Protein AF-M5RJB4-F1 (afdb_monomer_lite)

pLDDT: mean 77.94, std 20.81, range [22.41, 98.19]

Sequence (575 aa):
MQPQAETWTDSTGKFSIDAKFIGVEGQSIVLLKDNGTKISVPIARLSLDSRNQARKAYGQMTNQLKQPVTPTAASASAVAPTVNRTLDFEPPTPLPVDPMPAFPDNLSVRETIDFAKQQILAGHPEVLWYALPAEMRATFDDDRFRSEVSPFIDQSTALQSQVEPVVFKAIEVLVTKKPFVLGSPLLEQVPAEAMPQIENAYDPAVGVLYELVDFAFSMELTGDRTLTQAINYHGPRIGGHLKPLFQLVPPGIIDQFLDSLTIEQIDDDHAIVRVPQAEDAGPQNDFSFEFTSRETKLVRVSQRWVTEEQFEQWNELKTKLESGDLKQSMEQATQENAENMQGAAMMVGMFTGMANTVLDSLLAAESQEEFNQAIAQASAMANFGAGSDTDSSGPEMKLEFSGNDNIQFEISESMESSAGDSDSASVPSGPAPEGWTLDLTEVEIPSRPASGVAAGSPTTINKATIRDGILHLAHREGNDDLHEWIIFTFLDEGEKPDGKTFDINPNSGFSSPHVHFRNATAEGGLDSDVFMSEYAMKLEFGQATGGKLPGKIYLCLPDAKKSLLRGTFTATIEN

Organism: NCBI:txid1265738

Secondary structure (DSSP, 8-state):
-PPPPEEEEBTTSS-EEEEEEEEEETTEEEEEETTS-EEEEEGGGB-HHHHHHHHHHHHHHHHHHSS--------TT----SS----SS-PPPPPP-PPPPPPPSS--HHHHHHHHHHHHHHT-TTHHHHHS-HHHHHHHT-HHHHHHHHHHHHHHHHHHHHHHHHHHHHHHHHHHTHHHHHTSGGGTTS-TTTHHHHHHHHHHHHHHHHHHHHHHHH--TTSS--HHHHHHHHHHHHHHHHHHHHTTSPTTHHHHHHHH-EEEE-SSSEEEEEPPP-SS--S--S-------SSEEEEEETTEEEEHHHHHHHHHHHHHHHHSHHHHHHHHHHHHHHHHHHHHHHHHHHHHHHHHHHHHHHHH--SHHHHHHHHHHHHHHHHHHT-SSSSS-S--------SSS------------------------PPPPTT--S--TT-PPPSSBSEEEETTEEEE--EEEEETTEEEEEEEETTEEEEEEEEE--PPTT---TT-EEEE-TT--TTS-EEEEEEE-TTSSEEEEEESSS-EEEEEE---BTTEEEEEEEEE--STT--EEEEEEEEEEP-

InterPro domains:
  IPR007131 SLA1 homology domain 1, SHD1 [PF03983] (6-53)

Foldseek 3Di:
DDFAFDWWAWQVRPDIATFGFDADDDQWTWTAHPVRDIDTGGLNGTHPVNNVVRVVVHVVVVVVVVDPPPPPQLQLPDQPALDDDDAPDDAQFFAFAGGDDQDDFQDDPLVLVVSCVVCLLSLFPCVVVSLDDPVLLVLQQDLLLLVLCLVVVVLCVLLLVLVLVLLSLVLVLLRVVVVLVLVAPVCVPPPPVCSVVCVQLRSLVSQLSVLVSSLVSSPNSVDPDGPSSSCSNSRSSNSSSVNSVVVSPPPCPVVVQSVQWDWADPDSFKIKIAGDDPPPDPDDPVPDPCPVDRIFIWGQDPRHTDTPVSVVVSVVSVVCSVVVVSNVVSVVVSVVCVVVVVVVSVVSNVVSVVSVVLSVQSVPDPDSVSNNVSVVVVVVVVVVQCDPDPDRFRFDQDCDPDVDPDPDRDRDRRPDDDDDDDDDPPQPDDPAWPQQDLDCPPDDFDADFKWFADPRHTAGWPAWADEQQWIKTFGDDDHDTAKIKTKRAQDDVPDDLAFDKAWAGQPDDDNGIKIWMWGADPVGDIDIDIDRGHKTKIKGWHGDDPQKIKIWMWIWDPPSRGTTIGHIDIHGYDD

Structure (mmCIF, N/CA/C/O backbone):
data_AF-M5RJB4-F1
#
_entry.id   AF-M5RJB4-F1
#
loop_
_atom_site.group_PDB
_atom_site.id
_atom_site.type_symbol
_atom_site.label_atom_id
_atom_site.label_alt_id
_atom_site.label_comp_id
_atom_site.label_asym_id
_atom_site.label_entity_id
_atom_site.label_seq_id
_atom_site.pdbx_PDB_ins_code
_atom_site.Cartn_x
_atom_site.Cartn_y
_atom_site.Cartn_z
_atom_site.occupancy
_atom_site.B_iso_or_equiv
_atom_site.auth_seq_id
_atom_site.auth_comp_id
_atom_site.auth_asym_id
_atom_site.auth_atom_id
_atom_site.pdbx_PDB_model_num
ATOM 1 N N . MET A 1 1 ? 32.868 -13.564 4.107 1.00 33.12 1 MET A N 1
ATOM 2 C CA . MET A 1 1 ? 34.312 -13.292 3.902 1.00 33.12 1 MET A CA 1
ATOM 3 C C . MET A 1 1 ? 34.431 -11.976 3.154 1.00 33.12 1 MET A C 1
ATOM 5 O O . MET A 1 1 ? 33.802 -11.855 2.113 1.00 33.12 1 MET A O 1
ATOM 9 N N . GLN A 1 2 ? 35.163 -10.989 3.675 1.00 33.25 2 GLN A N 1
ATOM 10 C CA . GLN A 1 2 ? 35.422 -9.755 2.925 1.00 33.25 2 GLN A CA 1
ATOM 11 C C . GLN A 1 2 ? 36.366 -10.071 1.750 1.00 33.25 2 GLN A C 1
ATOM 13 O O . GLN A 1 2 ? 37.368 -10.754 1.970 1.00 33.25 2 GLN A O 1
ATOM 18 N N . PRO A 1 3 ? 36.074 -9.632 0.515 1.00 49.88 3 PRO A N 1
ATOM 19 C CA . PRO A 1 3 ? 36.997 -9.821 -0.602 1.00 49.88 3 PRO A CA 1
ATOM 20 C C . PRO A 1 3 ? 38.229 -8.925 -0.406 1.00 49.88 3 PRO A C 1
ATOM 22 O O . PRO A 1 3 ? 38.099 -7.727 -0.147 1.00 49.88 3 PRO A O 1
ATOM 25 N N . GLN A 1 4 ? 39.413 -9.534 -0.477 1.00 63.59 4 GLN A N 1
ATOM 26 C CA . GLN A 1 4 ? 40.703 -8.852 -0.365 1.00 63.59 4 GLN A CA 1
ATOM 27 C C . GLN A 1 4 ? 40.998 -8.027 -1.626 1.00 63.59 4 GLN A C 1
ATOM 29 O O . GLN A 1 4 ? 40.549 -8.374 -2.718 1.00 63.59 4 GLN A O 1
ATOM 34 N N . ALA A 1 5 ? 41.745 -6.932 -1.467 1.00 76.44 5 ALA A N 1
ATOM 35 C CA . ALA A 1 5 ? 42.295 -6.184 -2.591 1.00 76.44 5 ALA A CA 1
ATOM 36 C C . ALA A 1 5 ? 43.327 -7.051 -3.330 1.00 76.44 5 ALA A C 1
ATOM 38 O O . ALA A 1 5 ? 44.177 -7.685 -2.704 1.00 76.44 5 ALA A O 1
ATOM 39 N N . GLU A 1 6 ? 43.238 -7.083 -4.657 1.00 85.62 6 GLU A N 1
ATOM 40 C CA . GLU A 1 6 ? 44.141 -7.839 -5.523 1.00 85.62 6 GLU A CA 1
ATOM 41 C C . GLU A 1 6 ? 44.752 -6.898 -6.572 1.00 85.62 6 GLU A C 1
ATOM 43 O O . GLU A 1 6 ? 44.161 -5.873 -6.920 1.00 85.62 6 GLU A O 1
ATOM 48 N N . THR A 1 7 ? 45.932 -7.235 -7.094 1.00 91.31 7 THR A N 1
ATOM 49 C CA . THR A 1 7 ? 46.596 -6.428 -8.126 1.00 91.31 7 THR A CA 1
ATOM 50 C C . THR A 1 7 ? 46.022 -6.736 -9.511 1.00 91.31 7 THR A C 1
ATOM 52 O O . THR A 1 7 ? 46.015 -7.886 -9.950 1.00 91.31 7 THR A O 1
ATOM 55 N N . TRP A 1 8 ? 45.584 -5.704 -10.233 1.00 87.69 8 TRP A N 1
ATOM 56 C CA . TRP A 1 8 ? 45.090 -5.778 -11.609 1.00 87.69 8 TRP A CA 1
ATOM 57 C C . TRP A 1 8 ? 46.056 -5.082 -12.546 1.00 87.69 8 TRP A C 1
ATOM 59 O O . TRP A 1 8 ? 46.400 -3.920 -12.340 1.00 87.69 8 TRP A O 1
ATOM 69 N N . THR A 1 9 ? 46.452 -5.778 -13.603 1.00 89.12 9 THR A N 1
ATOM 70 C CA . THR A 1 9 ? 47.465 -5.322 -14.549 1.00 89.12 9 THR A CA 1
ATOM 71 C C . THR A 1 9 ? 46.880 -5.232 -15.950 1.00 89.12 9 THR A C 1
ATOM 73 O O . THR A 1 9 ? 46.123 -6.103 -16.394 1.00 89.12 9 THR A O 1
ATOM 76 N N . ASP A 1 10 ? 47.247 -4.176 -16.664 1.00 85.25 10 ASP A N 1
ATOM 77 C CA . ASP A 1 10 ? 46.835 -3.953 -18.042 1.00 85.25 10 ASP A CA 1
ATOM 78 C C . ASP A 1 10 ? 47.547 -4.896 -19.033 1.00 85.25 10 ASP A C 1
ATOM 80 O O . ASP A 1 10 ? 48.540 -5.554 -18.723 1.00 85.25 10 ASP A O 1
ATOM 84 N N . SER A 1 11 ? 47.058 -4.958 -20.270 1.00 80.19 11 SER A N 1
ATOM 85 C CA . SER A 1 11 ? 47.594 -5.838 -21.314 1.00 80.19 11 SER A CA 1
ATOM 86 C C . SER A 1 11 ? 49.028 -5.497 -21.725 1.00 80.19 11 SER A C 1
ATOM 88 O O . SER A 1 11 ? 49.690 -6.329 -22.341 1.00 80.19 11 SER A O 1
ATOM 90 N N . THR A 1 12 ? 49.508 -4.285 -21.418 1.00 77.12 12 THR A N 1
ATOM 91 C CA . THR A 1 12 ? 50.886 -3.864 -21.705 1.00 77.12 12 THR A CA 1
ATOM 92 C C . THR A 1 12 ? 51.858 -4.134 -20.554 1.00 77.12 12 THR A C 1
ATOM 94 O O . THR A 1 12 ? 53.067 -4.022 -20.756 1.00 77.12 12 THR A O 1
ATOM 97 N N . GLY A 1 13 ? 51.355 -4.489 -19.365 1.00 77.81 13 GLY A N 1
ATOM 98 C CA . GLY A 1 13 ? 52.153 -4.690 -18.153 1.00 77.81 13 GLY A CA 1
ATOM 99 C C . GLY A 1 13 ? 52.722 -3.403 -17.548 1.00 77.81 13 GLY A C 1
ATOM 100 O O . GLY A 1 13 ? 53.520 -3.471 -16.616 1.00 77.81 13 GLY A O 1
ATOM 101 N N . LYS A 1 14 ? 52.358 -2.229 -18.081 1.00 75.81 14 LYS A N 1
ATOM 102 C CA . LYS A 1 14 ? 52.882 -0.926 -17.641 1.00 75.81 14 LYS A CA 1
ATOM 103 C C . LYS A 1 14 ? 52.064 -0.309 -16.518 1.00 75.81 14 LYS A C 1
ATOM 105 O O . LYS A 1 14 ? 52.583 0.535 -15.793 1.00 75.81 14 LYS A O 1
ATOM 110 N N . PHE A 1 15 ? 50.806 -0.711 -16.383 1.00 78.31 15 PHE A N 1
ATOM 111 C CA . PHE A 1 15 ? 49.887 -0.168 -15.398 1.00 78.31 15 PHE A CA 1
ATOM 112 C C . PHE A 1 15 ? 49.377 -1.299 -14.519 1.00 78.31 15 PHE A C 1
ATOM 114 O O . PHE A 1 15 ? 48.828 -2.283 -15.011 1.00 78.31 15 PHE A O 1
ATOM 121 N N . SER A 1 16 ? 49.583 -1.154 -13.213 1.00 87.44 16 SER A N 1
ATOM 122 C CA . SER A 1 16 ? 49.040 -2.051 -12.199 1.00 87.44 16 SER A CA 1
ATOM 123 C C . SER A 1 16 ? 48.371 -1.240 -11.103 1.00 87.44 16 SER A C 1
ATOM 125 O O . SER A 1 16 ? 48.827 -0.147 -10.765 1.00 87.44 16 SER A O 1
ATOM 127 N N . ILE A 1 17 ? 47.271 -1.766 -10.587 1.00 87.44 17 ILE A N 1
ATOM 128 C CA . ILE A 1 17 ? 46.458 -1.135 -9.553 1.00 87.44 17 ILE A CA 1
ATOM 129 C C . ILE A 1 17 ? 46.056 -2.190 -8.530 1.00 87.44 17 ILE A C 1
ATOM 131 O O . ILE A 1 17 ? 45.646 -3.281 -8.908 1.00 87.44 17 ILE A O 1
ATOM 135 N N . ASP A 1 18 ? 46.126 -1.857 -7.248 1.00 88.94 18 ASP A N 1
ATOM 136 C CA . ASP A 1 18 ? 45.545 -2.694 -6.204 1.00 88.94 18 ASP A CA 1
ATOM 137 C C . ASP A 1 18 ? 44.104 -2.251 -5.987 1.00 88.94 18 ASP A C 1
ATOM 139 O O . ASP A 1 18 ? 43.820 -1.075 -5.730 1.00 88.94 18 ASP A O 1
ATOM 143 N N . ALA A 1 19 ? 43.178 -3.177 -6.208 1.00 85.69 19 ALA A N 1
ATOM 144 C CA . ALA A 1 19 ? 41.761 -2.902 -6.098 1.00 85.69 19 ALA A CA 1
ATOM 145 C C . ALA A 1 19 ? 40.967 -4.188 -5.863 1.00 85.69 19 ALA A C 1
ATOM 147 O O . ALA A 1 19 ? 41.350 -5.294 -6.242 1.00 85.69 19 ALA A O 1
ATOM 148 N N . LYS A 1 20 ? 39.810 -4.036 -5.240 1.00 87.81 20 LYS A N 1
ATOM 149 C CA . LYS A 1 20 ? 38.846 -5.101 -5.007 1.00 87.81 20 LYS A CA 1
ATOM 150 C C . LYS A 1 20 ? 37.927 -5.238 -6.217 1.00 87.81 20 LYS A C 1
ATOM 152 O O . LYS A 1 20 ? 37.326 -4.259 -6.649 1.00 87.81 20 LYS A O 1
ATOM 157 N N . PHE A 1 21 ? 37.774 -6.450 -6.737 1.00 83.81 21 PHE A N 1
ATOM 158 C CA . PHE A 1 21 ? 36.757 -6.733 -7.749 1.00 83.81 21 PHE A CA 1
ATOM 159 C C . PHE A 1 21 ? 35.360 -6.622 -7.143 1.00 83.81 21 PHE A C 1
ATOM 161 O O . PHE A 1 21 ? 35.094 -7.224 -6.101 1.00 83.81 21 PHE A O 1
ATOM 168 N N . ILE A 1 22 ? 34.481 -5.856 -7.791 1.00 78.94 22 ILE A N 1
ATOM 169 C CA . ILE A 1 22 ? 33.099 -5.671 -7.330 1.00 78.94 22 ILE A CA 1
ATOM 170 C C . ILE A 1 22 ? 32.046 -6.042 -8.379 1.00 78.94 22 ILE A C 1
ATOM 172 O O . ILE A 1 22 ? 30.884 -6.182 -8.017 1.00 78.94 22 ILE A O 1
ATOM 176 N N . GLY A 1 23 ? 32.426 -6.253 -9.643 1.00 72.62 23 GLY A N 1
ATOM 177 C CA . GLY A 1 23 ? 31.488 -6.720 -10.663 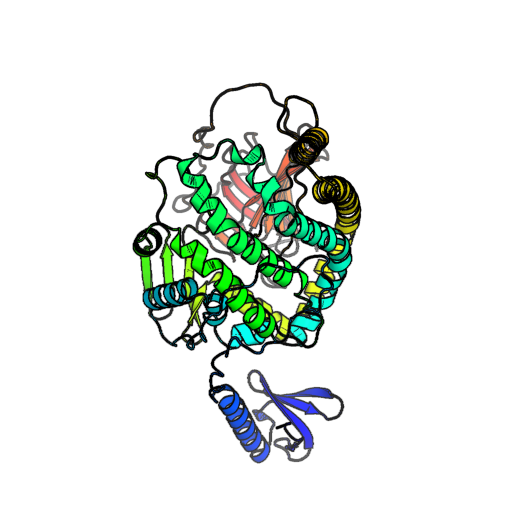1.00 72.62 23 GLY A CA 1
ATOM 178 C C . GLY A 1 23 ? 32.015 -6.642 -12.094 1.00 72.62 23 GLY A C 1
ATOM 179 O O . GLY A 1 23 ? 33.168 -6.283 -12.344 1.00 72.62 23 GLY A O 1
ATOM 180 N N . VAL A 1 24 ? 31.141 -6.984 -13.039 1.00 70.25 24 VAL A N 1
ATOM 181 C CA . VAL A 1 24 ? 31.332 -6.794 -14.483 1.00 70.25 24 VAL A CA 1
ATOM 182 C C . VAL A 1 24 ? 30.171 -5.954 -14.988 1.00 70.25 24 VAL A C 1
ATOM 184 O O . VAL A 1 24 ? 29.025 -6.269 -14.688 1.00 70.25 24 VAL A O 1
ATOM 187 N N . GLU A 1 25 ? 30.475 -4.926 -15.767 1.00 60.66 25 GLU A N 1
ATOM 188 C CA . GLU A 1 25 ? 29.498 -4.043 -16.397 1.00 60.66 25 GLU A CA 1
ATOM 189 C C . GLU A 1 25 ? 29.802 -4.002 -17.899 1.00 60.66 25 GLU A C 1
ATOM 191 O O . GLU A 1 25 ? 30.883 -3.580 -18.329 1.00 60.66 25 GLU A O 1
ATOM 196 N N . GLY A 1 26 ? 28.891 -4.542 -18.711 1.00 70.81 26 GLY A N 1
ATOM 197 C CA . GLY A 1 26 ? 29.105 -4.720 -20.147 1.00 70.81 26 GLY A CA 1
ATOM 198 C C . GLY A 1 26 ? 30.392 -5.498 -20.469 1.00 70.81 26 GLY A C 1
ATOM 199 O O . GLY A 1 26 ? 30.520 -6.683 -20.163 1.00 70.81 26 GLY A O 1
ATOM 200 N N . GLN A 1 27 ? 31.358 -4.830 -21.111 1.00 73.19 27 GLN A N 1
ATOM 201 C CA . GLN A 1 27 ? 32.667 -5.398 -21.482 1.00 73.19 27 GLN A CA 1
ATOM 202 C C . GLN A 1 27 ? 33.817 -4.975 -20.549 1.00 73.19 27 GLN A C 1
ATOM 204 O O . GLN A 1 27 ? 34.993 -5.148 -20.893 1.00 73.19 27 GLN A O 1
ATOM 209 N N . SER A 1 28 ? 33.504 -4.430 -19.375 1.00 73.69 28 SER A N 1
ATOM 210 C CA . SER A 1 28 ? 34.474 -3.920 -18.405 1.00 73.69 28 SER A CA 1
ATOM 211 C C . SER A 1 28 ? 34.326 -4.606 -17.050 1.00 73.69 28 SER A C 1
ATOM 213 O O . SER A 1 28 ? 33.236 -5.011 -16.659 1.00 73.69 28 SER A O 1
ATOM 215 N N . ILE A 1 29 ? 35.429 -4.732 -16.312 1.00 76.88 29 ILE A N 1
ATOM 216 C CA . ILE A 1 29 ? 35.377 -5.069 -14.887 1.00 76.88 29 ILE A CA 1
ATOM 217 C C . ILE A 1 29 ? 35.287 -3.794 -14.064 1.00 76.88 29 ILE A C 1
ATOM 219 O O . ILE A 1 29 ? 35.925 -2.793 -14.397 1.00 76.88 29 ILE A O 1
ATOM 223 N N . VAL A 1 30 ? 34.549 -3.853 -12.964 1.00 83.81 30 VAL A N 1
ATOM 224 C CA . VAL A 1 30 ? 34.453 -2.758 -12.005 1.00 83.81 30 VAL A CA 1
ATOM 225 C C . VAL A 1 30 ? 35.300 -3.105 -10.788 1.00 83.81 30 VAL A C 1
ATOM 227 O O . VAL A 1 30 ? 35.139 -4.160 -10.166 1.00 83.81 30 VAL A O 1
ATOM 230 N N . LEU A 1 31 ? 36.228 -2.209 -10.465 1.00 87.06 31 LEU A N 1
ATOM 231 C CA . LEU A 1 31 ? 37.179 -2.359 -9.374 1.00 87.06 31 LEU A CA 1
ATOM 232 C C . LEU A 1 31 ? 37.026 -1.214 -8.373 1.00 87.06 31 LEU A C 1
ATOM 234 O O . LEU A 1 31 ? 36.856 -0.062 -8.762 1.00 87.06 31 LEU A O 1
ATOM 238 N N . LEU A 1 32 ? 37.136 -1.523 -7.088 1.00 80.81 32 LEU A N 1
ATOM 239 C CA . LEU A 1 32 ? 37.105 -0.574 -5.982 1.00 80.81 32 LEU A CA 1
ATOM 240 C C . LEU A 1 32 ? 38.504 -0.449 -5.381 1.00 80.81 32 LEU A C 1
ATOM 242 O O . LEU A 1 32 ? 39.030 -1.416 -4.834 1.00 80.81 32 LEU A O 1
ATOM 246 N N . LYS A 1 33 ? 39.115 0.728 -5.478 1.00 84.94 33 LYS A N 1
ATOM 247 C CA . LYS A 1 33 ? 40.401 1.012 -4.827 1.00 84.94 33 LYS A CA 1
ATOM 248 C C . LYS A 1 33 ? 40.224 1.191 -3.316 1.00 84.94 33 LYS A C 1
ATOM 250 O O . LYS A 1 33 ? 39.133 1.513 -2.852 1.00 84.94 33 LYS A O 1
ATOM 255 N N . ASP A 1 34 ? 41.318 1.095 -2.564 1.00 80.56 34 ASP A N 1
ATOM 256 C CA . ASP A 1 34 ? 41.315 1.249 -1.097 1.00 80.56 34 ASP A CA 1
ATOM 257 C C . ASP A 1 34 ? 40.812 2.620 -0.613 1.00 80.56 34 ASP A C 1
ATOM 259 O O . ASP A 1 34 ? 40.308 2.749 0.497 1.00 80.56 34 ASP A O 1
ATOM 263 N N . ASN A 1 35 ? 40.899 3.651 -1.456 1.00 72.69 35 ASN A N 1
ATOM 264 C CA . ASN A 1 35 ? 40.368 4.988 -1.177 1.00 72.69 35 ASN A CA 1
ATOM 265 C C . ASN A 1 35 ? 38.859 5.130 -1.479 1.00 72.69 35 ASN A C 1
ATOM 267 O O . ASN A 1 35 ? 38.359 6.250 -1.552 1.00 72.69 35 ASN A O 1
ATOM 271 N N . GLY A 1 36 ? 38.154 4.025 -1.744 1.00 66.88 36 GLY A N 1
ATOM 272 C CA . GLY A 1 36 ? 36.726 4.005 -2.073 1.00 66.88 36 GLY A CA 1
ATOM 273 C C . GLY A 1 36 ? 36.390 4.401 -3.516 1.00 66.88 36 GLY A C 1
ATOM 274 O O . GLY A 1 36 ? 35.224 4.382 -3.901 1.00 66.88 36 GLY A O 1
ATOM 275 N N . THR A 1 37 ? 37.382 4.738 -4.348 1.00 75.94 37 THR A N 1
ATOM 276 C CA . THR A 1 37 ? 37.140 5.120 -5.747 1.00 75.94 37 THR A CA 1
ATOM 277 C C . THR A 1 37 ? 36.852 3.889 -6.605 1.00 75.94 37 THR A C 1
ATOM 279 O O . THR A 1 37 ? 37.694 2.990 -6.712 1.00 75.94 37 THR A O 1
ATOM 282 N N . LYS A 1 38 ? 35.687 3.874 -7.264 1.00 83.38 38 LYS A N 1
ATOM 283 C CA . LYS A 1 38 ? 35.349 2.880 -8.288 1.00 83.38 38 LYS A CA 1
ATOM 284 C C . LYS A 1 38 ? 35.987 3.254 -9.621 1.00 83.38 38 LYS A C 1
ATOM 286 O O . LYS A 1 38 ? 35.979 4.414 -10.022 1.00 83.38 38 LYS A O 1
ATOM 291 N N . ILE A 1 39 ? 36.533 2.265 -10.312 1.00 82.75 39 ILE A N 1
ATOM 292 C CA . ILE A 1 39 ? 37.074 2.419 -11.659 1.00 82.75 39 ILE A CA 1
ATOM 293 C C . ILE A 1 39 ? 36.598 1.271 -12.546 1.00 82.75 39 ILE A C 1
ATOM 295 O O . ILE A 1 39 ? 36.598 0.110 -12.138 1.00 82.75 39 ILE A O 1
ATOM 299 N N . SER A 1 40 ? 36.204 1.613 -13.770 1.00 84.81 40 SER A N 1
ATOM 300 C CA . SER A 1 40 ? 35.810 0.650 -14.796 1.00 84.81 40 SER A CA 1
ATOM 301 C C . SER A 1 40 ? 36.989 0.404 -15.734 1.00 84.81 40 SER A C 1
ATOM 303 O O . SER A 1 40 ? 37.566 1.343 -16.290 1.00 84.81 40 SER A O 1
ATOM 305 N N . VAL A 1 41 ? 37.396 -0.857 -15.871 1.00 82.56 41 VAL A N 1
ATOM 306 C CA . VAL A 1 41 ? 38.536 -1.262 -16.699 1.00 82.56 41 VAL A CA 1
ATOM 307 C C . VAL A 1 41 ? 38.050 -2.223 -17.783 1.00 82.56 41 VAL A C 1
ATOM 309 O O . VAL A 1 41 ? 37.619 -3.330 -17.457 1.00 82.56 41 VAL A O 1
ATOM 312 N N . PRO A 1 42 ? 38.148 -1.861 -19.076 1.00 83.25 42 PRO A N 1
ATOM 313 C CA . PRO A 1 42 ? 37.750 -2.749 -20.163 1.00 83.25 42 PRO A CA 1
ATOM 314 C C . PRO A 1 42 ? 38.479 -4.090 -20.098 1.00 83.25 42 PRO A C 1
ATOM 316 O O . PRO A 1 42 ? 39.711 -4.127 -20.056 1.00 83.25 42 PRO A O 1
ATOM 319 N N . ILE A 1 43 ? 37.738 -5.200 -20.169 1.00 76.25 43 ILE A N 1
ATOM 320 C CA . ILE A 1 43 ? 38.287 -6.564 -20.100 1.00 76.25 43 ILE A CA 1
ATOM 321 C C . ILE A 1 43 ? 39.331 -6.776 -21.202 1.00 76.25 43 ILE A C 1
ATOM 323 O O . ILE A 1 43 ? 40.359 -7.413 -20.979 1.00 76.25 43 ILE A O 1
ATOM 327 N N . ALA A 1 44 ? 39.113 -6.187 -22.381 1.00 73.94 44 ALA A N 1
ATOM 328 C CA . ALA A 1 44 ? 40.043 -6.240 -23.507 1.00 73.94 44 ALA A CA 1
ATOM 329 C C . ALA A 1 44 ? 41.407 -5.577 -23.224 1.00 73.94 44 ALA A C 1
ATOM 331 O O . ALA A 1 44 ? 42.389 -5.909 -23.884 1.00 73.94 44 ALA A O 1
ATOM 332 N N . ARG A 1 45 ? 41.475 -4.659 -22.249 1.00 78.62 45 ARG A N 1
ATOM 333 C CA . ARG A 1 45 ? 42.694 -3.939 -21.847 1.00 78.62 45 ARG A CA 1
ATOM 334 C C . ARG A 1 45 ? 43.419 -4.584 -20.668 1.00 78.62 45 ARG A C 1
ATOM 336 O O . ARG A 1 45 ? 44.446 -4.063 -20.250 1.00 78.62 45 ARG A O 1
ATOM 343 N N . LEU A 1 46 ? 42.917 -5.692 -20.129 1.00 81.88 46 LEU A N 1
ATOM 344 C CA . LEU A 1 46 ? 43.551 -6.421 -19.033 1.00 81.88 46 LEU A CA 1
ATOM 345 C C . LEU A 1 46 ? 44.581 -7.433 -19.544 1.00 81.88 46 LEU A C 1
ATOM 347 O O . LEU A 1 46 ? 44.444 -8.017 -20.625 1.00 81.88 46 LEU A O 1
ATOM 351 N N . SER A 1 47 ? 45.591 -7.698 -18.718 1.00 86.38 47 SER A N 1
ATOM 352 C CA . SER A 1 47 ? 46.520 -8.809 -18.915 1.00 86.38 47 SER A CA 1
ATOM 353 C C . SER A 1 47 ? 45.783 -10.158 -18.952 1.00 86.38 47 SER A C 1
ATOM 355 O O . SER A 1 47 ? 44.616 -10.280 -18.568 1.00 86.38 47 SER A O 1
ATOM 357 N N . LEU A 1 48 ? 46.440 -11.208 -19.452 1.00 71.56 48 LEU A N 1
ATOM 358 C CA . LEU A 1 48 ? 45.851 -12.552 -19.438 1.00 71.56 48 LEU A CA 1
ATOM 359 C C . LEU A 1 48 ? 45.562 -13.030 -18.004 1.00 71.56 48 LEU A C 1
ATOM 361 O O . LEU A 1 48 ? 44.499 -13.598 -17.758 1.00 71.56 48 LEU A O 1
ATOM 365 N N . ASP A 1 49 ? 46.459 -12.729 -17.067 1.00 78.06 49 ASP A N 1
ATOM 366 C CA . ASP A 1 49 ? 46.328 -13.124 -15.665 1.00 78.06 49 ASP A CA 1
ATOM 367 C C . ASP A 1 49 ? 45.181 -12.380 -14.980 1.00 78.06 49 ASP A C 1
ATOM 369 O O . ASP A 1 49 ? 44.304 -13.018 -14.401 1.00 78.06 49 ASP A O 1
ATOM 373 N N . SER A 1 50 ? 45.083 -11.060 -15.163 1.00 82.19 50 SER A N 1
ATOM 374 C CA . SER A 1 50 ? 43.970 -10.270 -14.622 1.00 82.19 50 SER A CA 1
ATOM 375 C C . SER A 1 50 ? 42.622 -10.628 -15.258 1.00 82.19 50 SER A C 1
ATOM 377 O O . SER A 1 50 ? 41.596 -10.571 -14.589 1.00 82.19 50 SER A O 1
ATOM 379 N N . ARG A 1 51 ? 42.583 -11.082 -16.520 1.00 77.62 51 ARG A N 1
ATOM 380 C CA . ARG A 1 51 ? 41.351 -11.637 -17.121 1.00 77.62 51 ARG A CA 1
ATOM 381 C C . ARG A 1 51 ? 40.956 -12.980 -16.514 1.00 77.62 51 ARG A C 1
ATOM 383 O O . ARG A 1 51 ? 39.771 -13.229 -16.299 1.00 77.62 51 ARG A O 1
ATOM 390 N N . ASN A 1 52 ? 41.923 -13.852 -16.240 1.00 71.75 52 ASN A N 1
ATOM 391 C CA . ASN A 1 52 ? 41.660 -15.127 -15.573 1.00 71.75 52 ASN A CA 1
ATOM 392 C C . ASN A 1 52 ? 41.199 -14.911 -14.124 1.00 71.75 52 ASN A C 1
ATOM 394 O O . ASN A 1 52 ? 40.274 -15.582 -13.667 1.00 71.75 52 ASN A O 1
ATOM 398 N N . GLN A 1 53 ? 41.786 -13.932 -13.441 1.00 79.88 53 GLN A N 1
ATOM 399 C CA . GLN A 1 53 ? 41.389 -13.480 -12.113 1.00 79.88 53 GLN A CA 1
ATOM 400 C C . GLN A 1 53 ? 39.978 -12.883 -12.118 1.00 79.88 53 GLN A C 1
ATOM 402 O O . GLN A 1 53 ? 39.150 -13.329 -11.333 1.00 79.88 53 GLN A O 1
ATOM 407 N N . ALA A 1 54 ? 39.647 -12.001 -13.071 1.00 76.25 54 ALA A N 1
ATOM 408 C CA . ALA A 1 54 ? 38.286 -11.491 -13.271 1.00 76.25 54 ALA A CA 1
ATOM 409 C C . ALA A 1 54 ? 37.279 -12.626 -13.484 1.00 76.25 54 ALA A C 1
ATOM 411 O O . ALA A 1 54 ? 36.227 -12.646 -12.855 1.00 76.25 54 ALA A O 1
ATOM 412 N N . ARG A 1 55 ? 37.610 -13.616 -14.326 1.00 68.38 55 ARG A N 1
ATOM 413 C CA . ARG A 1 55 ? 36.747 -14.783 -14.564 1.00 68.38 55 ARG A CA 1
ATOM 414 C C . ARG A 1 55 ? 36.544 -15.608 -13.293 1.00 68.38 55 ARG A C 1
ATOM 416 O O . ARG A 1 55 ? 35.438 -16.081 -13.051 1.00 68.38 55 ARG A O 1
ATOM 423 N N . LYS A 1 56 ? 37.589 -15.790 -12.484 1.00 77.69 56 LYS A N 1
ATOM 424 C CA . LYS A 1 56 ? 37.509 -16.516 -11.212 1.00 77.69 56 LYS A CA 1
ATOM 425 C C . LYS A 1 56 ? 36.702 -15.739 -10.170 1.00 77.69 56 LYS A C 1
ATOM 427 O O . LYS A 1 56 ? 35.842 -16.339 -9.539 1.00 77.69 56 LYS A O 1
ATOM 432 N N . ALA A 1 57 ? 36.934 -14.436 -10.032 1.00 77.94 57 ALA A N 1
ATOM 433 C CA . ALA A 1 57 ? 36.210 -13.558 -9.116 1.00 77.94 57 ALA A CA 1
ATOM 434 C C . ALA A 1 57 ? 34.728 -13.457 -9.501 1.00 77.94 57 ALA A C 1
ATOM 436 O O . ALA A 1 57 ? 33.860 -13.636 -8.654 1.00 77.94 57 ALA A O 1
ATOM 437 N N . TYR A 1 58 ? 34.429 -13.309 -10.793 1.00 73.19 58 TYR A N 1
ATOM 438 C CA . TYR A 1 58 ? 33.068 -13.368 -11.321 1.00 73.19 58 TYR A CA 1
ATOM 439 C C . TYR A 1 58 ? 32.433 -14.747 -11.114 1.00 73.19 58 TYR A C 1
ATOM 441 O O . TYR A 1 58 ? 31.286 -14.838 -10.695 1.00 73.19 58 TYR A O 1
ATOM 449 N N . GLY A 1 59 ? 33.177 -15.835 -11.329 1.00 67.06 59 GLY A N 1
ATOM 450 C CA . GLY A 1 59 ? 32.734 -17.201 -11.039 1.00 67.06 59 GLY A CA 1
ATOM 451 C C . GLY A 1 59 ? 32.446 -17.441 -9.553 1.00 67.06 59 GLY A C 1
ATOM 452 O O . GLY A 1 59 ? 31.506 -18.144 -9.212 1.00 67.06 59 GLY A O 1
ATOM 453 N N . GLN A 1 60 ? 33.224 -16.844 -8.651 1.00 72.38 60 GLN A N 1
ATOM 454 C CA . GLN A 1 60 ? 33.006 -16.916 -7.204 1.00 72.38 60 GLN A CA 1
ATOM 455 C C . GLN A 1 60 ? 31.833 -16.043 -6.756 1.00 72.38 60 GLN A C 1
ATOM 457 O O . GLN A 1 60 ? 31.047 -16.497 -5.935 1.00 72.38 60 GLN A O 1
ATOM 462 N N . MET A 1 61 ? 31.683 -14.844 -7.320 1.00 66.62 61 MET A N 1
ATOM 463 C CA . MET A 1 61 ? 30.540 -13.955 -7.097 1.00 66.62 61 MET A CA 1
ATOM 464 C C . MET A 1 61 ? 29.244 -14.601 -7.597 1.00 66.62 61 MET A C 1
ATOM 466 O O . MET A 1 61 ? 28.282 -14.707 -6.851 1.00 66.62 61 MET A O 1
ATOM 470 N N . THR A 1 62 ? 29.238 -15.138 -8.817 1.00 53.34 62 THR A N 1
ATOM 471 C CA . THR A 1 62 ? 28.094 -15.888 -9.360 1.00 53.34 62 THR A CA 1
ATOM 472 C C . THR A 1 62 ? 27.849 -17.191 -8.615 1.00 53.34 62 THR A C 1
ATOM 474 O O . THR A 1 62 ? 26.699 -17.554 -8.429 1.00 53.34 62 THR A O 1
ATOM 477 N N . ASN A 1 63 ? 28.883 -17.879 -8.123 1.00 48.44 63 ASN A N 1
ATOM 478 C CA . ASN A 1 63 ? 28.690 -19.036 -7.254 1.00 48.44 63 ASN A CA 1
ATOM 479 C C . ASN A 1 63 ? 28.195 -18.653 -5.861 1.00 48.44 63 ASN A C 1
ATOM 481 O O . ASN A 1 63 ? 27.501 -19.469 -5.290 1.00 48.44 63 ASN A O 1
ATOM 485 N N . GLN A 1 64 ? 28.501 -17.466 -5.323 1.00 50.19 64 GLN A N 1
ATOM 486 C CA . GLN A 1 64 ? 27.897 -16.934 -4.090 1.00 50.19 64 GLN A CA 1
ATOM 487 C C . GLN A 1 64 ? 26.436 -16.521 -4.308 1.00 50.19 64 GLN A C 1
ATOM 489 O O . GLN A 1 64 ? 25.612 -16.797 -3.449 1.00 50.19 64 GLN A O 1
ATOM 494 N N . LEU A 1 65 ? 26.106 -15.967 -5.479 1.00 42.00 65 LEU A N 1
ATOM 495 C CA . LEU A 1 65 ? 24.729 -15.707 -5.923 1.00 42.00 65 LEU A CA 1
ATOM 496 C C . LEU A 1 65 ? 23.953 -17.003 -6.247 1.00 42.00 65 LEU A C 1
ATOM 498 O O . LEU A 1 65 ? 22.730 -17.010 -6.218 1.00 42.00 65 LEU A O 1
ATOM 502 N N . LYS A 1 66 ? 24.661 -18.102 -6.549 1.00 37.69 66 LYS A N 1
ATOM 503 C CA . LYS A 1 66 ? 24.116 -19.454 -6.780 1.00 37.69 66 LYS A CA 1
ATOM 504 C C . LYS A 1 66 ? 24.273 -20.392 -5.586 1.00 37.69 66 LYS A C 1
ATOM 506 O O . LYS A 1 66 ? 23.837 -21.541 -5.673 1.00 37.69 66 LYS A O 1
ATOM 511 N N . GLN A 1 67 ? 24.918 -19.969 -4.497 1.00 29.42 67 GLN A N 1
ATOM 512 C CA . GLN A 1 67 ? 24.850 -20.753 -3.276 1.00 29.42 67 GLN A CA 1
ATOM 513 C C . GLN A 1 67 ? 23.410 -20.608 -2.812 1.00 29.42 67 GLN A C 1
ATOM 515 O O . GLN A 1 67 ? 22.955 -19.473 -2.659 1.00 29.42 67 GLN A O 1
ATOM 520 N N . PRO A 1 68 ? 22.684 -21.717 -2.597 1.00 31.31 68 PRO A N 1
ATOM 521 C CA . PRO A 1 68 ? 21.456 -21.623 -1.850 1.00 31.31 68 PRO A CA 1
ATOM 522 C C . PRO A 1 68 ? 21.866 -20.981 -0.531 1.00 31.31 68 PRO A C 1
ATOM 524 O O . PRO A 1 68 ? 22.641 -21.555 0.239 1.00 31.31 68 PRO A O 1
ATOM 527 N N . VAL A 1 69 ? 21.380 -19.767 -0.279 1.00 31.05 69 VAL A N 1
ATOM 528 C CA . VAL A 1 69 ? 21.060 -19.403 1.090 1.00 31.05 69 VAL A CA 1
ATOM 529 C C . VAL A 1 69 ? 20.218 -20.568 1.561 1.00 31.05 69 VAL A C 1
ATOM 531 O O . VAL A 1 69 ? 19.094 -20.753 1.100 1.00 31.05 69 VAL A O 1
ATOM 534 N N . THR A 1 70 ? 20.845 -21.452 2.341 1.00 24.14 70 THR A N 1
ATOM 535 C CA . THR A 1 70 ? 20.147 -22.493 3.081 1.00 24.14 70 THR A CA 1
ATOM 536 C C . THR A 1 70 ? 18.910 -21.792 3.607 1.00 24.14 70 THR A C 1
ATOM 538 O O . THR A 1 70 ? 19.090 -20.770 4.278 1.00 24.14 70 THR A O 1
ATOM 541 N N . PRO A 1 71 ? 17.696 -22.209 3.214 1.00 32.19 71 PRO A N 1
ATOM 542 C CA . PRO A 1 71 ? 16.510 -21.564 3.714 1.00 32.19 71 PRO A CA 1
ATOM 543 C C . PRO A 1 71 ? 16.575 -21.821 5.207 1.00 32.19 71 PRO A C 1
ATOM 545 O O . PRO A 1 71 ? 16.352 -22.938 5.676 1.00 32.19 71 PRO A O 1
ATOM 548 N N . THR A 1 72 ? 16.989 -20.809 5.961 1.00 32.22 72 THR A N 1
ATOM 549 C CA . THR A 1 72 ? 16.634 -20.737 7.357 1.00 32.22 72 THR A CA 1
ATOM 550 C C . THR A 1 72 ? 15.128 -20.674 7.272 1.00 32.22 72 THR A C 1
ATOM 552 O O . THR A 1 72 ? 14.574 -19.624 6.959 1.00 32.22 72 THR A O 1
ATOM 555 N N . ALA A 1 73 ? 14.485 -21.838 7.413 1.00 36.25 73 ALA A N 1
ATOM 556 C CA . ALA A 1 73 ? 13.090 -21.917 7.775 1.00 36.25 73 ALA A CA 1
ATOM 557 C C . ALA A 1 73 ? 12.918 -20.833 8.831 1.00 36.25 73 ALA A C 1
ATOM 559 O O . ALA A 1 73 ? 13.644 -20.845 9.834 1.00 36.25 73 ALA A O 1
ATOM 560 N N . ALA A 1 74 ? 12.108 -19.825 8.518 1.00 37.59 74 ALA A N 1
ATOM 561 C CA . ALA A 1 74 ? 11.843 -18.738 9.430 1.00 37.59 74 ALA A CA 1
ATOM 562 C C . ALA A 1 74 ? 11.154 -19.379 10.635 1.00 37.59 74 ALA A C 1
ATOM 564 O O . ALA A 1 74 ? 9.951 -19.617 10.644 1.00 37.59 74 ALA A O 1
ATOM 565 N N . SER A 1 75 ? 11.955 -19.783 11.619 1.00 33.94 75 SER A N 1
ATOM 566 C CA . SER A 1 75 ? 11.470 -20.227 12.909 1.00 33.94 75 SER A CA 1
ATOM 567 C C . SER A 1 75 ? 10.823 -19.003 13.535 1.00 33.94 75 SER A C 1
ATOM 569 O O . SER A 1 75 ? 11.516 -18.122 14.046 1.00 33.94 75 SER A O 1
ATOM 571 N N . ALA A 1 76 ? 9.497 -18.947 13.451 1.00 36.81 76 ALA A N 1
ATOM 572 C CA . ALA A 1 76 ? 8.619 -17.892 13.944 1.00 36.81 76 ALA A CA 1
ATOM 573 C C . ALA A 1 76 ? 8.588 -17.799 15.487 1.00 36.81 76 ALA A C 1
ATOM 575 O O . ALA A 1 76 ? 7.537 -17.681 16.104 1.00 36.81 76 ALA A O 1
ATOM 576 N N . SER A 1 77 ? 9.732 -17.892 16.169 1.00 34.09 77 SER A N 1
ATOM 577 C CA . SER A 1 77 ? 9.772 -17.835 17.639 1.00 34.09 77 SER A CA 1
ATOM 578 C C . SER A 1 77 ? 10.940 -17.059 18.242 1.00 34.09 77 SER A C 1
ATOM 580 O O . SER A 1 77 ? 11.150 -17.146 19.448 1.00 34.09 77 SER A O 1
ATOM 582 N N . ALA A 1 78 ? 11.696 -16.271 17.470 1.00 38.69 78 ALA A N 1
ATOM 583 C CA . ALA A 1 78 ? 12.770 -15.463 18.064 1.00 38.69 78 ALA A CA 1
ATOM 584 C C . ALA A 1 78 ? 13.189 -14.214 17.269 1.00 38.69 78 ALA A C 1
ATOM 586 O O . ALA A 1 78 ? 14.334 -13.780 17.392 1.00 38.69 78 ALA A O 1
ATOM 587 N N . VAL A 1 79 ? 12.318 -13.624 16.446 1.00 53.66 79 VAL A N 1
ATOM 588 C CA . VAL A 1 79 ? 12.629 -12.303 15.876 1.00 53.66 79 VAL A CA 1
ATOM 589 C C . VAL A 1 79 ? 12.251 -11.253 16.923 1.00 53.66 79 VAL A C 1
ATOM 591 O O . VAL A 1 79 ? 11.108 -11.203 17.370 1.00 53.66 79 VAL A O 1
ATOM 594 N N . ALA A 1 80 ? 13.233 -10.479 17.390 1.00 56.62 80 ALA A N 1
ATOM 595 C CA . ALA A 1 80 ? 13.011 -9.411 18.363 1.00 56.62 80 ALA A CA 1
ATOM 596 C C . ALA A 1 80 ? 12.106 -8.315 17.765 1.00 56.62 80 ALA A C 1
ATOM 598 O O . ALA A 1 80 ? 12.236 -8.053 16.563 1.00 56.62 80 ALA A O 1
ATOM 599 N N . PRO A 1 81 ? 11.258 -7.650 18.580 1.00 59.75 81 PRO A N 1
ATOM 600 C CA . PRO A 1 81 ? 10.375 -6.576 18.122 1.00 59.75 81 PRO A CA 1
ATOM 601 C C . PRO A 1 81 ? 11.085 -5.570 17.223 1.00 59.75 81 PRO A C 1
ATOM 603 O O . PRO A 1 81 ? 12.257 -5.247 17.459 1.00 59.75 81 PRO A O 1
ATOM 606 N N . THR A 1 82 ? 10.392 -5.136 16.165 1.00 57.47 82 THR A N 1
ATOM 607 C CA . THR A 1 82 ? 10.901 -4.162 15.185 1.00 57.47 82 THR A CA 1
ATOM 608 C C . THR A 1 82 ? 11.206 -2.834 15.873 1.00 57.47 82 THR A C 1
ATOM 610 O O . THR A 1 82 ? 12.290 -2.291 15.680 1.00 57.47 82 THR A O 1
ATOM 613 N N . VAL A 1 83 ? 10.328 -2.409 16.788 1.00 64.88 83 VAL A N 1
ATOM 614 C CA . VAL A 1 83 ? 10.487 -1.236 17.657 1.00 64.88 83 VAL A CA 1
ATOM 615 C C . VAL A 1 83 ? 10.062 -1.602 19.083 1.00 64.88 83 VAL A C 1
ATOM 617 O O . VAL A 1 83 ? 9.039 -2.250 19.291 1.00 64.88 83 VAL A O 1
ATOM 620 N N . ASN A 1 84 ? 10.836 -1.187 20.093 1.00 65.88 84 ASN A N 1
ATOM 621 C CA . ASN A 1 84 ? 10.410 -1.297 21.493 1.00 65.88 84 ASN A CA 1
ATOM 622 C C . ASN A 1 84 ? 9.460 -0.141 21.821 1.00 65.88 84 ASN A C 1
ATOM 624 O O . ASN A 1 84 ? 9.896 0.920 22.273 1.00 65.88 84 ASN A O 1
ATOM 628 N N . ARG A 1 85 ? 8.165 -0.343 21.575 1.00 73.44 85 ARG A N 1
ATOM 629 C CA . ARG A 1 85 ? 7.131 0.637 21.916 1.00 73.44 85 ARG A CA 1
ATOM 630 C C . ARG A 1 85 ? 6.800 0.577 23.400 1.00 73.44 85 ARG A C 1
ATOM 632 O O . ARG A 1 85 ? 6.676 -0.501 23.976 1.00 73.44 85 ARG A O 1
ATOM 639 N N . THR A 1 86 ? 6.632 1.748 24.006 1.00 80.06 86 THR A N 1
ATOM 640 C CA . THR A 1 86 ? 5.995 1.853 25.322 1.00 80.06 86 THR A CA 1
ATOM 641 C C . THR A 1 86 ? 4.508 2.049 25.072 1.00 80.06 86 THR A C 1
ATOM 643 O O . THR A 1 86 ? 4.127 3.072 24.512 1.00 80.06 86 THR A O 1
ATOM 646 N N . LEU A 1 87 ? 3.697 1.052 25.420 1.00 87.25 87 LEU A N 1
ATOM 647 C CA . LEU A 1 87 ? 2.244 1.090 25.274 1.00 87.25 87 LEU A CA 1
ATOM 648 C C . LEU A 1 87 ? 1.599 1.142 26.658 1.00 87.25 87 LEU A C 1
ATOM 650 O O . LEU A 1 87 ? 2.074 0.481 27.584 1.00 87.25 87 LEU A O 1
ATOM 654 N N . ASP A 1 88 ? 0.497 1.878 26.771 1.00 89.00 88 ASP A N 1
ATOM 655 C CA . ASP A 1 88 ? -0.316 1.945 27.992 1.00 89.00 88 ASP A CA 1
ATOM 656 C C . ASP A 1 88 ? -1.303 0.763 28.114 1.00 89.00 88 ASP A C 1
ATOM 658 O O . ASP A 1 88 ? -1.991 0.606 29.122 1.00 89.00 88 ASP A O 1
ATOM 662 N N . PHE A 1 89 ? -1.324 -0.124 27.114 1.00 92.56 89 PHE A N 1
ATOM 663 C CA . PHE A 1 89 ? -2.128 -1.342 27.076 1.00 92.56 89 PHE A CA 1
ATOM 664 C C . PHE A 1 89 ? -1.312 -2.554 26.624 1.00 92.56 89 PHE A C 1
ATOM 666 O O . PHE A 1 89 ? -0.251 -2.433 26.009 1.00 92.56 89 PHE A O 1
ATOM 673 N N . GLU A 1 90 ? -1.842 -3.743 26.905 1.00 92.50 90 GLU A N 1
ATOM 674 C CA . GLU A 1 90 ? -1.309 -5.003 26.394 1.00 92.50 90 GLU A CA 1
ATOM 675 C C . GLU A 1 90 ? -2.038 -5.372 25.089 1.00 92.50 90 GLU A C 1
ATOM 677 O O . GLU A 1 90 ? -3.254 -5.584 25.123 1.00 92.50 90 GLU A O 1
ATOM 682 N N . PRO A 1 91 ? -1.351 -5.416 23.932 1.00 91.00 91 PRO A N 1
ATOM 683 C CA . PRO A 1 91 ? -1.993 -5.752 22.666 1.00 91.00 91 PRO A CA 1
ATOM 684 C C . PRO A 1 91 ? -2.480 -7.211 22.655 1.00 91.00 91 PRO A C 1
ATOM 686 O O . PRO A 1 91 ? -1.907 -8.061 23.350 1.00 91.00 91 PRO A O 1
ATOM 689 N N . PRO A 1 92 ? -3.506 -7.545 21.846 1.00 91.94 92 PRO A N 1
ATOM 690 C CA . PRO A 1 92 ? -3.952 -8.923 21.686 1.00 91.94 92 PRO A CA 1
ATOM 691 C C . PRO A 1 92 ? -2.787 -9.848 21.321 1.00 91.94 92 PRO A C 1
ATOM 693 O O . PRO A 1 92 ? -1.954 -9.529 20.477 1.00 91.94 92 PRO A O 1
ATOM 696 N N . THR A 1 93 ? -2.718 -11.018 21.955 1.00 90.81 93 THR A N 1
ATOM 697 C CA . THR A 1 93 ? -1.627 -11.968 21.703 1.00 90.81 93 THR A CA 1
ATOM 698 C C . THR A 1 93 ? -1.902 -12.775 20.428 1.00 90.81 93 THR A C 1
ATOM 700 O O . THR A 1 93 ? -2.956 -13.415 20.349 1.00 90.81 93 THR A O 1
ATOM 703 N N . PRO A 1 94 ? -0.984 -12.805 19.443 1.00 92.12 94 PRO A N 1
ATOM 704 C CA . PRO A 1 94 ? -1.157 -13.621 18.246 1.00 92.12 94 PRO A CA 1
ATOM 705 C C . PRO A 1 94 ? -1.073 -15.109 18.585 1.00 92.12 94 PRO A C 1
ATOM 707 O O . PRO A 1 94 ? -0.273 -15.529 19.428 1.00 92.12 94 PRO A O 1
ATOM 710 N N . LEU A 1 95 ? -1.874 -15.933 17.902 1.00 90.00 95 LEU A N 1
ATOM 711 C CA . LEU A 1 95 ? -1.722 -17.381 18.013 1.00 90.00 95 LEU A CA 1
ATOM 712 C C . LEU A 1 95 ? -0.370 -17.817 17.430 1.00 90.00 95 LEU A C 1
ATOM 714 O O . LEU A 1 95 ? 0.053 -17.275 16.408 1.00 90.00 95 LEU A O 1
ATOM 718 N N . PRO A 1 96 ? 0.294 -18.827 18.021 1.00 89.62 96 PRO A N 1
ATOM 719 C CA . PRO A 1 96 ? 1.495 -19.397 17.433 1.00 89.62 96 PRO A CA 1
ATOM 720 C C . PRO A 1 96 ? 1.228 -19.929 16.022 1.00 89.62 96 PRO A C 1
ATOM 722 O O . PRO A 1 96 ? 0.251 -20.649 15.790 1.00 89.62 96 PRO A O 1
ATOM 725 N N . VAL A 1 97 ? 2.132 -19.606 15.102 1.00 87.69 97 VAL A N 1
ATOM 726 C CA . VAL A 1 97 ? 2.137 -20.122 13.733 1.00 87.69 97 VAL A CA 1
ATOM 727 C C . VAL A 1 97 ? 3.385 -20.981 13.551 1.00 87.69 97 VAL A C 1
ATOM 729 O O . VAL A 1 97 ? 4.479 -20.604 13.979 1.00 87.69 97 VAL A O 1
ATOM 732 N N . ASP A 1 98 ? 3.212 -22.163 12.961 1.00 86.69 98 ASP A N 1
ATOM 733 C CA . ASP A 1 98 ? 4.327 -23.051 12.630 1.00 86.69 98 ASP A CA 1
ATOM 734 C C . ASP A 1 98 ? 5.258 -22.389 11.601 1.00 86.69 98 ASP A C 1
ATOM 736 O O . ASP A 1 98 ? 4.839 -21.473 10.913 1.00 86.69 98 ASP A O 1
ATOM 740 N N . PRO A 1 99 ? 6.525 -22.803 11.453 1.00 86.25 99 PRO A N 1
ATOM 741 C CA . PRO A 1 99 ? 7.406 -22.217 10.443 1.00 86.25 99 PRO A CA 1
ATOM 742 C C . PRO A 1 99 ? 6.877 -22.397 9.009 1.00 86.25 99 PRO A C 1
ATOM 744 O O . PRO A 1 99 ? 6.552 -23.518 8.607 1.00 86.25 99 PRO A O 1
ATOM 747 N N . MET A 1 100 ? 6.886 -21.320 8.214 1.00 89.50 100 MET A N 1
ATOM 748 C CA . MET A 1 100 ? 6.475 -21.374 6.808 1.00 89.50 100 MET A CA 1
ATOM 749 C C . MET A 1 100 ? 7.468 -22.219 5.983 1.00 89.50 100 MET A C 1
ATOM 751 O O . MET A 1 100 ? 8.686 -22.015 6.091 1.00 89.50 100 MET A O 1
ATOM 755 N N . PRO A 1 101 ? 7.004 -23.147 5.126 1.00 87.12 101 PRO A N 1
ATOM 756 C CA . PRO A 1 101 ? 7.860 -23.784 4.133 1.00 87.12 101 PRO A CA 1
ATOM 757 C C . PRO A 1 101 ? 8.421 -22.756 3.139 1.00 87.12 101 PRO A C 1
ATOM 759 O O . PRO A 1 101 ? 7.814 -21.724 2.863 1.00 87.12 101 PRO A O 1
ATOM 762 N N . ALA A 1 102 ? 9.580 -23.059 2.550 1.00 89.25 102 ALA A N 1
ATOM 763 C CA . ALA A 1 102 ? 10.134 -22.228 1.485 1.00 89.25 102 ALA A CA 1
ATOM 764 C C . ALA A 1 102 ? 9.194 -22.208 0.268 1.00 89.25 102 ALA A C 1
ATOM 766 O O . ALA A 1 102 ? 8.646 -23.247 -0.107 1.00 89.25 102 ALA A O 1
ATOM 767 N N . PHE A 1 103 ? 9.049 -21.045 -0.372 1.00 91.69 103 PHE A N 1
ATOM 768 C CA . PHE A 1 103 ? 8.242 -20.933 -1.584 1.00 91.69 103 PHE A CA 1
ATOM 769 C C . PHE A 1 103 ? 8.893 -21.770 -2.707 1.00 91.69 103 PHE A C 1
ATOM 771 O O . PHE A 1 103 ? 10.078 -21.570 -2.986 1.00 91.69 103 PHE A O 1
ATOM 778 N N . PRO A 1 104 ? 8.182 -22.703 -3.367 1.00 88.81 104 PRO A N 1
ATOM 779 C CA . PRO A 1 104 ? 8.754 -23.536 -4.429 1.00 88.81 104 PRO A CA 1
ATOM 780 C C . PRO A 1 104 ? 9.066 -22.746 -5.707 1.00 88.81 104 PRO A C 1
ATOM 782 O O . PRO A 1 104 ? 8.292 -21.873 -6.085 1.00 88.81 104 PRO A O 1
ATOM 785 N N . ASP A 1 105 ? 10.174 -23.042 -6.384 1.00 91.19 105 ASP A N 1
ATOM 786 C CA . ASP A 1 105 ? 10.485 -22.456 -7.697 1.00 91.19 105 ASP A CA 1
ATOM 787 C C . ASP A 1 105 ? 9.698 -23.144 -8.823 1.00 91.19 105 ASP A C 1
ATOM 789 O O . ASP A 1 105 ? 9.333 -24.316 -8.714 1.00 91.19 105 ASP A O 1
ATOM 793 N N . ASN A 1 106 ? 9.526 -22.435 -9.942 1.00 90.75 106 ASN A N 1
ATOM 794 C CA . ASN A 1 106 ? 9.004 -22.969 -11.203 1.00 90.75 106 ASN A CA 1
ATOM 795 C C . ASN A 1 106 ? 7.574 -23.534 -11.119 1.00 90.75 106 ASN A C 1
ATOM 797 O O . ASN A 1 106 ? 7.212 -24.449 -11.859 1.00 90.75 106 ASN A O 1
ATOM 801 N N . LEU A 1 107 ? 6.754 -22.976 -10.233 1.00 91.56 107 LEU A N 1
ATOM 802 C CA . LEU A 1 107 ? 5.325 -23.263 -10.204 1.00 91.56 107 LEU A CA 1
ATOM 803 C C . LEU A 1 107 ? 4.630 -22.672 -11.440 1.00 91.56 107 LEU A C 1
ATOM 805 O O . LEU A 1 107 ? 5.043 -21.642 -11.982 1.00 91.56 107 LEU A O 1
ATOM 809 N N . SER A 1 108 ? 3.551 -23.307 -11.890 1.00 93.62 108 SER A N 1
ATOM 810 C CA . SER A 1 108 ? 2.565 -22.645 -12.752 1.00 93.62 108 SER A CA 1
ATOM 811 C C . SER A 1 108 ? 1.867 -21.505 -12.000 1.00 93.62 108 SER A C 1
ATOM 813 O O . SER A 1 108 ? 1.925 -21.423 -10.768 1.00 93.62 108 SER A O 1
ATOM 815 N N . VAL A 1 109 ? 1.167 -20.626 -12.723 1.00 93.19 109 VAL A N 1
ATOM 816 C CA . VAL A 1 109 ? 0.378 -19.545 -12.102 1.00 93.19 109 VAL A CA 1
ATOM 817 C C . VAL A 1 109 ? -0.640 -20.118 -11.116 1.00 93.19 109 VAL A C 1
ATOM 819 O O . VAL A 1 109 ? -0.758 -19.634 -9.992 1.00 93.19 109 VAL A O 1
ATOM 822 N N . ARG A 1 110 ? -1.327 -21.205 -11.494 1.00 92.25 110 ARG A N 1
ATOM 823 C CA . ARG A 1 110 ? -2.316 -21.837 -10.617 1.00 92.25 110 ARG A CA 1
ATOM 824 C C . ARG A 1 110 ? -1.681 -22.416 -9.356 1.00 92.25 110 ARG A C 1
ATOM 826 O O . ARG A 1 110 ? -2.160 -22.138 -8.265 1.00 92.25 110 ARG A O 1
ATOM 833 N N . GLU A 1 111 ? -0.580 -23.152 -9.489 1.00 93.94 111 GLU A N 1
ATOM 834 C CA . GLU A 1 111 ? 0.138 -23.702 -8.331 1.00 93.94 111 GLU A CA 1
ATOM 835 C C . GLU A 1 111 ? 0.700 -22.600 -7.420 1.00 93.94 111 GLU A C 1
ATOM 837 O O . GLU A 1 111 ? 0.756 -22.779 -6.206 1.00 93.94 111 GLU A O 1
ATOM 842 N N . THR A 1 112 ? 1.080 -21.450 -7.985 1.00 94.12 112 THR A N 1
ATOM 843 C CA . THR A 1 112 ? 1.530 -20.267 -7.231 1.00 94.12 112 THR A CA 1
ATOM 844 C C . THR A 1 112 ? 0.397 -19.710 -6.370 1.00 94.12 112 THR A C 1
ATOM 846 O O . THR A 1 112 ? 0.583 -19.507 -5.170 1.00 94.12 112 THR A O 1
ATOM 849 N N . ILE A 1 113 ? -0.789 -19.521 -6.960 1.00 92.75 113 ILE A N 1
ATOM 850 C CA . ILE A 1 113 ? -1.996 -19.060 -6.256 1.00 92.75 113 ILE A CA 1
ATOM 851 C C . ILE A 1 113 ? -2.403 -20.063 -5.170 1.00 92.75 113 ILE A C 1
ATOM 853 O O . ILE A 1 113 ? -2.653 -19.671 -4.029 1.00 92.75 113 ILE A O 1
ATOM 857 N N . ASP A 1 114 ? -2.424 -21.357 -5.496 1.00 92.62 114 ASP A N 1
ATOM 858 C CA . ASP A 1 114 ? -2.804 -22.415 -4.557 1.00 92.62 114 ASP A CA 1
ATOM 859 C C . ASP A 1 114 ? -1.820 -22.506 -3.378 1.00 92.62 114 ASP A C 1
ATOM 861 O O . ASP A 1 114 ? -2.246 -22.641 -2.226 1.00 92.62 114 ASP A O 1
ATOM 865 N N . PHE A 1 115 ? -0.513 -22.366 -3.633 1.00 93.50 115 PHE A N 1
ATOM 866 C CA . PHE A 1 115 ? 0.501 -22.318 -2.580 1.00 93.50 115 PHE A CA 1
ATOM 867 C C . PHE A 1 115 ? 0.327 -21.086 -1.685 1.00 93.50 115 PHE A C 1
ATOM 869 O O . PHE A 1 115 ? 0.282 -21.227 -0.462 1.00 93.50 115 PHE A O 1
ATOM 876 N N . ALA A 1 116 ? 0.177 -19.892 -2.270 1.00 94.25 116 ALA A N 1
ATOM 877 C CA . ALA A 1 116 ? -0.023 -18.656 -1.515 1.00 94.25 116 ALA A CA 1
ATOM 878 C C . ALA A 1 116 ? -1.276 -18.735 -0.631 1.00 94.25 116 ALA A C 1
ATOM 880 O O . ALA A 1 116 ? -1.206 -18.473 0.568 1.00 94.25 116 ALA A O 1
ATOM 881 N N . LYS A 1 117 ? -2.401 -19.203 -1.181 1.00 93.38 117 LYS A N 1
ATOM 882 C CA . LYS A 1 117 ? -3.636 -19.460 -0.429 1.00 93.38 117 LYS A CA 1
ATOM 883 C C . LYS A 1 117 ? -3.401 -20.413 0.742 1.00 93.38 117 LYS A C 1
ATOM 885 O O . LYS A 1 117 ? -3.826 -20.120 1.858 1.00 93.38 117 LYS A O 1
ATOM 890 N N . GLN A 1 118 ? -2.745 -21.551 0.502 1.00 93.81 118 GLN A N 1
ATOM 891 C CA . GLN A 1 118 ? -2.476 -22.535 1.551 1.00 93.81 118 GLN A CA 1
ATOM 892 C C . GLN A 1 118 ? -1.686 -21.913 2.707 1.00 93.81 118 GLN A C 1
ATOM 894 O O . GLN A 1 118 ? -2.012 -22.156 3.868 1.00 93.81 118 GLN A O 1
ATOM 899 N N . GLN A 1 119 ? -0.669 -21.108 2.395 1.00 94.50 119 GLN A N 1
ATOM 900 C CA . GLN A 1 119 ? 0.156 -20.451 3.404 1.00 94.50 119 GLN A CA 1
ATOM 901 C C . GLN A 1 119 ? -0.607 -19.336 4.133 1.00 94.50 119 GLN A C 1
ATOM 903 O O . GLN A 1 119 ? -0.601 -19.315 5.362 1.00 94.50 119 GLN A O 1
ATOM 908 N N . ILE A 1 120 ? -1.362 -18.488 3.427 1.00 93.56 120 ILE A N 1
ATOM 909 C CA . ILE A 1 120 ? -2.213 -17.456 4.049 1.00 93.56 120 ILE A CA 1
ATOM 910 C C . ILE A 1 120 ? -3.184 -18.092 5.054 1.00 93.56 120 ILE A C 1
ATOM 912 O O . ILE A 1 120 ? -3.224 -17.678 6.212 1.00 93.56 120 ILE A O 1
ATOM 916 N N . LEU A 1 121 ? -3.894 -19.157 4.661 1.00 90.94 121 LEU A N 1
ATOM 917 C CA . LEU A 1 121 ? -4.813 -19.884 5.549 1.00 90.94 121 LEU A CA 1
ATOM 918 C C . LEU A 1 121 ? -4.103 -20.581 6.721 1.00 90.94 121 LEU A C 1
ATOM 920 O O . LEU A 1 121 ? -4.706 -20.801 7.774 1.00 90.94 121 LEU A O 1
ATOM 924 N N . ALA A 1 122 ? -2.825 -20.931 6.564 1.00 90.12 122 ALA A N 1
ATOM 925 C CA . ALA A 1 122 ? -2.015 -21.494 7.640 1.00 90.12 122 ALA A CA 1
ATOM 926 C C . ALA A 1 122 ? -1.557 -20.440 8.668 1.00 90.12 122 ALA A C 1
ATOM 928 O O . ALA A 1 122 ? -1.210 -20.830 9.790 1.00 90.12 122 ALA A O 1
ATOM 929 N N . GLY A 1 123 ? -1.645 -19.148 8.326 1.00 92.38 123 GLY A N 1
ATOM 930 C CA . GLY A 1 123 ? -1.183 -18.018 9.135 1.00 92.38 123 GLY A CA 1
ATOM 931 C C . GLY A 1 123 ? 0.078 -17.343 8.587 1.00 92.38 123 GLY A C 1
ATOM 932 O O . GLY A 1 123 ? 0.838 -16.790 9.372 1.00 92.38 123 GLY A O 1
ATOM 933 N N . HIS A 1 124 ? 0.318 -17.400 7.275 1.00 94.94 124 HIS A N 1
ATOM 934 C CA . HIS A 1 124 ? 1.527 -16.866 6.641 1.00 94.94 124 HIS A CA 1
ATOM 935 C C . HIS A 1 124 ? 1.227 -15.846 5.533 1.00 94.94 124 HIS A C 1
ATOM 937 O O . HIS A 1 124 ? 1.426 -16.144 4.351 1.00 94.94 124 HIS A O 1
ATOM 943 N N . PRO A 1 125 ? 0.736 -14.639 5.859 1.00 94.31 125 PRO A N 1
ATOM 944 C CA . PRO A 1 125 ? 0.570 -13.574 4.868 1.00 94.31 125 PRO A CA 1
ATOM 945 C C . PRO A 1 125 ? 1.904 -13.130 4.238 1.00 94.31 125 PRO A C 1
ATOM 947 O O . PRO A 1 125 ? 1.925 -12.696 3.087 1.00 94.31 125 PRO A O 1
ATOM 950 N N . GLU A 1 126 ? 3.036 -13.321 4.925 1.00 93.56 126 GLU A N 1
ATOM 951 C CA . GLU A 1 126 ? 4.376 -13.066 4.386 1.00 93.56 126 GLU A CA 1
ATOM 952 C C . GLU A 1 126 ? 4.717 -13.918 3.157 1.00 93.56 126 GLU A C 1
ATOM 954 O O . GLU A 1 126 ? 5.667 -13.603 2.442 1.00 93.56 126 GLU A O 1
ATOM 959 N N . VAL A 1 127 ? 3.948 -14.972 2.858 1.00 95.38 127 VAL A N 1
ATOM 960 C CA . VAL A 1 127 ? 4.127 -15.761 1.633 1.00 95.38 127 VAL A CA 1
ATOM 961 C C . VAL A 1 127 ? 4.095 -14.891 0.374 1.00 95.38 127 VAL A C 1
ATOM 963 O O . VAL A 1 127 ? 4.802 -15.202 -0.581 1.00 95.38 127 VAL A O 1
ATOM 966 N N . LEU A 1 128 ? 3.337 -13.787 0.378 1.00 94.19 128 LEU A N 1
ATOM 967 C CA . LEU A 1 128 ? 3.259 -12.851 -0.747 1.00 94.19 128 LEU A CA 1
ATOM 968 C C . LEU A 1 128 ? 4.596 -12.143 -0.988 1.00 94.19 128 LEU A C 1
ATOM 970 O O . LEU A 1 128 ? 5.015 -11.994 -2.131 1.00 94.19 128 LEU A O 1
ATOM 974 N N . TRP A 1 129 ? 5.323 -11.804 0.080 1.00 94.00 129 TRP A N 1
ATOM 975 C CA . TRP A 1 129 ? 6.692 -11.301 -0.030 1.00 94.00 129 TRP A CA 1
ATOM 976 C C . TRP A 1 129 ? 7.607 -12.357 -0.649 1.00 94.00 129 TRP A C 1
ATOM 978 O O . TRP A 1 129 ? 8.351 -12.079 -1.584 1.00 94.00 129 TRP A O 1
ATOM 988 N N . TYR A 1 130 ? 7.519 -13.602 -0.177 1.00 94.50 130 TYR A N 1
ATOM 989 C CA . TYR A 1 130 ? 8.347 -14.704 -0.674 1.00 94.50 130 TYR A CA 1
ATOM 990 C C . TYR A 1 130 ? 7.932 -15.251 -2.046 1.00 94.50 130 TYR A C 1
ATOM 992 O O . TYR A 1 130 ? 8.698 -16.019 -2.633 1.00 94.50 130 TYR A O 1
ATOM 1000 N N . ALA A 1 131 ? 6.774 -14.839 -2.568 1.00 93.94 131 ALA A N 1
ATOM 1001 C CA . ALA A 1 131 ? 6.395 -15.055 -3.959 1.00 93.94 131 ALA A CA 1
ATOM 1002 C C . ALA A 1 131 ? 7.317 -14.274 -4.903 1.00 93.94 131 ALA A C 1
ATOM 1004 O O . ALA A 1 131 ? 7.606 -14.748 -6.002 1.00 93.94 131 ALA A O 1
ATOM 1005 N N . LEU A 1 132 ? 7.834 -13.122 -4.455 1.00 94.50 132 LEU A N 1
ATOM 1006 C CA . LEU A 1 132 ? 8.766 -12.316 -5.230 1.00 94.50 132 LEU A CA 1
ATOM 1007 C C . LEU A 1 132 ? 10.135 -13.011 -5.376 1.00 94.50 132 LEU A C 1
ATOM 1009 O O . LEU A 1 132 ? 10.658 -13.602 -4.412 1.00 94.50 132 LEU A O 1
ATOM 1013 N N . PRO A 1 133 ? 10.780 -12.877 -6.552 1.00 93.88 133 PRO A N 1
ATOM 1014 C CA . PRO A 1 133 ? 12.173 -13.246 -6.761 1.00 93.88 133 PRO A CA 1
ATOM 1015 C C . PRO A 1 133 ? 13.095 -12.750 -5.648 1.00 93.88 133 PRO A C 1
ATOM 1017 O O . PRO A 1 133 ? 12.979 -11.626 -5.158 1.00 93.88 133 PRO A O 1
ATOM 1020 N N . ALA A 1 134 ? 14.082 -13.572 -5.283 1.00 91.12 134 ALA A N 1
ATOM 1021 C CA . ALA A 1 134 ? 15.060 -13.201 -4.261 1.00 91.12 134 ALA A CA 1
ATOM 1022 C C . ALA A 1 134 ? 15.833 -11.918 -4.617 1.00 91.12 134 ALA A C 1
ATOM 1024 O O . ALA A 1 134 ? 16.154 -11.135 -3.732 1.00 91.12 134 ALA A O 1
ATOM 1025 N N . GLU A 1 135 ? 16.096 -11.689 -5.905 1.00 90.19 135 GLU A N 1
ATOM 1026 C CA . GLU A 1 135 ? 16.756 -10.479 -6.406 1.00 90.19 135 GLU A CA 1
ATOM 1027 C C . GLU A 1 135 ? 15.895 -9.214 -6.281 1.00 90.19 135 GLU A C 1
ATOM 1029 O O . GLU A 1 135 ? 16.427 -8.141 -5.999 1.00 90.19 135 GLU A O 1
ATOM 1034 N N . MET A 1 136 ? 14.571 -9.339 -6.415 1.00 92.75 136 MET A N 1
ATOM 1035 C CA . MET A 1 136 ? 13.646 -8.230 -6.179 1.00 92.75 136 MET A CA 1
ATOM 1036 C C . MET A 1 136 ? 13.652 -7.848 -4.707 1.00 92.75 136 MET A C 1
ATOM 1038 O O . MET A 1 136 ? 13.954 -6.708 -4.367 1.00 92.75 136 MET A O 1
ATOM 1042 N N . ARG A 1 137 ? 13.461 -8.828 -3.818 1.00 92.06 137 ARG A N 1
ATOM 1043 C CA . ARG A 1 137 ? 13.536 -8.607 -2.365 1.00 92.06 137 ARG A CA 1
ATOM 1044 C C . ARG A 1 137 ? 14.877 -8.016 -1.929 1.00 92.06 137 ARG A C 1
ATOM 1046 O O . ARG A 1 137 ? 14.908 -7.106 -1.111 1.00 92.06 137 ARG A O 1
ATOM 1053 N N . ALA A 1 138 ? 15.979 -8.485 -2.515 1.00 90.56 138 ALA A N 1
ATOM 1054 C CA . ALA A 1 138 ? 17.311 -7.955 -2.237 1.00 90.56 138 ALA A CA 1
ATOM 1055 C C . ALA A 1 138 ? 17.488 -6.492 -2.675 1.00 90.56 138 ALA A C 1
ATOM 1057 O O . ALA A 1 138 ? 18.320 -5.800 -2.102 1.00 90.56 138 ALA A O 1
ATOM 1058 N N . THR A 1 139 ? 16.724 -6.028 -3.669 1.00 88.56 139 THR A N 1
ATOM 1059 C CA . THR A 1 139 ? 16.744 -4.627 -4.115 1.00 88.56 139 THR A CA 1
ATOM 1060 C C . THR A 1 139 ? 16.096 -3.723 -3.066 1.00 88.56 139 THR A C 1
ATOM 1062 O O . THR A 1 139 ? 16.675 -2.706 -2.703 1.00 88.56 139 THR A O 1
ATOM 1065 N N . PHE A 1 140 ? 14.949 -4.129 -2.514 1.00 86.00 140 PHE A N 1
ATOM 1066 C CA . PHE A 1 140 ? 14.280 -3.410 -1.420 1.00 86.00 140 PHE A CA 1
ATOM 1067 C C . PHE A 1 140 ? 15.064 -3.457 -0.101 1.00 86.00 140 PHE A C 1
ATOM 1069 O O . PHE A 1 140 ? 15.014 -2.523 0.696 1.00 86.00 140 PHE A O 1
ATOM 1076 N N . ASP A 1 141 ? 15.815 -4.534 0.128 1.00 87.00 141 ASP A N 1
ATOM 1077 C CA . ASP A 1 141 ? 16.695 -4.663 1.288 1.00 87.00 141 ASP A CA 1
ATOM 1078 C C . ASP A 1 141 ? 18.056 -3.945 1.102 1.00 87.00 141 ASP A C 1
ATOM 1080 O O . ASP A 1 141 ? 18.836 -3.888 2.055 1.00 87.00 141 ASP A O 1
ATOM 1084 N N . ASP A 1 142 ? 18.362 -3.393 -0.084 1.00 87.31 142 ASP A N 1
ATOM 1085 C CA . ASP A 1 142 ? 19.645 -2.736 -0.382 1.00 87.31 142 ASP A CA 1
ATOM 1086 C C . ASP A 1 142 ? 19.823 -1.456 0.452 1.00 87.31 142 ASP A C 1
ATOM 1088 O O . ASP A 1 142 ? 18.997 -0.543 0.422 1.00 87.31 142 ASP A O 1
ATOM 1092 N N . ASP A 1 143 ? 20.943 -1.359 1.171 1.00 85.75 143 ASP A N 1
ATOM 1093 C CA . ASP A 1 143 ? 21.276 -0.208 2.020 1.00 85.75 143 ASP A CA 1
ATOM 1094 C C . ASP A 1 143 ? 21.259 1.124 1.257 1.00 85.75 143 ASP A C 1
ATOM 1096 O O . ASP A 1 143 ? 20.907 2.156 1.825 1.00 85.75 143 ASP A O 1
ATOM 1100 N N . ARG A 1 144 ? 21.634 1.123 -0.030 1.00 85.19 144 ARG A N 1
ATOM 1101 C CA . ARG A 1 144 ? 21.616 2.329 -0.867 1.00 85.19 144 ARG A CA 1
ATOM 1102 C C . ARG A 1 144 ? 20.188 2.772 -1.126 1.00 85.19 144 ARG A C 1
ATOM 1104 O O . ARG A 1 144 ? 19.895 3.942 -0.943 1.00 85.19 144 ARG A O 1
ATOM 1111 N N . PHE A 1 145 ? 19.306 1.846 -1.505 1.00 85.69 145 PHE A N 1
ATOM 1112 C CA . PHE A 1 145 ? 17.894 2.160 -1.719 1.00 85.69 145 PHE A CA 1
ATOM 1113 C C . PHE A 1 145 ? 17.300 2.782 -0.453 1.00 85.69 145 PHE A C 1
ATOM 1115 O O . PHE A 1 145 ? 16.772 3.891 -0.485 1.00 85.69 145 PHE A O 1
ATOM 1122 N N . ARG A 1 146 ? 17.506 2.118 0.686 1.00 81.19 146 ARG A N 1
ATOM 1123 C CA . ARG A 1 146 ? 17.018 2.574 1.989 1.00 81.19 146 ARG A CA 1
ATOM 1124 C C . ARG A 1 146 ? 17.575 3.946 2.380 1.00 81.19 146 ARG A C 1
ATOM 1126 O O . ARG A 1 146 ? 16.820 4.810 2.815 1.00 81.19 146 ARG A O 1
ATOM 1133 N N . SER A 1 147 ? 18.869 4.180 2.162 1.00 81.75 147 SER A N 1
ATOM 1134 C CA . SER A 1 147 ? 19.508 5.470 2.447 1.00 81.75 147 SER A CA 1
ATOM 1135 C C . SER A 1 147 ? 18.995 6.613 1.568 1.00 81.75 147 SER A C 1
ATOM 1137 O O . SER A 1 147 ? 18.962 7.742 2.048 1.00 81.75 147 SER A O 1
ATOM 1139 N N . GLU A 1 148 ? 18.647 6.358 0.305 1.00 81.75 148 GLU A N 1
ATOM 1140 C CA . GLU A 1 148 ? 18.151 7.404 -0.602 1.00 81.75 148 GLU A CA 1
ATOM 1141 C C . GLU A 1 148 ? 16.658 7.697 -0.392 1.00 81.75 148 GLU A C 1
ATOM 1143 O O . GLU A 1 148 ? 16.221 8.824 -0.610 1.00 81.75 148 GLU A O 1
ATOM 1148 N N . VAL A 1 149 ? 15.876 6.718 0.076 1.00 77.88 149 VAL A N 1
ATOM 1149 C CA . VAL A 1 149 ? 14.453 6.907 0.415 1.00 77.88 149 VAL A CA 1
ATOM 1150 C C . VAL A 1 149 ? 14.265 7.487 1.825 1.00 77.88 149 VAL A C 1
ATOM 1152 O O . VAL A 1 149 ? 13.281 8.182 2.077 1.00 77.88 149 VAL A O 1
ATOM 1155 N N . SER A 1 150 ? 15.227 7.279 2.734 1.00 75.94 150 SER A N 1
ATOM 1156 C CA . SER A 1 150 ? 15.200 7.783 4.119 1.00 75.94 150 SER A CA 1
ATOM 1157 C C . SER A 1 150 ? 14.767 9.250 4.243 1.00 75.94 150 SER A C 1
ATOM 1159 O O . SER A 1 150 ? 13.851 9.495 5.017 1.00 75.94 150 SER A O 1
ATOM 1161 N N . PRO A 1 151 ? 15.307 10.226 3.481 1.00 72.75 151 PRO A N 1
ATOM 1162 C CA . PRO A 1 151 ? 14.933 11.632 3.645 1.00 72.75 151 PRO A CA 1
ATOM 1163 C C . PRO A 1 151 ? 13.461 11.926 3.332 1.00 72.75 151 PRO A C 1
ATOM 1165 O O . PRO A 1 151 ? 12.873 12.811 3.948 1.00 72.75 151 PRO A O 1
ATOM 1168 N N . PHE A 1 152 ? 12.861 11.189 2.395 1.00 70.81 152 PHE A N 1
ATOM 1169 C CA . PHE A 1 152 ? 11.441 11.316 2.058 1.00 70.81 152 PHE A CA 1
ATOM 1170 C C . PHE A 1 152 ? 10.551 10.799 3.197 1.00 70.81 152 PHE A C 1
ATOM 1172 O O . PHE A 1 152 ? 9.552 11.419 3.572 1.00 70.81 152 PHE A O 1
ATOM 1179 N N . ILE A 1 153 ? 10.962 9.689 3.812 1.00 71.81 153 ILE A N 1
ATOM 1180 C CA . ILE A 1 153 ? 10.305 9.139 5.001 1.00 71.81 153 ILE A CA 1
ATOM 1181 C C . ILE A 1 153 ? 10.488 10.091 6.185 1.00 71.81 153 ILE A C 1
ATOM 1183 O O . ILE A 1 153 ? 9.510 10.434 6.839 1.00 71.81 153 ILE A O 1
ATOM 1187 N N . ASP A 1 154 ? 11.703 10.608 6.389 1.00 69.50 154 ASP A N 1
ATOM 1188 C CA . ASP A 1 154 ? 12.035 11.573 7.440 1.00 69.50 154 ASP A CA 1
ATOM 1189 C C . ASP A 1 154 ? 11.223 12.870 7.314 1.00 69.50 154 ASP A C 1
ATOM 1191 O O . ASP A 1 154 ? 10.797 13.447 8.317 1.00 69.50 154 ASP A O 1
ATOM 1195 N N . GLN A 1 155 ? 10.972 13.333 6.087 1.00 67.56 155 GLN A N 1
ATOM 1196 C CA . GLN A 1 155 ? 10.102 14.480 5.834 1.00 67.56 155 GLN A CA 1
ATOM 1197 C C . GLN A 1 155 ? 8.659 14.183 6.278 1.00 67.56 155 GLN A C 1
ATOM 1199 O O . GLN A 1 155 ? 8.004 15.033 6.889 1.00 67.56 155 GLN A O 1
ATOM 1204 N N . SER A 1 156 ? 8.185 12.960 6.035 1.00 67.00 156 SER A N 1
ATOM 1205 C CA . SER A 1 156 ? 6.863 12.475 6.449 1.00 67.00 156 SER A CA 1
ATOM 1206 C C . SER A 1 156 ? 6.758 12.212 7.959 1.00 67.00 156 SER A C 1
ATOM 1208 O O . SER A 1 156 ? 5.655 12.255 8.513 1.00 67.00 156 SER A O 1
ATOM 1210 N N . THR A 1 157 ? 7.882 12.053 8.667 1.00 68.25 157 THR A N 1
ATOM 1211 C CA . THR A 1 157 ? 7.939 11.820 10.123 1.00 68.25 157 THR A CA 1
ATOM 1212 C C . THR A 1 157 ? 7.225 12.906 10.936 1.00 68.25 157 THR A C 1
ATOM 1214 O O . THR A 1 157 ? 6.666 12.627 11.998 1.00 68.25 157 THR A O 1
ATOM 1217 N N . ALA A 1 158 ? 7.170 14.154 10.456 1.00 67.31 158 ALA A N 1
ATOM 1218 C CA . ALA A 1 158 ? 6.443 15.228 11.143 1.00 67.31 158 ALA A CA 1
ATOM 1219 C C . ALA A 1 158 ? 4.915 15.015 11.153 1.00 67.31 158 ALA A C 1
ATOM 1221 O O . ALA A 1 158 ? 4.252 15.354 12.133 1.00 67.31 158 ALA A O 1
ATOM 1222 N N . LEU A 1 159 ? 4.350 14.448 10.083 1.00 72.12 159 LEU A N 1
ATOM 1223 C CA . LEU A 1 159 ? 2.942 14.036 10.040 1.00 72.12 159 LEU A CA 1
ATOM 1224 C C . LEU A 1 159 ? 2.751 12.745 10.835 1.00 72.12 159 LEU A C 1
ATOM 1226 O O . LEU A 1 159 ? 1.857 12.649 11.675 1.00 72.12 159 LEU A O 1
ATOM 1230 N N . GLN A 1 160 ? 3.648 11.784 10.624 1.00 76.00 160 GLN A N 1
ATOM 1231 C CA . GLN A 1 160 ? 3.600 10.476 11.261 1.00 76.00 160 GLN A CA 1
ATOM 1232 C C . GLN A 1 160 ? 3.613 10.579 12.793 1.00 76.00 160 GLN A C 1
ATOM 1234 O O . GLN A 1 160 ? 2.750 10.003 13.445 1.00 76.00 160 GLN A O 1
ATOM 1239 N N . SER A 1 161 ? 4.507 11.392 13.363 1.00 80.31 161 SER A N 1
ATOM 1240 C CA . SER A 1 161 ? 4.624 11.603 14.816 1.00 80.31 161 SER A CA 1
ATOM 1241 C C . SER A 1 161 ? 3.400 12.269 15.458 1.00 80.31 161 SER A C 1
ATOM 1243 O O . SER A 1 161 ? 3.198 12.131 16.665 1.00 80.31 161 SER A O 1
ATOM 1245 N N . GLN A 1 162 ? 2.568 12.972 14.681 1.00 80.69 162 GLN A N 1
ATOM 1246 C CA . GLN A 1 162 ? 1.295 13.523 15.160 1.00 80.69 162 GLN A CA 1
ATOM 1247 C C . GLN A 1 162 ? 0.172 12.482 15.124 1.00 80.69 162 GLN A C 1
ATOM 1249 O O . GLN A 1 162 ? -0.674 12.456 16.017 1.00 80.69 162 GLN A O 1
ATOM 1254 N N . VAL A 1 163 ? 0.158 11.627 14.100 1.00 85.50 163 VAL A N 1
ATOM 1255 C CA . VAL A 1 163 ? -0.899 10.630 13.874 1.00 85.50 163 VAL A CA 1
ATOM 1256 C C . VAL A 1 163 ? -0.693 9.382 14.731 1.00 85.50 163 VAL A C 1
ATOM 1258 O O . VAL A 1 163 ? -1.649 8.864 15.304 1.00 85.50 163 VAL A O 1
ATOM 1261 N N . GLU A 1 164 ? 0.547 8.918 14.857 1.00 87.62 164 GLU A N 1
ATOM 1262 C CA . GLU A 1 164 ? 0.899 7.661 15.518 1.00 87.62 164 GLU A CA 1
ATOM 1263 C C . GLU A 1 164 ? 0.322 7.533 16.943 1.00 87.62 164 GLU A C 1
ATOM 1265 O O . GLU A 1 164 ? -0.361 6.537 17.204 1.00 87.62 164 GLU A O 1
ATOM 1270 N N . PRO A 1 165 ? 0.476 8.516 17.860 1.00 89.88 165 PRO A N 1
ATOM 1271 C CA . PRO A 1 165 ? -0.075 8.391 19.209 1.00 89.88 165 PRO A CA 1
ATOM 1272 C C . PRO A 1 165 ? -1.604 8.294 19.213 1.00 89.88 165 PRO A C 1
ATOM 1274 O O . PRO A 1 165 ? -2.173 7.572 20.028 1.00 89.88 165 PRO A O 1
ATOM 1277 N N . VAL A 1 166 ? -2.277 8.991 18.290 1.00 91.69 166 VAL A N 1
ATOM 1278 C CA . VAL A 1 166 ? -3.743 8.976 18.168 1.00 91.69 166 VAL A CA 1
ATOM 1279 C C . VAL A 1 166 ? -4.230 7.602 17.719 1.00 91.69 166 VAL A C 1
ATOM 1281 O O . VAL A 1 166 ? -5.183 7.076 18.290 1.00 91.69 166 VAL A O 1
ATOM 1284 N N . VAL A 1 167 ? -3.556 6.992 16.741 1.00 92.00 167 VAL A N 1
ATOM 1285 C CA . VAL A 1 167 ? -3.907 5.653 16.247 1.00 92.00 167 VAL A CA 1
ATOM 1286 C C . VAL A 1 167 ? -3.695 4.598 17.335 1.00 92.00 167 VAL A C 1
ATOM 1288 O O . VAL A 1 167 ? -4.591 3.791 17.582 1.00 92.00 167 VAL A O 1
ATOM 1291 N N . PHE A 1 168 ? -2.564 4.626 18.049 1.00 92.81 168 PHE A N 1
ATOM 1292 C CA . PHE A 1 168 ? -2.335 3.689 19.157 1.00 92.81 168 PHE A CA 1
ATOM 1293 C C . PHE A 1 168 ? -3.319 3.887 20.311 1.00 92.81 168 PHE A C 1
ATOM 1295 O O . PHE A 1 168 ? -3.760 2.904 20.901 1.00 92.81 168 PHE A O 1
ATOM 1302 N N . LYS A 1 169 ? -3.738 5.124 20.589 1.00 94.75 169 LYS A N 1
ATOM 1303 C CA . LYS A 1 169 ? -4.785 5.419 21.574 1.00 94.75 169 LYS A CA 1
ATOM 1304 C C . LYS A 1 169 ? -6.169 4.933 21.129 1.00 94.75 169 LYS A C 1
ATOM 1306 O O . LYS A 1 169 ? -6.962 4.477 21.948 1.00 94.75 169 LYS A O 1
ATOM 1311 N N . ALA A 1 170 ? -6.472 4.968 19.832 1.00 94.94 170 ALA A N 1
ATOM 1312 C CA . ALA A 1 170 ? -7.682 4.344 19.299 1.00 94.94 170 ALA A CA 1
ATOM 1313 C C . ALA A 1 170 ? -7.654 2.817 19.487 1.00 94.94 170 ALA A C 1
ATOM 1315 O O . ALA A 1 170 ? -8.644 2.235 19.929 1.00 94.94 170 ALA A O 1
ATOM 1316 N N . ILE A 1 171 ? -6.507 2.173 19.241 1.00 95.38 171 ILE A N 1
ATOM 1317 C CA . ILE A 1 171 ? -6.321 0.745 19.538 1.00 95.38 171 ILE A CA 1
ATOM 1318 C C . ILE A 1 171 ? -6.456 0.481 21.045 1.00 95.38 171 ILE A C 1
ATOM 1320 O O . ILE A 1 171 ? -7.113 -0.483 21.430 1.00 95.38 171 ILE A O 1
ATOM 1324 N N . GLU A 1 172 ? -5.916 1.348 21.906 1.00 96.69 172 GLU A N 1
ATOM 1325 C CA . GLU A 1 172 ? -6.086 1.255 23.361 1.00 96.69 172 GLU A CA 1
ATOM 1326 C C . GLU A 1 172 ? -7.566 1.242 23.757 1.00 96.69 172 GLU A C 1
ATOM 1328 O O . GLU A 1 172 ? -7.970 0.402 24.563 1.00 96.69 172 GLU A O 1
ATOM 1333 N N . VAL A 1 173 ? -8.397 2.116 23.174 1.00 96.75 173 VAL A N 1
ATOM 1334 C CA . VAL A 1 173 ? -9.854 2.095 23.389 1.00 96.75 173 VAL A CA 1
ATOM 1335 C C . VAL A 1 173 ? -10.429 0.740 22.979 1.00 96.75 173 VAL A C 1
ATOM 1337 O O . VAL A 1 173 ? -11.157 0.127 23.760 1.00 96.75 173 VAL A O 1
ATOM 1340 N N . LEU A 1 174 ? -10.083 0.238 21.790 1.00 96.81 174 LEU A N 1
ATOM 1341 C CA . LEU A 1 174 ? -10.588 -1.049 21.305 1.00 96.81 174 LEU A CA 1
ATOM 1342 C C . LEU A 1 174 ? -10.200 -2.208 22.233 1.00 96.81 174 LEU A C 1
ATOM 1344 O O . LEU A 1 174 ? -11.023 -3.088 22.483 1.00 96.81 174 LEU A O 1
ATOM 1348 N N . VAL A 1 175 ? -8.988 -2.196 22.784 1.00 96.31 175 VAL A N 1
ATOM 1349 C CA . VAL A 1 175 ? -8.499 -3.237 23.696 1.00 96.31 175 VAL A CA 1
ATOM 1350 C C . VAL A 1 175 ? -9.123 -3.105 25.088 1.00 96.31 175 VAL A C 1
ATOM 1352 O O . VAL A 1 175 ? -9.690 -4.059 25.620 1.00 96.31 175 VAL A O 1
ATOM 1355 N N . THR A 1 176 ? -9.034 -1.925 25.699 1.00 96.50 176 THR A N 1
ATOM 1356 C CA . THR A 1 176 ? -9.354 -1.717 27.121 1.00 96.50 176 THR A CA 1
ATOM 1357 C C . THR A 1 176 ? -10.839 -1.467 27.376 1.00 96.50 176 THR A C 1
ATOM 1359 O O . THR A 1 176 ? -11.336 -1.759 28.466 1.00 96.50 176 THR A O 1
ATOM 1362 N N . LYS A 1 177 ? -11.577 -0.972 26.373 1.00 96.94 177 LYS A N 1
ATOM 1363 C CA . LYS A 1 177 ? -13.017 -0.673 26.451 1.00 96.94 177 LYS A CA 1
ATOM 1364 C C . LYS A 1 177 ? -13.875 -1.645 25.647 1.00 96.94 177 LYS A C 1
ATOM 1366 O O . LYS A 1 177 ? -15.033 -1.338 25.370 1.00 96.94 177 LYS A O 1
ATOM 1371 N N . LYS A 1 178 ? -13.366 -2.845 25.338 1.00 95.69 178 LYS A N 1
ATOM 1372 C CA . LYS A 1 178 ? -14.097 -3.901 24.612 1.00 95.69 178 LYS A CA 1
ATOM 1373 C C . LYS A 1 178 ? -15.563 -4.078 25.055 1.00 95.69 178 LYS A C 1
ATOM 1375 O O . LYS A 1 178 ? -16.420 -4.087 24.174 1.00 95.69 178 LYS A O 1
ATOM 1380 N N . PRO A 1 179 ? -15.910 -4.172 26.360 1.00 95.50 179 PRO A N 1
ATOM 1381 C CA . PRO A 1 179 ? -17.311 -4.314 26.768 1.00 95.50 179 PRO A CA 1
ATOM 1382 C C . PRO A 1 179 ? -18.197 -3.148 26.318 1.00 95.50 179 PRO A C 1
ATOM 1384 O O . PRO A 1 179 ? -19.341 -3.371 25.936 1.00 95.50 179 PRO A O 1
ATOM 1387 N N . PHE A 1 180 ? -17.671 -1.920 26.327 1.00 96.88 180 PHE A N 1
ATOM 1388 C CA . PHE A 1 180 ? -18.418 -0.740 25.899 1.00 96.88 180 PHE A CA 1
ATOM 1389 C C . PHE A 1 180 ? -18.510 -0.624 24.382 1.00 96.88 180 PHE A C 1
ATOM 1391 O O . PHE A 1 180 ? -19.557 -0.234 23.872 1.00 96.88 180 PHE A O 1
ATOM 1398 N N . VAL A 1 181 ? -17.456 -1.012 23.659 1.00 94.69 181 VAL A N 1
ATOM 1399 C CA . VAL A 1 181 ? -17.475 -1.085 22.191 1.00 94.69 181 VAL A CA 1
ATOM 1400 C C . VAL A 1 181 ? -18.526 -2.095 21.724 1.00 94.69 181 VAL A C 1
ATOM 1402 O O . VAL A 1 181 ? -19.365 -1.765 20.887 1.00 94.69 181 VAL A O 1
ATOM 1405 N N . LEU A 1 182 ? -18.542 -3.293 22.318 1.00 94.12 182 LEU A N 1
ATOM 1406 C CA . LEU A 1 182 ? -19.517 -4.343 22.003 1.00 94.12 182 LEU A CA 1
ATOM 1407 C C . LEU A 1 182 ? -20.951 -3.989 22.429 1.00 94.12 182 LEU A C 1
ATOM 1409 O O . LEU A 1 182 ? -21.904 -4.483 21.834 1.00 94.12 182 LEU A O 1
ATOM 1413 N N . GLY A 1 183 ? -21.110 -3.131 23.440 1.00 91.69 183 GLY A N 1
ATOM 1414 C CA . GLY A 1 183 ? -22.401 -2.593 23.878 1.00 91.69 183 GLY A CA 1
ATOM 1415 C C . GLY A 1 183 ? -22.806 -1.280 23.201 1.00 91.69 183 GLY A C 1
ATOM 1416 O O . GLY A 1 183 ? -23.786 -0.661 23.622 1.00 91.69 183 GLY A O 1
ATOM 1417 N N . SER A 1 184 ? -22.042 -0.809 22.211 1.00 91.06 184 SER A N 1
ATOM 1418 C CA . SER A 1 184 ? -22.274 0.495 21.593 1.00 91.06 184 SER A CA 1
ATOM 1419 C C . SER A 1 184 ? -23.464 0.482 20.617 1.00 91.06 184 SER A C 1
ATOM 1421 O O . SER A 1 184 ? -23.729 -0.539 19.976 1.00 91.06 184 SER A O 1
ATOM 1423 N N . PRO A 1 185 ? -24.135 1.635 20.413 1.00 86.19 185 PRO A N 1
ATOM 1424 C CA . PRO A 1 185 ? -25.217 1.782 19.441 1.00 86.19 185 PRO A CA 1
ATOM 1425 C C . PRO A 1 185 ? -24.811 1.452 18.001 1.00 86.19 185 PRO A C 1
ATOM 1427 O O . PRO A 1 185 ? -25.664 1.154 17.170 1.00 86.19 185 PRO A O 1
ATOM 1430 N N . LEU A 1 186 ? -23.507 1.470 17.696 1.00 84.25 186 LEU A N 1
ATOM 1431 C CA . LEU A 1 186 ? -22.975 1.115 16.379 1.00 84.25 186 LEU A CA 1
ATOM 1432 C C . LEU A 1 186 ? -23.300 -0.337 15.996 1.00 84.25 186 LEU A C 1
ATOM 1434 O O . LEU A 1 186 ? -23.420 -0.642 14.814 1.00 84.25 186 LEU A O 1
ATOM 1438 N N . LEU A 1 187 ? -23.480 -1.219 16.983 1.00 86.88 187 LEU A N 1
ATOM 1439 C CA . LEU A 1 187 ? -23.809 -2.627 16.765 1.00 86.88 187 LEU A CA 1
ATOM 1440 C C . LEU A 1 187 ? -25.306 -2.934 16.918 1.00 86.88 187 LEU A C 1
ATOM 1442 O O . LEU A 1 187 ? -25.699 -4.085 16.757 1.00 86.88 187 LEU A O 1
ATOM 1446 N N . GLU A 1 188 ? -26.173 -1.942 17.165 1.00 85.12 188 GLU A N 1
ATOM 1447 C CA . GLU A 1 188 ? -27.626 -2.172 17.301 1.00 85.12 188 GLU A CA 1
ATOM 1448 C C . GLU A 1 188 ? -28.270 -2.728 16.023 1.00 85.12 188 GLU A C 1
ATOM 1450 O O . GLU A 1 188 ? -29.288 -3.417 16.086 1.00 85.12 188 GLU A O 1
ATOM 1455 N N . GLN A 1 189 ? -27.677 -2.441 14.861 1.00 82.12 189 GLN A N 1
ATOM 1456 C CA . GLN A 1 189 ? -28.151 -2.930 13.563 1.00 82.12 189 GLN A CA 1
ATOM 1457 C C . GLN A 1 189 ? -27.680 -4.359 13.257 1.00 82.12 189 GLN A C 1
ATOM 1459 O O . GLN A 1 189 ? -28.167 -4.978 12.310 1.00 82.12 189 GLN A O 1
ATOM 1464 N N . VAL A 1 190 ? -26.749 -4.899 14.048 1.00 85.94 190 VAL A N 1
ATOM 1465 C CA . VAL A 1 190 ? -26.255 -6.262 13.873 1.00 85.94 190 VAL A CA 1
ATOM 1466 C C . VAL A 1 190 ? -27.311 -7.253 14.382 1.00 85.94 190 VAL A C 1
ATOM 1468 O O . VAL A 1 190 ? -27.766 -7.138 15.523 1.00 85.94 190 VAL A O 1
ATOM 1471 N N . PRO A 1 191 ? -27.683 -8.276 13.588 1.00 87.62 191 PRO A N 1
ATOM 1472 C CA . PRO A 1 191 ? -28.569 -9.339 14.050 1.00 87.62 191 PRO A CA 1
ATOM 1473 C C . PRO A 1 191 ? -28.041 -10.015 15.322 1.00 87.62 191 PRO A C 1
ATOM 1475 O O . PRO A 1 191 ? -26.858 -10.350 15.417 1.00 87.62 191 PRO A O 1
ATOM 1478 N N . ALA A 1 192 ? -28.923 -10.286 16.289 1.00 87.19 192 ALA A N 1
ATOM 1479 C CA . ALA A 1 192 ? -28.538 -10.891 17.568 1.00 87.19 192 ALA A CA 1
ATOM 1480 C C . ALA A 1 192 ? -27.833 -12.251 17.394 1.00 87.19 192 ALA A C 1
ATOM 1482 O O . ALA A 1 192 ? -26.986 -12.627 18.203 1.00 87.19 192 ALA A O 1
ATOM 1483 N N . GLU A 1 193 ? -28.144 -12.978 16.318 1.00 88.06 193 GLU A N 1
ATOM 1484 C CA . GLU A 1 193 ? -27.519 -14.253 15.970 1.00 88.06 193 GLU A CA 1
ATOM 1485 C C . GLU A 1 193 ? -26.045 -14.114 15.545 1.00 88.06 193 GLU A C 1
ATOM 1487 O O . GLU A 1 193 ? -25.289 -15.082 15.655 1.00 88.06 193 GLU A O 1
ATOM 1492 N N . ALA A 1 194 ? -25.623 -12.931 15.082 1.00 87.62 194 ALA A N 1
ATOM 1493 C CA . ALA A 1 194 ? -24.252 -12.648 14.653 1.00 87.62 194 ALA A CA 1
ATOM 1494 C C . ALA A 1 194 ? -23.348 -12.159 15.801 1.00 87.62 194 ALA A C 1
ATOM 1496 O O . ALA A 1 194 ? -22.127 -12.286 15.709 1.00 87.62 194 ALA A O 1
ATOM 1497 N N . MET A 1 195 ? -23.916 -11.675 16.913 1.00 89.56 195 MET A N 1
ATOM 1498 C CA . MET A 1 195 ? -23.148 -11.150 18.053 1.00 89.56 195 MET A CA 1
ATOM 1499 C C . MET A 1 195 ? -22.101 -12.129 18.613 1.00 89.56 195 MET A C 1
ATOM 1501 O O . MET A 1 195 ? -20.958 -11.711 18.788 1.00 89.56 195 MET A O 1
ATOM 1505 N N . PRO A 1 196 ? -22.387 -13.435 18.808 1.00 90.88 196 PRO A N 1
ATOM 1506 C CA . PRO A 1 196 ? -21.360 -14.377 19.256 1.00 90.88 196 PRO A CA 1
ATOM 1507 C C . PRO A 1 196 ? -20.180 -14.502 18.282 1.00 90.88 196 PRO A C 1
ATOM 1509 O O . PRO A 1 196 ? -19.054 -14.754 18.701 1.00 90.88 196 PRO A O 1
ATOM 1512 N N . GLN A 1 197 ? -20.417 -14.345 16.975 1.00 88.44 197 GLN A N 1
ATOM 1513 C CA . GLN A 1 197 ? -19.344 -14.375 15.977 1.00 88.44 197 GLN A CA 1
ATOM 1514 C C . GLN A 1 197 ? -18.492 -13.110 16.067 1.00 88.44 197 GLN A C 1
ATOM 1516 O O . GLN A 1 197 ? -17.271 -13.220 16.050 1.00 88.44 197 GLN A O 1
ATOM 1521 N N . ILE A 1 198 ? -19.115 -11.941 16.246 1.00 89.94 198 ILE A N 1
ATOM 1522 C CA . ILE A 1 198 ? -18.409 -10.670 16.458 1.00 89.94 198 ILE A CA 1
ATOM 1523 C C . ILE A 1 198 ? -17.562 -10.723 17.728 1.00 89.94 198 ILE A C 1
ATOM 1525 O O . ILE A 1 198 ? -16.385 -10.383 17.683 1.00 89.94 198 ILE A O 1
ATOM 1529 N N . GLU A 1 199 ? -18.113 -11.201 18.845 1.00 91.62 199 GLU A N 1
ATOM 1530 C CA . GLU A 1 199 ? -17.374 -11.322 20.108 1.00 91.62 199 GLU A CA 1
ATOM 1531 C C . GLU A 1 199 ? -16.135 -12.219 19.973 1.00 91.62 199 GLU A C 1
ATOM 1533 O O . GLU A 1 199 ? -15.064 -11.876 20.484 1.00 91.62 199 GLU A O 1
ATOM 1538 N N . ASN A 1 200 ? -16.273 -13.338 19.252 1.00 91.19 200 ASN A N 1
ATOM 1539 C CA . ASN A 1 200 ? -15.175 -14.263 18.965 1.00 91.19 200 ASN A CA 1
ATOM 1540 C C . ASN A 1 200 ? -14.157 -13.682 17.967 1.00 91.19 200 ASN A C 1
ATOM 1542 O O . ASN A 1 200 ? -12.968 -13.985 18.063 1.00 91.19 200 ASN A O 1
ATOM 1546 N N . ALA A 1 201 ? -14.608 -12.861 17.015 1.00 92.88 201 ALA A N 1
ATOM 1547 C CA . ALA A 1 201 ? -13.763 -12.201 16.022 1.00 92.88 201 ALA A CA 1
ATOM 1548 C C . ALA A 1 201 ? -13.031 -10.973 16.575 1.00 92.88 201 ALA A C 1
ATOM 1550 O O . ALA A 1 201 ? -12.014 -10.575 16.014 1.00 92.88 201 ALA A O 1
ATOM 1551 N N . TYR A 1 202 ? -13.540 -10.372 17.654 1.00 94.62 202 TYR A N 1
ATOM 1552 C CA . TYR A 1 202 ? -13.122 -9.052 18.114 1.00 94.62 202 TYR A CA 1
ATOM 1553 C C . TYR A 1 202 ? -11.625 -8.977 18.439 1.00 94.62 202 TYR A C 1
ATOM 1555 O O . TYR A 1 202 ? -10.912 -8.179 17.838 1.00 94.62 202 TYR A O 1
ATOM 1563 N N . ASP A 1 203 ? -11.120 -9.820 19.348 1.00 95.19 203 ASP A N 1
ATOM 1564 C CA . ASP A 1 203 ? -9.707 -9.742 19.761 1.00 95.19 203 ASP A CA 1
ATOM 1565 C C . ASP A 1 203 ? -8.750 -10.078 18.608 1.00 95.19 203 ASP A C 1
ATOM 1567 O O . ASP A 1 203 ? -7.763 -9.361 18.435 1.00 95.19 203 ASP A O 1
ATOM 1571 N N . PRO A 1 204 ? -9.020 -11.106 17.775 1.00 95.31 204 PRO A N 1
ATOM 1572 C CA . PRO A 1 204 ? -8.237 -11.318 16.568 1.00 95.31 204 PRO A CA 1
ATOM 1573 C C . PRO A 1 204 ? -8.273 -10.136 15.591 1.00 95.31 204 PRO A C 1
ATOM 1575 O O . PRO A 1 204 ? -7.225 -9.750 15.090 1.00 95.31 204 PRO A O 1
ATOM 1578 N N . ALA A 1 205 ? -9.430 -9.516 15.347 1.00 94.88 205 ALA A N 1
ATOM 1579 C CA . ALA A 1 205 ? -9.536 -8.368 14.444 1.00 94.88 205 ALA A CA 1
ATOM 1580 C C . ALA A 1 205 ? -8.747 -7.153 14.958 1.00 94.88 205 ALA A C 1
ATOM 1582 O O . ALA A 1 205 ? -7.984 -6.549 14.204 1.00 94.88 205 ALA A O 1
ATOM 1583 N N . VAL A 1 206 ? -8.856 -6.843 16.255 1.00 95.69 206 VAL A N 1
ATOM 1584 C CA . VAL A 1 206 ? -8.057 -5.788 16.900 1.00 95.69 206 VAL A CA 1
ATOM 1585 C C . VAL A 1 206 ? -6.564 -6.127 16.858 1.00 95.69 206 VAL A C 1
ATOM 1587 O O . VAL A 1 206 ? -5.743 -5.239 16.658 1.00 95.69 206 VAL A O 1
ATOM 1590 N N . GLY A 1 207 ? -6.203 -7.406 16.985 1.00 94.81 207 GLY A N 1
ATOM 1591 C CA . GLY A 1 207 ? -4.827 -7.876 16.839 1.00 94.81 207 GLY A CA 1
ATOM 1592 C C . GLY A 1 207 ? -4.263 -7.683 15.429 1.00 94.81 207 GLY A C 1
ATOM 1593 O O . GLY A 1 207 ? -3.149 -7.188 15.289 1.00 94.81 207 GLY A O 1
ATOM 1594 N N . VAL A 1 208 ? -5.034 -7.994 14.376 1.00 95.50 208 VAL A N 1
ATOM 1595 C CA . VAL A 1 208 ? -4.641 -7.694 12.984 1.00 95.50 208 VAL A CA 1
ATOM 1596 C C . VAL A 1 208 ? -4.415 -6.195 12.805 1.00 95.50 208 VAL A C 1
ATOM 1598 O O . VAL A 1 208 ? -3.379 -5.800 12.274 1.00 95.50 208 VAL A O 1
ATOM 1601 N N . LEU A 1 209 ? -5.354 -5.365 13.273 1.00 94.25 209 LEU A N 1
ATOM 1602 C CA . LEU A 1 209 ? -5.234 -3.909 13.197 1.00 94.25 209 LEU A CA 1
ATOM 1603 C C . LEU A 1 209 ? -3.969 -3.418 13.909 1.00 94.25 209 LEU A C 1
ATOM 1605 O O . LEU A 1 209 ? -3.211 -2.643 13.333 1.00 94.25 209 LEU A O 1
ATOM 1609 N N . TYR A 1 210 ? -3.722 -3.896 15.132 1.00 93.94 210 TYR A N 1
ATOM 1610 C CA . TYR A 1 210 ? -2.524 -3.555 15.892 1.00 93.94 210 TYR A CA 1
ATOM 1611 C C . TYR A 1 210 ? -1.246 -3.925 15.139 1.00 93.94 210 TYR A C 1
ATOM 1613 O O . TYR A 1 210 ? -0.378 -3.074 14.997 1.00 93.94 210 TYR A O 1
ATOM 1621 N N . GLU A 1 211 ? -1.127 -5.152 14.625 1.00 92.38 211 GLU A N 1
ATOM 1622 C CA . GLU A 1 211 ? 0.090 -5.594 13.935 1.00 92.38 211 GLU A CA 1
ATOM 1623 C C . GLU A 1 211 ? 0.319 -4.862 12.604 1.00 92.38 211 GLU A C 1
ATOM 1625 O O . GLU A 1 211 ? 1.467 -4.592 12.256 1.00 92.38 211 GLU A O 1
ATOM 1630 N N . LEU A 1 212 ? -0.744 -4.507 11.871 1.00 91.00 212 LEU A N 1
ATOM 1631 C CA . LEU A 1 212 ? -0.644 -3.703 10.646 1.00 91.00 212 LEU A CA 1
ATOM 1632 C C . LEU A 1 212 ? -0.216 -2.262 10.942 1.00 91.00 212 LEU A C 1
ATOM 1634 O O . LEU A 1 212 ? 0.655 -1.730 10.256 1.00 91.00 212 LEU A O 1
ATOM 1638 N N . VAL A 1 213 ? -0.798 -1.643 11.973 1.00 89.25 213 VAL A N 1
ATOM 1639 C CA . VAL A 1 213 ? -0.405 -0.308 12.445 1.00 89.25 213 VAL A CA 1
ATOM 1640 C C . VAL A 1 213 ? 1.036 -0.338 12.945 1.00 89.25 213 VAL A C 1
ATOM 1642 O O . VAL A 1 213 ? 1.845 0.490 12.535 1.00 89.25 213 VAL A O 1
ATOM 1645 N N . ASP A 1 214 ? 1.389 -1.313 13.780 1.00 87.88 214 ASP A N 1
ATOM 1646 C CA . ASP A 1 214 ? 2.745 -1.466 14.294 1.00 87.88 214 ASP A CA 1
ATOM 1647 C C . ASP A 1 214 ? 3.748 -1.644 13.154 1.00 87.88 214 ASP A C 1
ATOM 1649 O O . ASP A 1 214 ? 4.761 -0.949 13.136 1.00 87.88 214 ASP A O 1
ATOM 1653 N N . PHE A 1 215 ? 3.442 -2.482 12.157 1.00 86.12 215 PHE A N 1
ATOM 1654 C CA . PHE A 1 215 ? 4.249 -2.629 10.946 1.00 86.12 215 PHE A CA 1
ATOM 1655 C C . PHE A 1 215 ? 4.411 -1.297 10.205 1.00 86.12 215 PHE A C 1
ATOM 1657 O O . PHE A 1 215 ? 5.539 -0.854 10.006 1.00 86.12 215 PHE A O 1
ATOM 1664 N N . ALA A 1 216 ? 3.312 -0.613 9.871 1.00 82.94 216 ALA A N 1
ATOM 1665 C CA . ALA A 1 216 ? 3.339 0.642 9.119 1.00 82.94 216 ALA A CA 1
ATOM 1666 C C . ALA A 1 216 ? 4.146 1.745 9.828 1.00 82.94 216 ALA A C 1
ATOM 1668 O O . ALA A 1 216 ? 4.951 2.428 9.200 1.00 82.94 216 ALA A O 1
ATOM 1669 N N . PHE A 1 217 ? 3.984 1.886 11.148 1.00 79.94 217 PHE A N 1
ATOM 1670 C CA . PHE A 1 217 ? 4.715 2.872 11.951 1.00 79.94 217 PHE A CA 1
ATOM 1671 C C . PHE A 1 217 ? 6.103 2.398 12.405 1.00 79.94 217 PHE A C 1
ATOM 1673 O O . PHE A 1 217 ? 6.827 3.166 13.033 1.00 79.94 217 PHE A O 1
ATOM 1680 N N . SER A 1 218 ? 6.476 1.137 12.175 1.00 73.81 218 SER A N 1
ATOM 1681 C CA . SER A 1 218 ? 7.814 0.604 12.484 1.00 73.81 218 SER A CA 1
ATOM 1682 C C . SER A 1 218 ? 8.674 0.397 11.243 1.00 73.81 218 SER A C 1
ATOM 1684 O O . SER A 1 218 ? 9.829 -0.015 11.376 1.00 73.81 218 SER A O 1
ATOM 1686 N N . MET A 1 219 ? 8.152 0.724 10.053 1.00 65.44 219 MET A N 1
ATOM 1687 C CA . MET A 1 219 ? 8.932 0.860 8.823 1.00 65.44 219 MET A CA 1
ATOM 1688 C C . MET A 1 219 ? 9.848 2.089 8.895 1.00 65.44 219 MET A C 1
ATOM 1690 O O . MET A 1 219 ? 9.767 3.024 8.106 1.00 65.44 219 MET A O 1
ATOM 1694 N N . GLU A 1 220 ? 10.768 2.080 9.850 1.00 60.12 220 GLU A N 1
ATOM 1695 C CA . GLU A 1 220 ? 11.925 2.951 9.855 1.00 60.12 220 GLU A CA 1
ATOM 1696 C C . GLU A 1 220 ? 12.922 2.359 8.847 1.00 60.12 220 GLU A C 1
ATOM 1698 O O . GLU A 1 220 ? 13.818 1.583 9.187 1.00 60.12 220 GLU A O 1
ATOM 1703 N N . LEU A 1 221 ? 12.749 2.685 7.560 1.00 53.72 221 LEU A N 1
ATOM 1704 C CA . LEU A 1 221 ? 13.701 2.286 6.508 1.00 53.72 221 LEU A CA 1
ATOM 1705 C C . LEU A 1 221 ? 15.099 2.903 6.732 1.00 53.72 221 LEU A C 1
ATOM 1707 O O . LEU A 1 221 ? 16.058 2.519 6.066 1.00 53.72 221 LEU A O 1
ATOM 1711 N N . THR A 1 222 ? 15.226 3.804 7.708 1.00 50.75 222 THR A N 1
ATOM 1712 C CA . THR A 1 222 ? 16.428 4.556 8.075 1.00 50.75 222 THR A CA 1
ATOM 1713 C C . THR A 1 222 ? 17.381 3.779 9.015 1.00 50.75 222 THR A C 1
ATOM 1715 O O . THR A 1 222 ? 18.494 4.237 9.279 1.00 50.75 222 THR A O 1
ATOM 1718 N N . GLY A 1 223 ? 16.998 2.578 9.489 1.00 56.03 223 GLY A N 1
ATOM 1719 C CA . GLY A 1 223 ? 17.758 1.774 10.468 1.00 56.03 223 GLY A CA 1
ATOM 1720 C C . GLY A 1 223 ? 18.603 0.598 9.925 1.00 56.03 223 GLY A C 1
ATOM 1721 O O . GLY A 1 223 ? 18.732 0.374 8.725 1.00 56.03 223 GLY A O 1
ATOM 1722 N N . ASP A 1 224 ? 19.154 -0.221 10.835 1.00 62.91 224 ASP A N 1
ATOM 1723 C CA . ASP A 1 224 ? 19.929 -1.457 10.550 1.00 62.91 224 ASP A CA 1
ATOM 1724 C C . ASP A 1 224 ? 19.070 -2.636 10.034 1.00 62.91 224 ASP A C 1
ATOM 1726 O O . ASP A 1 224 ? 19.589 -3.735 9.802 1.00 62.91 224 ASP A O 1
ATOM 1730 N N . ARG A 1 225 ? 17.747 -2.455 9.913 1.00 72.62 225 ARG A N 1
ATOM 1731 C CA . ARG A 1 225 ? 16.807 -3.529 9.576 1.00 72.62 225 ARG A CA 1
ATOM 1732 C C . ARG A 1 225 ? 16.300 -3.430 8.147 1.00 72.62 225 ARG A C 1
ATOM 1734 O O . ARG A 1 225 ? 16.089 -2.347 7.614 1.00 72.62 225 ARG A O 1
ATOM 1741 N N . THR A 1 226 ? 16.094 -4.591 7.540 1.00 83.62 226 THR A N 1
ATOM 1742 C CA . THR A 1 226 ? 15.616 -4.698 6.160 1.00 83.62 226 THR A CA 1
ATOM 1743 C C . THR A 1 226 ? 14.100 -4.903 6.114 1.00 83.62 226 THR A C 1
ATOM 1745 O O . THR A 1 226 ? 13.503 -5.364 7.093 1.00 83.62 226 THR A O 1
ATOM 1748 N N . LEU A 1 227 ? 13.465 -4.614 4.975 1.00 84.50 227 LEU A N 1
ATOM 1749 C CA . LEU A 1 227 ? 12.027 -4.832 4.788 1.00 84.50 227 LEU A CA 1
ATOM 1750 C C . LEU A 1 227 ? 11.667 -6.312 4.986 1.00 84.50 227 LEU A C 1
ATOM 1752 O O . LEU A 1 227 ? 10.704 -6.633 5.682 1.00 84.50 227 LEU A O 1
ATOM 1756 N N . THR A 1 228 ? 12.507 -7.229 4.490 1.00 88.06 228 THR A N 1
ATOM 1757 C CA . THR A 1 228 ? 12.345 -8.670 4.751 1.00 88.06 228 THR A CA 1
ATOM 1758 C C . THR A 1 228 ? 12.324 -8.993 6.247 1.00 88.06 228 THR A C 1
ATOM 1760 O O . THR A 1 228 ? 11.564 -9.858 6.679 1.00 88.06 228 THR A O 1
ATOM 1763 N N . GLN A 1 229 ? 13.154 -8.338 7.064 1.00 86.56 229 GLN A N 1
ATOM 1764 C CA . GLN A 1 229 ? 13.172 -8.586 8.509 1.00 86.56 229 GLN A CA 1
ATOM 1765 C C . GLN A 1 229 ? 11.897 -8.088 9.194 1.00 86.56 229 GLN A C 1
ATOM 1767 O O . GLN A 1 229 ? 11.385 -8.792 10.064 1.00 86.56 229 GLN A O 1
ATOM 1772 N N . ALA A 1 230 ? 11.377 -6.926 8.790 1.00 84.69 230 ALA A N 1
ATOM 1773 C CA . ALA A 1 230 ? 10.109 -6.406 9.297 1.00 84.69 230 ALA A CA 1
ATOM 1774 C C . ALA A 1 230 ? 8.941 -7.334 8.916 1.00 84.69 230 ALA A C 1
ATOM 1776 O O . ALA A 1 230 ? 8.180 -7.761 9.783 1.00 84.69 230 ALA A O 1
ATOM 1777 N N . ILE A 1 231 ? 8.871 -7.761 7.652 1.00 89.00 231 ILE A N 1
ATOM 1778 C CA . ILE A 1 231 ? 7.861 -8.716 7.171 1.00 89.00 231 ILE A CA 1
ATOM 1779 C C . ILE A 1 231 ? 7.952 -10.052 7.922 1.00 89.00 231 ILE A C 1
ATOM 1781 O O . ILE A 1 231 ? 6.931 -10.605 8.318 1.00 89.00 231 ILE A O 1
ATOM 1785 N N . ASN A 1 232 ? 9.157 -10.561 8.187 1.00 89.44 232 ASN A N 1
ATOM 1786 C CA . ASN A 1 232 ? 9.340 -11.800 8.953 1.00 89.44 232 ASN A CA 1
ATOM 1787 C C . ASN A 1 232 ? 8.942 -11.682 10.427 1.00 89.44 232 ASN A C 1
ATOM 1789 O O . ASN A 1 232 ? 8.663 -12.700 11.062 1.00 89.44 232 ASN A O 1
ATOM 1793 N N . TYR A 1 233 ? 8.968 -10.473 10.990 1.00 88.94 233 TYR A N 1
ATOM 1794 C CA . TYR A 1 233 ? 8.495 -10.230 12.346 1.00 88.94 233 TYR A CA 1
ATOM 1795 C C . TYR A 1 233 ? 6.966 -10.135 12.386 1.00 88.94 233 TYR A C 1
ATOM 1797 O O . TYR A 1 233 ? 6.337 -10.860 13.156 1.00 88.94 233 TYR A O 1
ATOM 1805 N N . HIS A 1 234 ? 6.370 -9.286 11.544 1.00 90.25 234 HIS A N 1
ATOM 1806 C CA . HIS A 1 234 ? 4.932 -9.009 11.581 1.00 90.25 234 HIS A CA 1
ATOM 1807 C C . HIS A 1 234 ? 4.086 -10.069 10.873 1.00 90.25 234 HIS A C 1
ATOM 1809 O O . HIS A 1 234 ? 3.002 -10.382 11.352 1.00 90.25 234 HIS A O 1
ATOM 1815 N N . GLY A 1 235 ? 4.563 -10.673 9.782 1.00 92.50 235 GLY A N 1
ATOM 1816 C CA . GLY A 1 235 ? 3.801 -11.624 8.963 1.00 92.50 235 GLY A CA 1
ATOM 1817 C C . GLY A 1 235 ? 3.164 -12.763 9.769 1.00 92.50 235 GLY A C 1
ATOM 1818 O O . GLY A 1 235 ? 1.935 -12.839 9.829 1.00 92.50 235 GLY A O 1
ATOM 1819 N N . PRO A 1 236 ? 3.951 -13.572 10.505 1.00 92.25 236 PRO A N 1
ATOM 1820 C CA . PRO A 1 236 ? 3.403 -14.633 11.349 1.00 92.25 236 PRO A CA 1
ATOM 1821 C C . PRO A 1 236 ? 2.497 -14.125 12.481 1.00 92.25 236 PRO A C 1
ATOM 1823 O O . PRO A 1 236 ? 1.607 -14.846 12.925 1.00 92.25 236 PRO A O 1
ATOM 1826 N N . ARG A 1 237 ? 2.698 -12.894 12.971 1.00 94.38 237 ARG A N 1
ATOM 1827 C CA . ARG A 1 237 ? 1.872 -12.298 14.038 1.00 94.38 237 ARG A CA 1
ATOM 1828 C C . ARG A 1 237 ? 0.507 -11.874 13.499 1.00 94.38 237 ARG A C 1
ATOM 1830 O O . ARG A 1 237 ? -0.515 -12.272 14.055 1.00 94.38 237 ARG A O 1
ATOM 1837 N N . ILE A 1 238 ? 0.492 -11.184 12.357 1.00 95.31 238 ILE A N 1
ATOM 1838 C CA . ILE A 1 238 ? -0.718 -10.887 11.581 1.00 95.31 238 ILE A CA 1
ATOM 1839 C C . ILE A 1 238 ? -1.450 -12.196 11.272 1.00 95.31 238 ILE A C 1
ATOM 1841 O O . ILE A 1 238 ? -2.641 -12.328 11.543 1.00 95.31 238 ILE A O 1
ATOM 1845 N N . GLY A 1 239 ? -0.736 -13.203 10.771 1.00 94.31 239 GLY A N 1
ATOM 1846 C CA . GLY A 1 239 ? -1.299 -14.511 10.460 1.00 94.31 239 GLY A CA 1
ATOM 1847 C C . GLY A 1 239 ? -1.863 -15.260 11.671 1.00 94.31 239 GLY A C 1
ATOM 1848 O O . GLY A 1 239 ? -2.919 -15.886 11.569 1.00 94.31 239 GLY A O 1
ATOM 1849 N N . GLY A 1 240 ? -1.223 -15.138 12.836 1.00 95.12 240 GLY A N 1
ATOM 1850 C CA . GLY A 1 240 ? -1.722 -15.660 14.109 1.00 95.12 240 GLY A CA 1
ATOM 1851 C C . GLY A 1 240 ? -3.074 -15.066 14.514 1.00 95.12 240 GLY A C 1
ATOM 1852 O O . GLY A 1 240 ? -3.896 -15.766 15.109 1.00 95.12 240 GLY A O 1
ATOM 1853 N N . HIS A 1 241 ? -3.336 -13.811 14.147 1.00 95.38 241 HIS A N 1
ATOM 1854 C CA . HIS A 1 241 ? -4.635 -13.161 14.323 1.00 95.38 241 HIS A CA 1
ATOM 1855 C C . HIS A 1 241 ? -5.623 -13.444 13.179 1.00 95.38 241 HIS A C 1
ATOM 1857 O O . HIS A 1 241 ? -6.815 -13.605 13.427 1.00 95.38 241 HIS A O 1
ATOM 1863 N N . LEU A 1 242 ? -5.162 -13.582 11.934 1.00 94.12 242 LEU A N 1
ATOM 1864 C CA . LEU A 1 242 ? -6.025 -13.898 10.788 1.00 94.12 242 LEU A CA 1
ATOM 1865 C C . LEU A 1 242 ? -6.595 -15.320 10.839 1.00 94.12 242 LEU A C 1
ATOM 1867 O O . LEU A 1 242 ? -7.736 -15.551 10.447 1.00 94.12 242 LEU A O 1
ATOM 1871 N N . LYS A 1 243 ? -5.827 -16.292 11.338 1.00 90.56 243 LYS A N 1
ATOM 1872 C CA . LYS A 1 243 ? -6.218 -17.708 11.373 1.00 90.56 243 LYS A CA 1
ATOM 1873 C C . LYS A 1 243 ? -7.588 -17.981 12.020 1.00 90.56 243 LYS A C 1
ATOM 1875 O O . LYS A 1 243 ? -8.374 -18.703 11.406 1.00 90.56 243 LYS A O 1
ATOM 1880 N N . PRO A 1 244 ? -7.923 -17.449 13.213 1.00 89.62 244 PRO A N 1
ATOM 1881 C CA . PRO A 1 244 ? -9.265 -17.600 13.776 1.00 89.62 244 PRO A CA 1
ATOM 1882 C C . PRO A 1 244 ? -10.334 -16.846 12.972 1.00 89.62 244 PRO A C 1
ATOM 1884 O O . PRO A 1 244 ? -11.452 -17.340 12.875 1.00 89.62 244 PRO A O 1
ATOM 1887 N N . LEU A 1 245 ? -10.007 -15.713 12.339 1.00 90.88 245 LEU A N 1
ATOM 1888 C CA . LEU A 1 245 ? -10.952 -14.984 11.483 1.00 90.88 245 LEU A CA 1
ATOM 1889 C C . LEU A 1 245 ? -11.323 -15.797 10.236 1.00 90.88 245 LEU A C 1
ATOM 1891 O O . LEU A 1 245 ? -12.496 -15.884 9.885 1.00 90.88 245 LEU A O 1
ATOM 1895 N N . PHE A 1 246 ? -10.362 -16.488 9.616 1.00 87.88 246 PHE A N 1
ATOM 1896 C CA . PHE A 1 246 ? -10.643 -17.376 8.483 1.00 87.88 246 PHE A CA 1
ATOM 1897 C C . PHE A 1 246 ? -11.556 -18.553 8.842 1.00 87.88 246 PHE A C 1
ATOM 1899 O O . PHE A 1 246 ? -12.271 -19.045 7.975 1.00 87.88 246 PHE A O 1
ATOM 1906 N N . GLN A 1 247 ? -11.585 -18.995 10.104 1.00 85.56 247 GLN A N 1
ATOM 1907 C CA . GLN A 1 247 ? -12.509 -20.047 10.552 1.00 85.56 247 GLN A CA 1
ATOM 1908 C C . GLN A 1 247 ? -13.964 -19.569 10.628 1.00 85.56 247 GLN A C 1
ATOM 1910 O O . GLN A 1 247 ? -14.872 -20.399 10.657 1.00 85.56 247 GLN A O 1
ATOM 1915 N N . LEU A 1 248 ? -14.184 -18.252 10.665 1.00 84.81 248 LEU A N 1
ATOM 1916 C CA . LEU A 1 248 ? -15.515 -17.647 10.631 1.00 84.81 248 LEU A CA 1
ATOM 1917 C C . LEU A 1 248 ? -16.042 -17.505 9.200 1.00 84.81 248 LEU A C 1
ATOM 1919 O O . LEU A 1 248 ? -17.253 -17.423 9.002 1.00 84.81 248 LEU A O 1
ATOM 1923 N N . VAL A 1 249 ? -15.153 -17.513 8.201 1.00 84.25 249 VAL A N 1
ATOM 1924 C CA . VAL A 1 249 ? -15.543 -17.496 6.790 1.00 84.25 249 VAL A CA 1
ATOM 1925 C C . VAL A 1 249 ? -16.168 -18.850 6.432 1.00 84.25 249 VAL A C 1
ATOM 1927 O O . VAL A 1 249 ? -15.540 -19.890 6.656 1.00 84.25 249 VAL A O 1
ATOM 1930 N N . PRO A 1 250 ? -17.388 -18.879 5.860 1.00 83.12 250 PRO A N 1
ATOM 1931 C CA . PRO A 1 250 ? -18.012 -20.123 5.435 1.00 83.12 250 PRO A CA 1
ATOM 1932 C C . PRO A 1 250 ? -17.094 -20.966 4.528 1.00 83.12 250 PRO A C 1
ATOM 1934 O O . PRO A 1 250 ? -16.511 -20.433 3.574 1.00 83.12 250 PRO A O 1
ATOM 1937 N N . PRO A 1 251 ? -16.976 -22.286 4.781 1.00 79.50 251 PRO A N 1
ATOM 1938 C CA . PRO A 1 251 ? -16.154 -23.167 3.962 1.00 79.50 251 PRO A CA 1
ATOM 1939 C C . PRO A 1 251 ? -16.539 -23.088 2.485 1.00 79.50 251 PRO A C 1
ATOM 1941 O O . PRO A 1 251 ? -17.720 -23.082 2.141 1.00 79.50 251 PRO A O 1
ATOM 1944 N N . GLY A 1 252 ? -15.538 -23.066 1.610 1.00 80.38 252 GLY A N 1
ATOM 1945 C CA . GLY A 1 252 ? -15.743 -23.048 0.167 1.00 80.38 252 GLY A CA 1
ATOM 1946 C C . GLY A 1 252 ? -15.899 -21.662 -0.456 1.00 80.38 252 GLY A C 1
ATOM 1947 O O . GLY A 1 252 ? -15.731 -21.576 -1.661 1.00 80.38 252 GLY A O 1
ATOM 1948 N N . ILE A 1 253 ? -16.132 -20.575 0.297 1.00 84.31 253 ILE A N 1
ATOM 1949 C CA . ILE A 1 253 ? -16.189 -19.219 -0.298 1.00 84.31 253 ILE A CA 1
ATOM 1950 C C . ILE A 1 253 ? -14.854 -18.854 -0.958 1.00 84.31 253 ILE A C 1
ATOM 1952 O O . ILE A 1 253 ? -14.815 -18.406 -2.101 1.00 84.31 253 ILE A O 1
ATOM 1956 N N . ILE A 1 254 ? -13.748 -19.095 -0.252 1.00 82.88 254 ILE A N 1
ATOM 1957 C CA . ILE A 1 254 ? -12.402 -18.803 -0.760 1.00 82.88 254 ILE A CA 1
ATOM 1958 C C . ILE A 1 254 ? -12.069 -19.717 -1.948 1.00 82.88 254 ILE A C 1
ATOM 1960 O O . ILE A 1 254 ? -11.484 -19.266 -2.928 1.00 82.88 254 ILE A O 1
ATOM 1964 N N . ASP A 1 255 ? -12.456 -20.996 -1.880 1.00 84.88 255 ASP A N 1
ATOM 1965 C CA . ASP A 1 255 ? -12.279 -21.942 -2.989 1.00 84.88 255 ASP A CA 1
ATOM 1966 C C . ASP A 1 255 ? -13.062 -21.492 -4.226 1.00 84.88 255 ASP A C 1
ATOM 1968 O O . ASP A 1 255 ? -12.489 -21.388 -5.302 1.00 84.88 255 ASP A O 1
ATOM 1972 N N . GLN A 1 256 ? -14.339 -21.142 -4.055 1.00 83.75 256 GLN A N 1
ATOM 1973 C CA . GLN A 1 256 ? -15.217 -20.670 -5.123 1.00 83.75 256 GLN A CA 1
ATOM 1974 C C . GLN A 1 256 ? -14.668 -19.417 -5.797 1.00 83.75 256 GLN A C 1
ATOM 1976 O O . GLN A 1 256 ? -14.633 -19.360 -7.023 1.00 83.75 256 GLN A O 1
ATOM 1981 N N . PHE A 1 257 ? -14.210 -18.435 -5.018 1.00 83.38 257 PHE A N 1
ATOM 1982 C CA . PHE A 1 257 ? -13.593 -17.237 -5.576 1.00 83.38 257 PHE A CA 1
ATOM 1983 C C . PHE A 1 257 ? -12.345 -17.583 -6.398 1.00 83.38 257 PHE A C 1
ATOM 1985 O O . PHE A 1 257 ? -12.226 -17.167 -7.548 1.00 83.38 257 PHE A O 1
ATOM 1992 N N . LEU A 1 258 ? -11.436 -18.397 -5.862 1.00 84.38 258 LEU A N 1
ATOM 1993 C CA . LEU A 1 258 ? -10.210 -18.755 -6.578 1.00 84.38 258 LEU A CA 1
ATOM 1994 C C . LEU A 1 258 ? -10.467 -19.636 -7.806 1.00 84.38 258 LEU A C 1
ATOM 1996 O O . LEU A 1 258 ? -9.744 -19.530 -8.793 1.00 84.38 258 LEU A O 1
ATOM 2000 N N . ASP A 1 259 ? -11.483 -20.495 -7.776 1.00 84.75 259 ASP A N 1
ATOM 2001 C CA . ASP A 1 259 ? -11.909 -21.309 -8.922 1.00 84.75 259 ASP A CA 1
ATOM 2002 C C . ASP A 1 259 ? -12.605 -20.477 -10.003 1.00 84.75 259 ASP A C 1
ATOM 2004 O O . ASP A 1 259 ? -12.656 -20.884 -11.163 1.00 84.75 259 ASP A O 1
ATOM 2008 N N . SER A 1 260 ? -13.117 -19.303 -9.635 1.00 84.06 260 SER A N 1
ATOM 2009 C CA . SER A 1 260 ? -13.737 -18.362 -10.561 1.00 84.06 260 SER A CA 1
ATOM 2010 C C . SER A 1 260 ? -12.707 -17.552 -11.370 1.00 84.06 260 SER A C 1
ATOM 2012 O O . SER A 1 260 ? -13.037 -17.007 -12.425 1.00 84.06 260 SER A O 1
ATOM 2014 N N . LEU A 1 261 ? -11.442 -17.520 -10.929 1.00 86.88 261 LEU A N 1
ATOM 2015 C CA . LEU A 1 261 ? -10.353 -16.862 -11.650 1.00 86.88 261 LEU A CA 1
ATOM 2016 C C . LEU A 1 261 ? -10.083 -17.554 -12.988 1.00 86.88 261 LEU A C 1
ATOM 2018 O O . LEU A 1 261 ? -9.857 -18.763 -13.052 1.00 86.88 261 LEU A O 1
ATOM 2022 N N . THR A 1 262 ? -10.022 -16.769 -14.062 1.00 89.75 262 THR A N 1
ATOM 2023 C CA . THR A 1 262 ? -9.586 -17.270 -15.369 1.00 89.75 262 THR A CA 1
ATOM 2024 C C . THR A 1 262 ? -8.090 -17.037 -15.522 1.00 89.75 262 THR A C 1
ATOM 2026 O O . THR A 1 262 ? -7.626 -15.906 -15.404 1.00 89.75 262 THR A O 1
ATOM 2029 N N . ILE A 1 263 ? -7.341 -18.107 -15.790 1.00 92.62 263 ILE A N 1
ATOM 2030 C CA . ILE A 1 263 ? -5.897 -18.057 -16.040 1.00 92.62 263 ILE A CA 1
ATOM 2031 C C . ILE A 1 263 ? -5.662 -18.399 -17.509 1.00 92.62 263 ILE A C 1
ATOM 2033 O O . ILE A 1 263 ? -5.930 -19.517 -17.947 1.00 92.62 263 ILE A O 1
ATOM 2037 N N . GLU A 1 264 ? -5.151 -17.435 -18.262 1.00 91.44 264 GLU A N 1
ATOM 2038 C CA . GLU A 1 264 ? -4.762 -17.582 -19.660 1.00 91.44 264 GLU A CA 1
ATOM 2039 C C . GLU A 1 264 ? -3.233 -17.610 -19.744 1.00 91.44 264 GLU A C 1
ATOM 2041 O O . GLU A 1 264 ? -2.565 -16.599 -19.550 1.00 91.44 264 GLU A O 1
ATOM 2046 N N . GLN A 1 265 ? -2.660 -18.786 -20.004 1.00 90.00 265 GLN A N 1
ATOM 2047 C CA . GLN A 1 265 ? -1.224 -18.915 -20.253 1.00 90.00 265 GLN A CA 1
ATOM 2048 C C . GLN A 1 265 ? -0.929 -18.460 -21.688 1.00 90.00 265 GLN A C 1
ATOM 2050 O O . GLN A 1 265 ? -1.446 -19.062 -22.630 1.00 90.00 265 GLN A O 1
ATOM 2055 N N . ILE A 1 266 ? -0.098 -17.429 -21.852 1.00 88.62 266 ILE A N 1
ATOM 2056 C CA . ILE A 1 266 ? 0.310 -16.927 -23.172 1.00 88.62 266 ILE A CA 1
ATOM 2057 C C . ILE A 1 266 ? 1.464 -17.785 -23.706 1.00 88.62 266 ILE A C 1
ATOM 2059 O O . ILE A 1 266 ? 1.387 -18.333 -24.806 1.00 88.62 266 ILE A O 1
ATOM 2063 N N . ASP A 1 267 ? 2.518 -17.932 -22.904 1.00 87.81 267 ASP A N 1
ATOM 2064 C CA . ASP A 1 267 ? 3.689 -18.773 -23.168 1.00 87.81 267 ASP A CA 1
ATOM 2065 C C . ASP A 1 267 ? 4.324 -19.237 -21.842 1.00 87.81 267 ASP A C 1
ATOM 2067 O O . ASP A 1 267 ? 3.711 -19.085 -20.790 1.00 87.81 267 ASP A O 1
ATOM 2071 N N . ASP A 1 268 ? 5.519 -19.833 -21.861 1.00 87.06 268 ASP A N 1
ATOM 2072 C CA . ASP A 1 268 ? 6.167 -20.365 -20.649 1.00 87.06 268 ASP A CA 1
ATOM 2073 C C . ASP A 1 268 ? 6.471 -19.289 -19.581 1.00 87.06 268 ASP A C 1
ATOM 2075 O O . ASP A 1 268 ? 6.515 -19.602 -18.380 1.00 87.06 268 ASP A O 1
ATOM 2079 N N . ASP A 1 269 ? 6.634 -18.034 -20.008 1.00 91.31 269 ASP A N 1
ATOM 2080 C CA . ASP A 1 269 ? 7.074 -16.898 -19.198 1.00 91.31 269 ASP A CA 1
ATOM 2081 C C . ASP A 1 269 ? 6.011 -15.794 -19.055 1.00 91.31 269 ASP A C 1
ATOM 2083 O O . ASP A 1 269 ? 6.216 -14.876 -18.268 1.00 91.31 269 ASP A O 1
ATOM 2087 N N . HIS A 1 270 ? 4.864 -15.884 -19.737 1.00 93.19 270 HIS A N 1
ATOM 2088 C CA . HIS A 1 270 ? 3.792 -14.884 -19.671 1.00 93.19 270 HIS A CA 1
ATOM 2089 C C . HIS A 1 270 ? 2.413 -15.511 -19.462 1.00 93.19 270 HIS A C 1
ATOM 2091 O O . HIS A 1 270 ? 2.064 -16.531 -20.067 1.00 93.19 270 HIS A O 1
ATOM 2097 N N . ALA A 1 271 ? 1.594 -14.869 -18.632 1.00 92.06 271 ALA A N 1
ATOM 2098 C CA . ALA A 1 271 ? 0.215 -15.267 -18.383 1.00 92.06 271 ALA A CA 1
ATOM 2099 C C . ALA A 1 271 ? -0.671 -14.063 -18.062 1.00 92.06 271 ALA A C 1
ATOM 2101 O O . ALA A 1 271 ? -0.191 -12.998 -17.693 1.00 92.06 271 ALA A O 1
ATOM 2102 N N . ILE A 1 272 ? -1.979 -14.257 -18.154 1.00 91.75 272 ILE A N 1
ATOM 2103 C CA . ILE A 1 272 ? -2.991 -13.293 -17.746 1.00 91.75 272 ILE A CA 1
ATOM 2104 C C . ILE A 1 272 ? -3.902 -13.950 -16.711 1.00 91.75 272 ILE A C 1
ATOM 2106 O O . ILE A 1 272 ? -4.384 -15.065 -16.913 1.00 91.75 272 ILE A O 1
ATOM 2110 N N . VAL A 1 273 ? -4.169 -13.247 -15.613 1.00 89.88 273 VAL A N 1
ATOM 2111 C CA . VAL A 1 273 ? -5.177 -13.625 -14.615 1.00 89.88 273 VAL A CA 1
ATOM 2112 C C . VAL A 1 273 ? -6.339 -12.642 -14.682 1.00 89.88 273 VAL A C 1
ATOM 2114 O O . VAL A 1 273 ? -6.137 -11.430 -14.713 1.00 89.88 273 VAL A O 1
ATOM 2117 N N . ARG A 1 274 ? -7.569 -13.161 -14.711 1.00 87.44 274 ARG A N 1
ATOM 2118 C CA . ARG A 1 274 ? -8.803 -12.369 -14.763 1.00 87.44 274 ARG A CA 1
ATOM 2119 C C . ARG A 1 274 ? -9.706 -12.739 -13.600 1.00 87.44 274 ARG A C 1
ATOM 2121 O O . ARG A 1 274 ? -9.992 -13.921 -13.391 1.00 87.44 274 ARG A O 1
ATOM 2128 N N . VAL A 1 275 ? -10.173 -11.727 -12.880 1.00 80.38 275 VAL A N 1
ATOM 2129 C CA . VAL A 1 275 ? -11.181 -11.874 -11.827 1.00 80.38 275 VAL A CA 1
ATOM 2130 C C . VAL A 1 275 ? -12.566 -11.739 -12.474 1.00 80.38 275 VAL A C 1
ATOM 2132 O O . VAL A 1 275 ? -12.776 -10.802 -13.248 1.00 80.38 275 VAL A O 1
ATOM 2135 N N . PRO A 1 276 ? -13.509 -12.664 -12.233 1.00 67.19 276 PRO A N 1
ATOM 2136 C CA . PRO A 1 276 ? -14.835 -12.589 -12.836 1.00 67.19 276 PRO A CA 1
ATOM 2137 C C . PRO A 1 276 ? -15.638 -11.405 -12.299 1.00 67.19 276 PRO A C 1
ATOM 2139 O O . PRO A 1 276 ? -15.521 -11.022 -11.136 1.00 67.19 276 PRO A O 1
ATOM 2142 N N . GLN A 1 277 ? -16.485 -10.845 -13.162 1.00 64.06 277 GLN A N 1
ATOM 2143 C CA . GLN A 1 277 ? -17.369 -9.743 -12.807 1.00 64.06 277 GLN A CA 1
ATOM 2144 C C . GLN A 1 277 ? -18.467 -10.205 -11.846 1.00 64.06 277 GLN A C 1
ATOM 2146 O O . GLN A 1 277 ? -19.140 -11.210 -12.082 1.00 64.06 277 GLN A O 1
ATOM 2151 N N . ALA A 1 278 ? -18.715 -9.416 -10.805 1.00 52.72 278 ALA A N 1
ATOM 2152 C CA . ALA A 1 278 ? -19.940 -9.505 -10.026 1.00 52.72 278 ALA A CA 1
ATOM 2153 C C . ALA A 1 278 ? -21.080 -8.783 -10.773 1.00 52.72 278 ALA A C 1
ATOM 2155 O O . ALA A 1 278 ? -21.518 -7.724 -10.346 1.00 52.72 278 ALA A O 1
ATOM 2156 N N . GLU A 1 279 ? -21.545 -9.320 -11.906 1.00 44.69 279 GLU A N 1
ATOM 2157 C CA . GLU A 1 279 ? -22.762 -8.805 -12.569 1.00 44.69 279 GLU A CA 1
ATOM 2158 C C . GLU A 1 279 ? -24.053 -9.514 -12.098 1.00 44.69 279 GLU A C 1
ATOM 2160 O O . GLU A 1 279 ? -25.140 -9.020 -12.369 1.00 44.69 279 GLU A O 1
ATOM 2165 N N . ASP A 1 280 ? -23.962 -10.593 -11.303 1.00 36.69 280 ASP A N 1
ATOM 2166 C CA . ASP A 1 280 ? -25.127 -11.375 -10.825 1.00 36.69 280 ASP A CA 1
ATOM 2167 C C . ASP A 1 280 ? -25.115 -11.706 -9.311 1.00 36.69 280 ASP A C 1
ATOM 2169 O O . ASP A 1 280 ? -25.929 -12.500 -8.826 1.00 36.69 280 ASP A O 1
ATOM 2173 N N . ALA A 1 281 ? -24.211 -11.120 -8.521 1.00 38.00 281 ALA A N 1
ATOM 2174 C CA . ALA A 1 281 ? -24.228 -11.303 -7.070 1.00 38.00 281 ALA A CA 1
ATOM 2175 C C . ALA A 1 281 ? -25.194 -10.292 -6.432 1.00 38.00 281 ALA A C 1
ATOM 2177 O O . ALA A 1 281 ? -25.046 -9.086 -6.605 1.00 38.00 281 ALA A O 1
ATOM 2178 N N . GLY A 1 282 ? -26.199 -10.798 -5.709 1.00 37.91 282 GLY A N 1
ATOM 2179 C CA . GLY A 1 282 ? -27.105 -10.005 -4.870 1.00 37.91 282 GLY A CA 1
ATOM 2180 C C . GLY A 1 282 ? -26.379 -9.171 -3.796 1.00 37.91 282 GLY A C 1
ATOM 2181 O O . GLY A 1 282 ? -25.154 -9.094 -3.806 1.00 37.91 282 GLY A O 1
ATOM 2182 N N . PRO A 1 283 ? -27.133 -8.532 -2.879 1.00 34.66 283 PRO A N 1
ATOM 2183 C CA . PRO A 1 283 ? -26.739 -7.304 -2.188 1.00 34.66 283 PRO A CA 1
ATOM 2184 C C . PRO A 1 283 ? -25.309 -7.352 -1.651 1.00 34.66 283 PRO A C 1
ATOM 2186 O O . PRO A 1 283 ? -24.934 -8.310 -0.977 1.00 34.66 283 PRO A O 1
ATOM 2189 N N . GLN A 1 284 ? -24.566 -6.296 -1.997 1.00 41.22 284 GLN A N 1
ATOM 2190 C CA . GLN A 1 284 ? -23.208 -5.960 -1.580 1.00 41.22 284 GLN A CA 1
ATOM 2191 C C . GLN A 1 284 ? -22.831 -6.609 -0.246 1.00 41.22 284 GLN A C 1
ATOM 2193 O O . GLN A 1 284 ? -23.310 -6.217 0.817 1.00 41.22 284 GLN A O 1
ATOM 2198 N N . ASN A 1 285 ? -21.931 -7.589 -0.304 1.00 34.97 285 ASN A N 1
ATOM 2199 C CA . ASN A 1 285 ? -21.091 -7.859 0.847 1.00 34.97 285 ASN A CA 1
ATOM 2200 C C . ASN A 1 285 ? -20.086 -6.706 0.903 1.00 34.97 285 ASN A C 1
ATOM 2202 O O . ASN A 1 285 ? -19.258 -6.573 0.006 1.00 34.97 285 ASN A O 1
ATOM 2206 N N . ASP A 1 286 ? -20.192 -5.899 1.952 1.00 33.53 286 ASP A N 1
ATOM 2207 C CA . ASP A 1 286 ? -19.456 -4.662 2.275 1.00 33.53 286 ASP A CA 1
ATOM 2208 C C . ASP A 1 286 ? -17.928 -4.848 2.476 1.00 33.53 286 ASP A C 1
ATOM 2210 O O . ASP A 1 286 ? -17.249 -4.066 3.129 1.00 33.53 286 ASP A O 1
ATOM 2214 N N . PHE A 1 287 ? -17.371 -5.940 1.946 1.00 30.03 287 PHE A N 1
ATOM 2215 C CA . PHE A 1 287 ? -15.955 -6.313 1.987 1.00 30.03 287 PHE A CA 1
ATOM 2216 C C . PHE A 1 287 ? -15.394 -6.454 0.564 1.00 30.03 287 PHE A C 1
ATOM 2218 O O . PHE A 1 287 ? -14.698 -7.420 0.240 1.00 30.03 287 PHE A O 1
ATOM 2225 N N . SER A 1 288 ? -15.714 -5.511 -0.324 1.00 32.12 288 SER A N 1
ATOM 2226 C CA . SER A 1 288 ? -15.028 -5.412 -1.610 1.00 32.12 288 SER A CA 1
ATOM 2227 C C . SER A 1 288 ? -13.654 -4.783 -1.395 1.00 32.12 288 SER A C 1
ATOM 2229 O O . SER A 1 288 ? -13.522 -3.566 -1.310 1.00 32.12 288 SER A O 1
ATOM 2231 N N . PHE A 1 289 ? -12.612 -5.612 -1.335 1.00 35.78 289 PHE A N 1
ATOM 2232 C CA . PHE A 1 289 ? -11.291 -5.154 -1.754 1.00 35.78 289 PHE A CA 1
ATOM 2233 C C . PHE A 1 289 ? -11.421 -4.823 -3.244 1.00 35.78 289 PHE A C 1
ATOM 2235 O O . PHE A 1 289 ? -11.619 -5.731 -4.055 1.00 35.78 289 PHE A O 1
ATOM 2242 N N . GLU A 1 290 ? -11.416 -3.540 -3.604 1.00 35.81 290 GLU A N 1
ATOM 2243 C CA . GLU A 1 290 ? -11.428 -3.114 -5.003 1.00 35.81 290 GLU A CA 1
ATOM 2244 C C . GLU A 1 290 ? -10.119 -3.562 -5.665 1.00 35.81 290 GLU A C 1
ATOM 2246 O O . GLU A 1 290 ? -9.114 -2.859 -5.675 1.00 35.81 290 GLU A O 1
ATOM 2251 N N . PHE A 1 291 ? -10.105 -4.778 -6.211 1.00 39.56 291 PHE A N 1
ATOM 2252 C CA . PHE A 1 291 ? -9.087 -5.186 -7.169 1.00 39.56 291 PHE A CA 1
ATOM 2253 C C . PHE A 1 291 ? -9.370 -4.422 -8.466 1.00 39.56 291 PHE A C 1
ATOM 2255 O O . PHE A 1 291 ? -10.172 -4.847 -9.298 1.00 39.56 291 PHE A O 1
ATOM 2262 N N . THR A 1 292 ? -8.754 -3.252 -8.613 1.00 40.81 292 THR A N 1
ATOM 2263 C CA . THR A 1 292 ? -8.978 -2.322 -9.731 1.00 40.81 292 THR A CA 1
ATOM 2264 C C . THR A 1 292 ? -8.489 -2.866 -11.080 1.00 40.81 292 THR A C 1
ATOM 2266 O O . THR A 1 292 ? -8.946 -2.407 -12.128 1.00 40.81 292 THR A O 1
ATOM 2269 N N . SER A 1 293 ? -7.639 -3.905 -11.103 1.00 49.38 293 SER A N 1
ATOM 2270 C CA . SER A 1 293 ? -7.225 -4.558 -12.350 1.00 49.38 293 SER A CA 1
ATOM 2271 C C . SER A 1 293 ? -8.171 -5.704 -12.741 1.00 49.38 293 SER A C 1
ATOM 2273 O O . SER A 1 293 ? -8.089 -6.816 -12.216 1.00 49.38 293 SER A O 1
ATOM 2275 N N . ARG A 1 294 ? -9.033 -5.454 -13.736 1.00 66.00 294 ARG A N 1
ATOM 2276 C CA . ARG A 1 294 ? -9.884 -6.465 -14.413 1.00 66.00 294 ARG A CA 1
ATOM 2277 C C . ARG A 1 294 ? -9.075 -7.560 -15.127 1.00 66.00 294 ARG A C 1
ATOM 2279 O O . ARG A 1 294 ? -9.589 -8.634 -15.441 1.00 66.00 294 ARG A O 1
ATOM 2286 N N . GLU A 1 295 ? -7.809 -7.270 -15.394 1.00 81.19 295 GLU A N 1
ATOM 2287 C CA . GLU A 1 295 ? -6.835 -8.135 -16.036 1.00 81.19 295 GLU A CA 1
ATOM 2288 C C . GLU A 1 295 ? -5.466 -7.866 -15.415 1.00 81.19 295 GLU A C 1
ATOM 2290 O O . GLU A 1 295 ? -4.996 -6.732 -15.441 1.00 81.19 295 GLU A O 1
ATOM 2295 N N . THR A 1 296 ? -4.819 -8.898 -14.883 1.00 86.94 296 THR A N 1
ATOM 2296 C CA . THR A 1 296 ? -3.453 -8.805 -14.369 1.00 86.94 296 THR A CA 1
ATOM 2297 C C . THR A 1 296 ? -2.533 -9.615 -15.267 1.00 86.94 296 THR A C 1
ATOM 2299 O O . THR A 1 296 ? -2.635 -10.843 -15.330 1.00 86.94 296 THR A O 1
ATOM 2302 N N . LYS A 1 297 ? -1.622 -8.933 -15.961 1.00 89.88 297 LYS A N 1
ATOM 2303 C CA . LYS A 1 297 ? -0.562 -9.580 -16.736 1.00 89.88 297 LYS A CA 1
ATOM 2304 C C . LYS A 1 297 ? 0.567 -9.993 -15.808 1.00 89.88 297 LYS A C 1
ATOM 2306 O O . LYS A 1 297 ? 0.995 -9.218 -14.954 1.00 89.88 297 LYS A O 1
ATOM 2311 N N . LEU A 1 298 ? 1.031 -11.221 -15.978 1.00 92.81 298 LEU A N 1
ATOM 2312 C CA . LEU A 1 298 ? 2.099 -11.826 -15.205 1.00 92.81 298 LEU A CA 1
ATOM 2313 C C . LEU A 1 298 ? 3.276 -12.156 -16.114 1.00 92.81 298 LEU A C 1
ATOM 2315 O O . LEU A 1 298 ? 3.093 -12.691 -17.209 1.00 92.81 298 LEU A O 1
ATOM 2319 N N . VAL A 1 299 ? 4.477 -11.915 -15.601 1.00 94.12 299 VAL A N 1
ATOM 2320 C CA . VAL A 1 299 ? 5.748 -12.288 -16.218 1.00 94.12 299 VAL A CA 1
ATOM 2321 C C . VAL A 1 299 ? 6.541 -13.178 -15.265 1.00 94.12 299 VAL A C 1
ATOM 2323 O O . VAL A 1 299 ? 6.521 -13.000 -14.042 1.00 94.12 299 VAL A O 1
ATOM 2326 N N . ARG A 1 300 ? 7.232 -14.177 -15.816 1.00 92.38 300 ARG A N 1
ATOM 2327 C CA . ARG A 1 300 ? 8.094 -15.074 -15.056 1.00 92.38 300 ARG A CA 1
ATOM 2328 C C . ARG A 1 300 ? 9.489 -14.469 -14.928 1.00 92.38 300 ARG A C 1
ATOM 2330 O O . ARG A 1 300 ? 10.240 -14.368 -15.891 1.00 92.38 300 ARG A O 1
ATOM 2337 N N . VAL A 1 301 ? 9.879 -14.146 -13.702 1.00 92.00 301 VAL A N 1
ATOM 2338 C CA . VAL A 1 301 ? 11.196 -13.599 -13.361 1.00 92.00 301 VAL A CA 1
ATOM 2339 C C . VAL A 1 301 ? 11.873 -14.551 -12.395 1.00 92.00 301 VAL A C 1
ATOM 2341 O O . VAL A 1 301 ? 11.311 -14.894 -11.359 1.00 92.00 301 VAL A O 1
ATOM 2344 N N . SER A 1 302 ? 13.071 -15.034 -12.731 1.00 90.44 302 SER A N 1
ATOM 2345 C CA . SER A 1 302 ? 13.838 -15.941 -11.862 1.00 90.44 302 SER A CA 1
ATOM 2346 C C . SER A 1 302 ? 12.998 -17.101 -11.292 1.00 90.44 302 SER A C 1
ATOM 2348 O O . SER A 1 302 ? 13.074 -17.416 -10.107 1.00 90.44 302 SER A O 1
ATOM 2350 N N . GLN A 1 303 ? 12.197 -17.745 -12.157 1.00 91.19 303 GLN A N 1
ATOM 2351 C CA . GLN A 1 303 ? 11.301 -18.869 -11.827 1.00 91.19 303 GLN A CA 1
ATOM 2352 C C . GLN A 1 303 ? 10.081 -18.521 -10.943 1.00 91.19 303 GLN A C 1
ATOM 2354 O O . GLN A 1 303 ? 9.422 -19.438 -10.445 1.00 91.19 303 GLN A O 1
ATOM 2359 N N . ARG A 1 304 ? 9.759 -17.232 -10.765 1.00 92.94 304 ARG A N 1
ATOM 2360 C CA . ARG A 1 304 ? 8.595 -16.720 -10.019 1.00 92.94 304 ARG A CA 1
ATOM 2361 C C . ARG A 1 304 ? 7.666 -15.926 -10.921 1.00 92.94 304 ARG A C 1
ATOM 2363 O O . ARG A 1 304 ? 8.146 -15.249 -11.819 1.00 92.94 304 ARG A O 1
ATOM 2370 N N . TRP A 1 305 ? 6.370 -15.963 -10.641 1.00 94.00 305 TRP A N 1
ATOM 2371 C CA . TRP A 1 305 ? 5.395 -15.094 -11.295 1.00 94.00 305 TRP A CA 1
ATOM 2372 C C . TRP A 1 305 ? 5.266 -13.784 -10.526 1.00 94.00 305 TRP A C 1
ATOM 2374 O O . TRP A 1 305 ? 5.021 -13.800 -9.322 1.00 94.00 305 TRP A O 1
ATOM 2384 N N . VAL A 1 306 ? 5.421 -12.672 -11.233 1.00 93.81 306 VAL A N 1
ATOM 2385 C CA . VAL A 1 306 ? 5.189 -11.308 -10.738 1.00 93.81 306 VAL A CA 1
ATOM 2386 C C . VAL A 1 306 ? 4.310 -10.575 -11.739 1.00 93.81 306 VAL A C 1
ATOM 2388 O O . VAL A 1 306 ? 4.203 -11.017 -12.886 1.00 93.81 306 VAL A O 1
ATOM 2391 N N . THR A 1 307 ? 3.666 -9.480 -11.338 1.00 91.50 307 THR A N 1
ATOM 2392 C CA . THR A 1 307 ? 2.924 -8.681 -12.319 1.00 91.50 307 THR A CA 1
ATOM 2393 C C . THR A 1 307 ? 3.890 -7.980 -13.276 1.00 91.50 307 THR A C 1
ATOM 2395 O O . THR A 1 307 ? 5.027 -7.674 -12.912 1.00 91.50 307 THR A O 1
ATOM 2398 N N . GLU A 1 308 ? 3.458 -7.756 -14.518 1.00 86.75 308 GLU A N 1
ATOM 2399 C CA . GLU A 1 308 ? 4.245 -7.011 -15.513 1.00 86.75 308 GLU A CA 1
ATOM 2400 C C . GLU A 1 308 ? 4.587 -5.608 -14.989 1.00 86.75 308 GLU A C 1
ATOM 2402 O O . GLU A 1 308 ? 5.746 -5.208 -15.018 1.00 86.75 308 GLU A O 1
ATOM 2407 N N . GLU A 1 309 ? 3.615 -4.939 -14.366 1.00 84.81 309 GLU A N 1
ATOM 2408 C CA . GLU A 1 309 ? 3.796 -3.651 -13.690 1.00 84.81 309 GLU A CA 1
ATOM 2409 C C . GLU A 1 309 ? 4.878 -3.699 -12.596 1.00 84.81 309 GLU A C 1
ATOM 2411 O O . GLU A 1 309 ? 5.804 -2.889 -12.605 1.00 84.81 309 GLU A O 1
ATOM 2416 N N . GLN A 1 310 ? 4.826 -4.683 -11.689 1.00 86.38 310 GLN A N 1
ATOM 2417 C CA . GLN A 1 310 ? 5.841 -4.846 -10.640 1.00 86.38 310 GLN A CA 1
ATOM 2418 C C . GLN A 1 310 ? 7.233 -5.082 -11.228 1.00 86.38 310 GLN A C 1
ATOM 2420 O O . GLN A 1 310 ? 8.232 -4.608 -10.687 1.00 86.38 310 GLN A O 1
ATOM 2425 N N . PHE A 1 311 ? 7.320 -5.841 -12.321 1.00 88.25 311 PHE A N 1
ATOM 2426 C CA . PHE A 1 311 ? 8.585 -6.099 -12.996 1.00 88.25 311 PHE A CA 1
ATOM 2427 C C . PHE A 1 311 ? 9.156 -4.839 -13.652 1.00 88.25 311 PHE A C 1
ATOM 2429 O O . PHE A 1 311 ? 10.353 -4.579 -13.516 1.00 88.25 311 PHE A O 1
ATOM 2436 N N . GLU A 1 312 ? 8.324 -4.053 -14.335 1.00 87.50 312 GLU A N 1
ATOM 2437 C CA . GLU A 1 312 ? 8.719 -2.785 -14.953 1.00 87.50 312 GLU A CA 1
ATOM 2438 C C . GLU A 1 312 ? 9.193 -1.775 -13.903 1.00 87.50 312 GLU A C 1
ATOM 2440 O O . GLU A 1 312 ? 10.315 -1.273 -14.004 1.00 87.50 312 GLU A O 1
ATOM 2445 N N . GLN A 1 313 ? 8.407 -1.571 -12.841 1.00 83.81 313 GLN A N 1
ATOM 2446 C CA . GLN A 1 313 ? 8.757 -0.687 -11.726 1.00 83.81 313 GLN A CA 1
ATOM 2447 C C . GLN A 1 313 ? 10.055 -1.123 -11.039 1.00 83.81 313 GLN A C 1
ATOM 2449 O O . GLN A 1 313 ? 10.946 -0.308 -10.791 1.00 83.81 313 GLN A O 1
ATOM 2454 N N . TRP A 1 314 ? 10.218 -2.424 -10.773 1.00 88.75 314 TRP A N 1
ATOM 2455 C CA . TRP A 1 314 ? 11.455 -2.944 -10.194 1.00 88.75 314 TRP A CA 1
ATOM 2456 C C . TRP A 1 314 ? 12.665 -2.718 -11.109 1.00 88.75 314 TRP A C 1
ATOM 2458 O O . TRP A 1 314 ? 13.739 -2.358 -10.621 1.00 88.75 314 TRP A O 1
ATOM 2468 N N . ASN A 1 315 ? 12.518 -2.905 -12.424 1.00 87.38 315 ASN A N 1
ATOM 2469 C CA . ASN A 1 315 ? 13.598 -2.659 -13.379 1.00 87.38 315 ASN A CA 1
ATOM 2470 C C . ASN A 1 315 ? 13.982 -1.179 -13.440 1.00 87.38 315 ASN A C 1
ATOM 2472 O O . ASN A 1 315 ? 15.174 -0.860 -13.483 1.00 87.38 315 ASN A O 1
ATOM 2476 N N . GLU A 1 316 ? 13.003 -0.277 -13.424 1.00 87.56 316 GLU A N 1
ATOM 2477 C CA . GLU A 1 316 ? 13.247 1.162 -13.376 1.00 87.56 316 GLU A CA 1
ATOM 2478 C C . GLU A 1 316 ? 13.972 1.549 -12.083 1.00 87.56 316 GLU A C 1
ATOM 2480 O O . GLU A 1 316 ? 15.024 2.194 -12.126 1.00 87.56 316 GLU A O 1
ATOM 2485 N N . LEU A 1 317 ? 13.467 1.083 -10.937 1.00 85.25 317 LEU A N 1
ATOM 2486 C CA . LEU A 1 317 ? 14.076 1.309 -9.630 1.00 85.25 317 LEU A CA 1
ATOM 2487 C C . LEU A 1 317 ? 15.525 0.819 -9.602 1.00 85.25 317 LEU A C 1
ATOM 2489 O O . LEU A 1 317 ? 16.433 1.543 -9.191 1.00 85.25 317 LEU A O 1
ATOM 2493 N N . LYS A 1 318 ? 15.754 -0.410 -10.067 1.00 86.31 318 LYS A N 1
ATOM 2494 C CA . LYS A 1 318 ? 17.085 -1.004 -10.150 1.00 86.31 318 LYS A CA 1
ATOM 2495 C C . LYS A 1 318 ? 18.007 -0.177 -11.044 1.00 86.31 318 LYS A C 1
ATOM 2497 O O . LYS A 1 318 ? 19.144 0.077 -10.656 1.00 86.31 318 LYS A O 1
ATOM 2502 N N . THR A 1 319 ? 17.515 0.289 -12.191 1.00 88.38 319 THR A N 1
ATOM 2503 C CA . THR A 1 319 ? 18.273 1.144 -13.116 1.00 88.38 319 THR A CA 1
ATOM 2504 C C . THR A 1 319 ? 18.677 2.456 -12.443 1.00 88.38 319 THR A C 1
ATOM 2506 O O . THR A 1 319 ? 19.861 2.790 -12.437 1.00 88.38 319 THR A O 1
ATOM 2509 N N . LYS A 1 320 ? 17.735 3.149 -11.788 1.00 86.50 320 LYS A N 1
ATOM 2510 C CA . LYS A 1 320 ? 17.990 4.388 -11.027 1.00 86.50 320 LYS A CA 1
ATOM 2511 C C . LYS A 1 320 ? 18.974 4.177 -9.872 1.00 86.50 320 LYS A C 1
ATOM 2513 O O . LYS A 1 320 ? 19.809 5.038 -9.588 1.00 86.50 320 LYS A O 1
ATOM 2518 N N . LEU A 1 321 ? 18.901 3.029 -9.200 1.00 84.44 321 LEU A N 1
ATOM 2519 C CA . LEU A 1 321 ? 19.817 2.665 -8.118 1.00 84.44 321 LEU A CA 1
ATOM 2520 C C . LEU A 1 321 ? 21.240 2.370 -8.628 1.00 84.44 321 LEU A C 1
ATOM 2522 O O . LEU A 1 321 ? 22.227 2.625 -7.930 1.00 84.44 321 LEU A O 1
ATOM 2526 N N . GLU A 1 322 ? 21.359 1.798 -9.826 1.00 86.69 322 GLU A N 1
ATOM 2527 C CA . GLU A 1 322 ? 22.635 1.491 -10.477 1.00 86.69 322 GLU A CA 1
ATOM 2528 C C . GLU A 1 322 ? 23.294 2.737 -11.083 1.00 86.69 322 GLU A C 1
ATOM 2530 O O . GLU A 1 322 ? 24.509 2.902 -10.931 1.00 86.69 322 GLU A O 1
ATOM 2535 N N . SER A 1 323 ? 22.515 3.632 -11.700 1.00 88.75 323 SER A N 1
ATOM 2536 C CA . SER A 1 323 ? 23.006 4.896 -12.264 1.00 88.75 323 SER A CA 1
ATOM 2537 C C . SER A 1 323 ? 23.331 5.948 -11.198 1.00 88.75 323 SER A C 1
ATOM 2539 O O . SER A 1 323 ? 24.203 6.791 -11.409 1.00 88.75 323 SER A O 1
ATOM 2541 N N . GLY A 1 324 ? 22.688 5.864 -10.028 1.00 85.50 324 GLY A N 1
ATOM 2542 C CA . GLY A 1 324 ? 22.770 6.870 -8.967 1.00 85.50 324 GLY A CA 1
ATOM 2543 C C . GLY A 1 324 ? 21.723 7.982 -9.093 1.00 85.50 324 GLY A C 1
ATOM 2544 O O . GLY A 1 324 ? 21.687 8.870 -8.242 1.00 85.50 324 GLY A O 1
ATOM 2545 N N . ASP A 1 325 ? 20.845 7.908 -10.096 1.00 87.12 325 ASP A N 1
ATOM 2546 C CA . ASP A 1 325 ? 19.793 8.901 -10.354 1.00 87.12 325 ASP A CA 1
ATOM 2547 C C . ASP A 1 325 ? 18.629 8.806 -9.359 1.00 87.12 325 ASP A C 1
ATOM 2549 O O . ASP A 1 325 ? 17.818 9.732 -9.261 1.00 87.12 325 ASP A O 1
ATOM 2553 N N . LEU A 1 326 ? 18.544 7.709 -8.590 1.00 83.12 326 LEU A N 1
ATOM 2554 C CA . LEU A 1 326 ? 17.530 7.551 -7.544 1.00 83.12 326 LEU A CA 1
ATOM 2555 C C . LEU A 1 326 ? 17.569 8.729 -6.567 1.00 83.12 326 LEU A C 1
ATOM 2557 O O . LEU A 1 326 ? 16.532 9.310 -6.271 1.00 83.12 326 LEU A O 1
ATOM 2561 N N . LYS A 1 327 ? 18.768 9.137 -6.142 1.00 82.88 327 LYS A N 1
ATOM 2562 C CA . LYS A 1 327 ? 18.950 10.266 -5.231 1.00 82.88 327 LYS A CA 1
ATOM 2563 C C . LYS A 1 327 ? 18.337 11.553 -5.776 1.00 82.88 327 LYS A C 1
ATOM 2565 O O . LYS A 1 327 ? 17.574 12.218 -5.085 1.00 82.88 327 LYS A O 1
ATOM 2570 N N . GLN A 1 328 ? 18.666 11.893 -7.021 1.00 83.62 328 GLN A N 1
ATOM 2571 C CA . GLN A 1 328 ? 18.157 13.102 -7.664 1.00 83.62 328 GLN A CA 1
ATOM 2572 C C . GLN A 1 328 ? 16.632 13.045 -7.816 1.00 83.62 328 GLN A C 1
ATOM 2574 O O . GLN A 1 328 ? 15.960 14.042 -7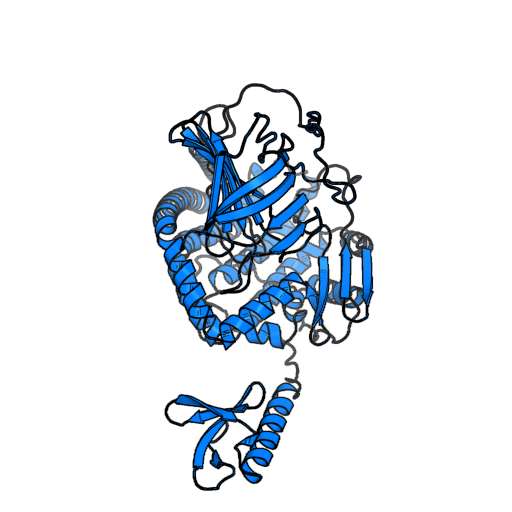.566 1.00 83.62 328 GLN A O 1
ATOM 2579 N N . SER A 1 329 ? 16.094 11.874 -8.168 1.00 82.50 329 SER A N 1
ATOM 2580 C CA . SER A 1 329 ? 14.648 11.651 -8.270 1.00 82.50 329 SER A CA 1
ATOM 2581 C C . SER A 1 329 ? 13.954 11.881 -6.920 1.00 82.50 329 SER A C 1
ATOM 2583 O O . SER A 1 329 ? 12.950 12.587 -6.856 1.00 82.50 329 SER A O 1
ATOM 2585 N N . MET A 1 330 ? 14.522 11.354 -5.828 1.00 80.44 330 MET A N 1
ATOM 2586 C CA . MET A 1 330 ? 13.982 11.537 -4.475 1.00 80.44 330 MET A CA 1
ATOM 2587 C C . MET A 1 330 ? 14.095 12.988 -3.994 1.00 80.44 330 MET A C 1
ATOM 2589 O O . MET A 1 330 ? 13.151 13.512 -3.404 1.00 80.44 330 MET A O 1
ATOM 2593 N N . GLU A 1 331 ? 15.216 13.665 -4.258 1.00 79.44 331 GLU A N 1
ATOM 2594 C CA . GLU A 1 331 ? 15.403 15.082 -3.917 1.00 79.44 331 GLU A CA 1
ATOM 2595 C C . GLU A 1 331 ? 14.397 15.980 -4.651 1.00 79.44 331 GLU A C 1
ATOM 2597 O O . GLU A 1 331 ? 13.841 16.893 -4.038 1.00 79.44 331 GLU A O 1
ATOM 2602 N N . GLN A 1 332 ? 14.128 15.706 -5.932 1.00 80.31 332 GLN A N 1
ATOM 2603 C CA . GLN A 1 332 ? 13.126 16.434 -6.708 1.00 80.31 332 GLN A CA 1
ATOM 2604 C C . GLN A 1 332 ? 11.714 16.218 -6.145 1.00 80.31 332 GLN A C 1
ATOM 2606 O O . GLN A 1 332 ? 11.030 17.196 -5.850 1.00 80.31 332 GLN A O 1
ATOM 2611 N N . ALA A 1 333 ? 11.313 14.965 -5.905 1.00 74.19 333 ALA A N 1
ATOM 2612 C CA . ALA A 1 333 ? 10.002 14.645 -5.332 1.00 74.19 333 ALA A CA 1
ATOM 2613 C C . ALA A 1 333 ? 9.793 15.289 -3.944 1.00 74.19 333 ALA A C 1
ATOM 2615 O O . ALA A 1 333 ? 8.732 15.829 -3.639 1.00 74.19 333 ALA A O 1
ATOM 2616 N N . THR A 1 334 ? 10.841 15.302 -3.114 1.00 70.38 334 THR A N 1
ATOM 2617 C CA . THR A 1 334 ? 10.841 15.939 -1.783 1.00 70.38 334 THR A CA 1
ATOM 2618 C C . THR A 1 334 ? 10.625 17.456 -1.879 1.00 70.38 334 THR A C 1
ATOM 2620 O O . THR A 1 334 ? 9.927 18.042 -1.047 1.00 70.38 334 THR A O 1
ATOM 2623 N N . GLN A 1 335 ? 11.232 18.111 -2.878 1.00 71.94 335 GLN A N 1
ATOM 2624 C CA . GLN A 1 335 ? 11.100 19.556 -3.103 1.00 71.94 335 GLN A CA 1
ATOM 2625 C C . GLN A 1 335 ? 9.713 19.932 -3.623 1.00 71.94 335 GLN A C 1
ATOM 2627 O O . GLN A 1 335 ? 9.126 20.883 -3.111 1.00 71.94 335 GLN A O 1
ATOM 2632 N N . GLU A 1 336 ? 9.182 19.172 -4.582 1.00 70.06 336 GLU A N 1
ATOM 2633 C CA . GLU A 1 336 ? 7.830 19.373 -5.119 1.00 70.06 336 GLU A CA 1
ATOM 2634 C C . GLU A 1 336 ? 6.759 19.211 -4.023 1.00 70.06 336 GLU A C 1
ATOM 2636 O O . GLU A 1 336 ? 5.805 19.985 -3.965 1.00 70.06 336 GLU A O 1
ATOM 2641 N N . ASN A 1 337 ? 6.962 18.290 -3.073 1.00 66.94 337 ASN A N 1
ATOM 2642 C CA . ASN A 1 337 ? 6.016 18.051 -1.978 1.00 66.94 337 ASN A CA 1
ATOM 2643 C C . ASN A 1 337 ? 6.142 19.020 -0.786 1.00 66.94 337 ASN A C 1
ATOM 2645 O O . ASN A 1 337 ? 5.216 19.123 0.022 1.00 66.94 337 ASN A O 1
ATOM 2649 N N . ALA A 1 338 ? 7.248 19.759 -0.650 1.00 65.69 338 ALA A N 1
ATOM 2650 C CA . ALA A 1 338 ? 7.525 20.558 0.549 1.00 65.69 338 ALA A CA 1
ATOM 2651 C C . ALA A 1 338 ? 6.523 21.709 0.789 1.00 65.69 338 ALA A C 1
ATOM 2653 O O . ALA A 1 338 ? 6.248 22.047 1.945 1.00 65.69 338 ALA A O 1
ATOM 2654 N N . GLU A 1 339 ? 5.974 22.308 -0.273 1.00 60.47 339 GLU A N 1
ATOM 2655 C CA . GLU A 1 339 ? 4.997 23.404 -0.166 1.00 60.47 339 GLU A CA 1
ATOM 2656 C C . GLU A 1 339 ? 3.609 22.893 0.264 1.00 60.47 339 GLU A C 1
ATOM 2658 O O . GLU A 1 339 ? 2.957 23.510 1.110 1.00 60.47 339 GLU A O 1
ATOM 2663 N N . ASN A 1 340 ? 3.208 21.708 -0.207 1.00 65.00 340 ASN A N 1
ATOM 2664 C CA . ASN A 1 340 ? 1.928 21.079 0.138 1.00 65.00 340 ASN A CA 1
ATOM 2665 C C . ASN A 1 340 ? 1.908 20.525 1.577 1.00 65.00 340 ASN A C 1
ATOM 2667 O O . ASN A 1 340 ? 0.871 20.529 2.246 1.00 65.00 340 ASN A O 1
ATOM 2671 N N . MET A 1 341 ? 3.063 20.107 2.108 1.00 66.44 341 MET A N 1
ATOM 2672 C CA . MET A 1 341 ? 3.145 19.482 3.435 1.00 66.44 341 MET A CA 1
ATOM 2673 C C . MET A 1 341 ? 2.850 20.425 4.608 1.00 66.44 341 MET A C 1
ATOM 2675 O O . MET A 1 341 ? 2.402 19.958 5.654 1.00 66.44 341 MET A O 1
ATOM 2679 N N . GLN A 1 342 ? 3.063 21.740 4.480 1.00 68.00 342 GLN A N 1
ATOM 2680 C CA . GLN A 1 342 ? 2.780 22.670 5.586 1.00 68.00 342 GLN A CA 1
ATOM 2681 C C . GLN A 1 342 ? 1.276 22.836 5.836 1.00 68.00 342 GLN A C 1
ATOM 2683 O O . GLN A 1 342 ? 0.843 22.837 6.991 1.00 68.00 342 GLN A O 1
ATOM 2688 N N . GLY A 1 343 ? 0.479 22.939 4.766 1.00 70.94 343 GLY A N 1
ATOM 2689 C CA . GLY A 1 343 ? -0.982 22.977 4.859 1.00 70.94 343 GLY A CA 1
ATOM 2690 C C . GLY A 1 343 ? -1.541 21.668 5.416 1.00 70.94 343 GLY A C 1
ATOM 2691 O O . GLY A 1 343 ? -2.319 21.683 6.372 1.00 70.94 343 GLY A O 1
ATOM 2692 N N . ALA A 1 344 ? -1.049 20.537 4.899 1.00 73.19 344 ALA A N 1
ATOM 2693 C CA . ALA A 1 344 ? -1.418 19.209 5.383 1.00 73.19 344 ALA A CA 1
ATOM 2694 C C . ALA A 1 344 ? -1.082 19.020 6.872 1.00 73.19 344 ALA A C 1
ATOM 2696 O O . ALA A 1 344 ? -1.925 18.563 7.639 1.00 73.19 344 ALA A O 1
ATOM 2697 N N . ALA A 1 345 ? 0.104 19.439 7.325 1.00 74.38 345 ALA A N 1
ATOM 2698 C CA . ALA A 1 345 ? 0.504 19.313 8.727 1.00 74.38 345 ALA A CA 1
ATOM 2699 C C . ALA A 1 345 ? -0.379 20.121 9.682 1.00 74.38 345 ALA A C 1
ATOM 2701 O O . ALA A 1 345 ? -0.688 19.647 10.775 1.00 74.38 345 ALA A O 1
ATOM 2702 N N . MET A 1 346 ? -0.821 21.312 9.274 1.00 79.12 346 MET A N 1
ATOM 2703 C CA . MET A 1 346 ? -1.762 22.101 10.066 1.00 79.12 346 MET A CA 1
ATOM 2704 C C . MET A 1 346 ? -3.124 21.404 10.176 1.00 79.12 346 MET A C 1
ATOM 2706 O O . MET A 1 346 ? -3.683 21.326 11.272 1.00 79.12 346 MET A O 1
ATOM 2710 N N . MET A 1 347 ? -3.641 20.871 9.065 1.00 79.94 347 MET A N 1
ATOM 2711 C CA . MET A 1 347 ? -4.928 20.176 9.055 1.00 79.94 347 MET A CA 1
ATOM 2712 C C . MET A 1 347 ? -4.880 18.870 9.859 1.00 79.94 347 MET A C 1
ATOM 2714 O O . MET A 1 347 ? -5.752 18.630 10.695 1.00 79.94 347 MET A O 1
ATOM 2718 N N . VAL A 1 348 ? -3.821 18.074 9.689 1.00 81.50 348 VAL A N 1
ATOM 2719 C CA . VAL A 1 348 ? -3.578 16.854 10.473 1.00 81.50 348 VAL A CA 1
ATOM 2720 C C . VAL A 1 348 ? -3.458 17.182 11.961 1.00 81.50 348 VAL A C 1
ATOM 2722 O O . VAL A 1 348 ? -4.061 16.495 12.783 1.00 81.50 348 VAL A O 1
ATOM 2725 N N . GLY A 1 349 ? -2.764 18.261 12.333 1.00 82.56 349 GLY A N 1
ATOM 2726 C CA . GLY A 1 349 ? -2.690 18.726 13.722 1.00 82.56 349 GLY A CA 1
ATOM 2727 C C . GLY A 1 349 ? -4.061 19.081 14.316 1.00 82.56 349 GLY A C 1
ATOM 2728 O O . GLY A 1 349 ? -4.373 18.709 15.449 1.00 82.56 349 GLY A O 1
ATOM 2729 N N . MET A 1 350 ? -4.921 19.757 13.546 1.00 83.19 350 MET A N 1
ATOM 2730 C CA . MET A 1 350 ? -6.292 20.064 13.969 1.00 83.19 350 MET A CA 1
ATOM 2731 C C . MET A 1 350 ? -7.123 18.788 14.158 1.00 83.19 350 MET A C 1
ATOM 2733 O O . MET A 1 350 ? -7.771 18.624 15.195 1.00 83.19 350 MET A O 1
ATOM 2737 N N . PHE A 1 351 ? -7.077 17.867 13.193 1.00 83.94 351 PHE A N 1
ATOM 2738 C CA . PHE A 1 351 ? -7.818 16.608 13.255 1.00 83.94 351 PHE A CA 1
ATOM 2739 C C . PHE A 1 351 ? -7.357 15.719 14.413 1.00 83.94 351 PHE A C 1
ATOM 2741 O O . PHE A 1 351 ? -8.176 15.268 15.212 1.00 83.94 351 PHE A O 1
ATOM 2748 N N . THR A 1 352 ? -6.046 15.520 14.560 1.00 85.94 352 THR A N 1
ATOM 2749 C CA . THR A 1 352 ? -5.459 14.727 15.652 1.00 85.94 352 THR A CA 1
ATOM 2750 C C . THR A 1 352 ? -5.780 15.322 17.023 1.00 85.94 352 THR A C 1
ATOM 2752 O O . THR A 1 352 ? -6.061 14.574 17.959 1.00 85.94 352 THR A O 1
ATOM 2755 N N . GLY A 1 353 ? -5.830 16.652 17.162 1.00 86.81 353 GLY A N 1
ATOM 2756 C CA . GLY A 1 353 ? -6.287 17.318 18.387 1.00 86.81 353 GLY A CA 1
ATOM 2757 C C . GLY A 1 353 ? -7.757 17.027 18.730 1.00 86.81 353 GLY A C 1
ATOM 2758 O O . GLY A 1 353 ? -8.082 16.721 19.883 1.00 86.81 353 GLY A O 1
ATOM 2759 N N . MET A 1 354 ? -8.647 17.075 17.732 1.00 86.62 354 MET A N 1
ATOM 2760 C CA . MET A 1 354 ? -10.068 16.739 17.909 1.00 86.62 354 MET A CA 1
ATOM 2761 C C . MET A 1 354 ? -10.257 15.257 18.247 1.00 86.62 354 MET A C 1
ATOM 2763 O O . MET A 1 354 ? -10.911 14.930 19.240 1.00 86.62 354 MET A O 1
ATOM 2767 N N . ALA A 1 355 ? -9.625 14.368 17.478 1.00 88.25 355 ALA A N 1
ATOM 2768 C CA . ALA A 1 355 ? -9.662 12.926 17.697 1.00 88.25 355 ALA A CA 1
ATOM 2769 C C . ALA A 1 355 ? -9.144 12.557 19.096 1.00 88.25 355 ALA A C 1
ATOM 2771 O O . ALA A 1 355 ? -9.789 11.788 19.804 1.00 88.25 355 ALA A O 1
ATOM 2772 N N . ASN A 1 356 ? -8.045 13.171 19.550 1.00 90.81 356 ASN A N 1
ATOM 2773 C CA . ASN A 1 356 ? -7.518 12.952 20.898 1.00 90.81 356 ASN A CA 1
ATOM 2774 C C . ASN A 1 356 ? -8.538 13.261 21.994 1.00 90.81 356 ASN A C 1
ATOM 2776 O O . ASN A 1 356 ? -8.658 12.481 22.933 1.00 90.81 356 ASN A O 1
ATOM 2780 N N . THR A 1 357 ? -9.294 14.353 21.855 1.00 91.50 357 THR A N 1
ATOM 2781 C CA . THR A 1 357 ? -10.306 14.758 22.845 1.00 91.50 357 THR A CA 1
ATOM 2782 C C . THR A 1 357 ? -11.427 13.721 22.964 1.00 91.50 357 THR A C 1
ATOM 2784 O O . THR A 1 357 ? -11.882 13.397 24.065 1.00 91.50 357 THR A O 1
ATOM 2787 N N . VAL A 1 358 ? -11.864 13.169 21.829 1.00 92.44 358 VAL A N 1
ATOM 2788 C CA . VAL A 1 358 ? -12.848 12.079 21.796 1.00 92.44 358 VAL A CA 1
ATOM 2789 C C . VAL A 1 358 ? -12.268 10.820 22.434 1.00 92.44 358 VAL A C 1
ATOM 2791 O O . VAL A 1 358 ? -12.903 10.229 23.305 1.00 92.44 358 VAL A O 1
ATOM 2794 N N . LEU A 1 359 ? -11.062 10.419 22.028 1.00 94.94 359 LEU A N 1
ATOM 2795 C CA . LEU A 1 359 ? -10.404 9.217 22.537 1.00 94.94 359 LEU A CA 1
ATOM 2796 C C . LEU A 1 359 ? -10.160 9.296 24.049 1.00 94.94 359 LEU A C 1
ATOM 2798 O O . LEU A 1 359 ? -10.392 8.314 24.745 1.00 94.94 359 LEU A O 1
ATOM 2802 N N . ASP A 1 360 ? -9.782 10.464 24.578 1.00 96.31 360 ASP A N 1
ATOM 2803 C CA . ASP A 1 360 ? -9.697 10.710 26.025 1.00 96.31 360 ASP A CA 1
ATOM 2804 C C . ASP A 1 360 ? -11.034 10.468 26.723 1.00 96.31 360 ASP A C 1
ATOM 2806 O O . ASP A 1 360 ? -11.085 9.825 27.769 1.00 96.31 360 ASP A O 1
ATOM 2810 N N . SER A 1 361 ? -12.129 10.945 26.130 1.00 95.44 361 SER A N 1
ATOM 2811 C CA . SER A 1 361 ? -13.473 10.763 26.686 1.00 95.44 361 SER A CA 1
ATOM 2812 C C . SER A 1 361 ? -13.894 9.287 26.672 1.00 95.44 361 SER A C 1
ATOM 2814 O O . SER A 1 361 ? -14.452 8.796 27.652 1.00 95.44 361 SER A O 1
ATOM 2816 N N . LEU A 1 362 ? -13.572 8.553 25.601 1.00 96.31 362 LEU A N 1
ATOM 2817 C CA . LEU A 1 362 ? -13.829 7.112 25.492 1.00 96.31 362 LEU A CA 1
ATOM 2818 C C . LEU A 1 362 ? -13.002 6.301 26.503 1.00 96.31 362 LEU A C 1
ATOM 2820 O O . LEU A 1 362 ? -13.527 5.379 27.129 1.00 96.31 362 LEU A O 1
ATOM 2824 N N . LEU A 1 363 ? -11.728 6.653 26.706 1.00 96.94 363 LEU A N 1
ATOM 2825 C CA . LEU A 1 363 ? -10.863 6.020 27.708 1.00 96.94 363 LEU A CA 1
ATOM 2826 C C . LEU A 1 363 ? -11.285 6.360 29.144 1.00 96.94 363 LEU A C 1
ATOM 2828 O O . LEU A 1 363 ? -11.196 5.506 30.029 1.00 96.94 363 LEU A O 1
ATOM 2832 N N . ALA A 1 364 ? -11.784 7.570 29.388 1.00 96.88 364 ALA A N 1
ATOM 2833 C CA . ALA A 1 364 ? -12.247 7.995 30.705 1.00 96.88 364 ALA A CA 1
ATOM 2834 C C . ALA A 1 364 ? -13.616 7.414 31.090 1.00 96.88 364 ALA A C 1
ATOM 2836 O O . ALA A 1 364 ? -13.902 7.324 32.280 1.00 96.88 364 ALA A O 1
ATOM 2837 N N . ALA A 1 365 ? -14.445 7.006 30.122 1.00 97.25 365 ALA A N 1
ATOM 2838 C CA . ALA A 1 365 ? -15.780 6.479 30.391 1.00 97.25 365 ALA A CA 1
ATOM 2839 C C . ALA A 1 365 ? -15.738 5.286 31.365 1.00 97.25 365 ALA A C 1
ATOM 2841 O O . ALA A 1 365 ? -15.036 4.293 31.131 1.00 97.25 365 ALA A O 1
ATOM 2842 N N . GLU A 1 366 ? -16.514 5.372 32.444 1.00 95.88 366 GLU A N 1
ATOM 2843 C CA . GLU A 1 366 ? -16.679 4.316 33.451 1.00 95.88 366 GLU A CA 1
ATOM 2844 C C . GLU A 1 366 ? -18.002 3.555 33.260 1.00 95.88 366 GLU A C 1
ATOM 2846 O O . GLU A 1 366 ? -18.226 2.509 33.875 1.00 95.88 366 GLU A O 1
ATOM 2851 N N . SER A 1 367 ? -18.872 4.051 32.374 1.00 97.50 367 SER A N 1
ATOM 2852 C CA . SER A 1 367 ? -20.173 3.463 32.056 1.00 97.50 367 SER A CA 1
ATOM 2853 C C . SER A 1 367 ? -20.482 3.462 30.553 1.00 97.50 367 SER A C 1
ATOM 2855 O O . SER A 1 367 ? -19.919 4.233 29.776 1.00 97.50 367 SER A O 1
ATOM 2857 N N . GLN A 1 368 ? -21.436 2.614 30.143 1.00 96.69 368 GLN A N 1
ATOM 2858 C CA . GLN A 1 368 ? -21.905 2.538 28.753 1.00 96.69 368 GLN A CA 1
ATOM 2859 C C . GLN A 1 368 ? -22.528 3.858 28.275 1.00 96.69 368 GLN A C 1
ATOM 2861 O O . GLN A 1 368 ? -22.367 4.228 27.118 1.00 96.69 368 GLN A O 1
ATOM 2866 N N . GLU A 1 369 ? -23.239 4.571 29.152 1.00 96.06 369 GLU A N 1
ATOM 2867 C CA . GLU A 1 369 ? -23.897 5.837 28.808 1.00 96.06 369 GLU A CA 1
ATOM 2868 C C . GLU A 1 369 ? -22.868 6.928 28.487 1.00 96.06 369 GLU A C 1
ATOM 2870 O O . GLU A 1 369 ? -22.974 7.581 27.450 1.00 96.06 369 GLU A O 1
ATOM 2875 N N . GLU A 1 370 ? -21.823 7.056 29.310 1.00 96.44 370 GLU A N 1
ATOM 2876 C CA . GLU A 1 370 ? -20.706 7.981 29.069 1.00 96.44 370 GLU A CA 1
ATOM 2877 C C . GLU A 1 370 ? -19.952 7.638 27.779 1.00 96.44 370 GLU A C 1
ATOM 2879 O O . GLU A 1 370 ? -19.640 8.524 26.982 1.00 96.44 370 GLU A O 1
ATOM 2884 N N . PHE A 1 371 ? -19.705 6.347 27.535 1.00 96.69 371 PHE A N 1
ATOM 2885 C CA . PHE A 1 371 ? -19.041 5.889 26.315 1.00 96.69 371 PHE A CA 1
ATOM 2886 C C . PHE A 1 371 ? -19.872 6.210 25.064 1.00 96.69 371 PHE A C 1
ATOM 2888 O O . PHE A 1 371 ? -19.366 6.775 24.094 1.00 96.69 371 PHE A O 1
ATOM 2895 N N . ASN A 1 372 ? -21.177 5.926 25.103 1.00 94.88 372 ASN A N 1
ATOM 2896 C CA . ASN A 1 372 ? -22.100 6.227 24.010 1.00 94.88 372 ASN A CA 1
ATOM 2897 C C . ASN A 1 372 ? -22.225 7.739 23.773 1.00 94.88 372 ASN A C 1
ATOM 2899 O O . ASN A 1 372 ? -22.319 8.175 22.626 1.00 94.88 372 ASN A O 1
ATOM 2903 N N . GLN A 1 373 ? -22.186 8.547 24.836 1.00 93.94 373 GLN A N 1
ATOM 2904 C CA . GLN A 1 373 ? -22.177 10.003 24.727 1.00 93.94 373 GLN A CA 1
ATOM 2905 C C . GLN A 1 373 ? -20.913 10.507 24.015 1.00 93.94 373 GLN A C 1
ATOM 2907 O O . GLN A 1 373 ? -21.014 11.390 23.163 1.00 93.94 373 GLN A O 1
ATOM 2912 N N . ALA A 1 374 ? -19.745 9.930 24.309 1.00 93.56 374 ALA A N 1
ATOM 2913 C CA . ALA A 1 374 ? -18.502 10.266 23.618 1.00 93.56 374 ALA A CA 1
ATOM 2914 C C . ALA A 1 374 ? -18.544 9.884 22.122 1.00 93.56 374 ALA A C 1
ATOM 2916 O O . ALA A 1 374 ? -18.129 10.682 21.281 1.00 93.56 374 ALA A O 1
ATOM 2917 N N . ILE A 1 375 ? -19.127 8.730 21.761 1.00 91.00 375 ILE A N 1
ATOM 2918 C CA . ILE A 1 375 ? -19.374 8.353 20.351 1.00 91.00 375 ILE A CA 1
ATOM 2919 C C . ILE A 1 375 ? -20.322 9.349 19.668 1.00 91.00 375 ILE A C 1
ATOM 2921 O O . ILE A 1 375 ? -20.073 9.785 18.541 1.00 91.00 375 ILE A O 1
ATOM 2925 N N . ALA A 1 376 ? -21.410 9.733 20.340 1.00 89.81 376 ALA A N 1
ATOM 2926 C CA . ALA A 1 376 ? -22.365 10.696 19.800 1.00 89.81 376 ALA A CA 1
ATOM 2927 C C . ALA A 1 376 ? -21.715 12.073 19.586 1.00 89.81 376 ALA A C 1
ATOM 2929 O O . ALA A 1 376 ? -21.965 12.721 18.571 1.00 89.81 376 ALA A O 1
ATOM 2930 N N . GLN A 1 377 ? -20.839 12.498 20.500 1.00 85.62 377 GLN A N 1
ATOM 2931 C CA . GLN A 1 377 ? -20.055 13.724 20.360 1.00 85.62 377 GLN A CA 1
ATOM 2932 C C . GLN A 1 377 ? -19.096 13.650 19.168 1.00 85.62 377 GLN A C 1
ATOM 2934 O O . GLN A 1 377 ? -19.029 14.608 18.402 1.00 85.62 377 GLN A O 1
ATOM 2939 N N . ALA A 1 378 ? -18.403 12.525 18.975 1.00 85.38 378 ALA A N 1
ATOM 2940 C CA . ALA A 1 378 ? -17.554 12.306 17.805 1.00 85.38 378 ALA A CA 1
ATOM 2941 C C . ALA A 1 378 ? -18.342 12.378 16.496 1.00 85.38 378 ALA A C 1
ATOM 2943 O O . ALA A 1 378 ? -17.933 13.074 15.574 1.00 85.38 378 ALA A O 1
ATOM 2944 N N . SER A 1 379 ? -19.504 11.725 16.444 1.00 83.75 379 SER A N 1
ATOM 2945 C CA . SER A 1 379 ? -20.385 11.737 15.268 1.00 83.75 379 SER A CA 1
ATOM 2946 C C . SER A 1 379 ? -20.904 13.149 14.974 1.00 83.75 379 SER A C 1
ATOM 2948 O O . SER A 1 379 ? -20.919 13.592 13.830 1.00 83.75 379 SER A O 1
ATOM 2950 N N . ALA A 1 380 ? -21.270 13.905 16.014 1.00 80.88 380 ALA A N 1
ATOM 2951 C CA . ALA A 1 380 ? -21.677 15.299 15.875 1.00 80.88 380 ALA A CA 1
ATOM 2952 C C . ALA A 1 380 ? -20.521 16.204 15.413 1.00 80.88 380 ALA A C 1
ATOM 2954 O O . ALA A 1 380 ? -20.748 17.110 14.619 1.00 80.88 380 ALA A O 1
ATOM 2955 N N . MET A 1 381 ? -19.292 15.962 15.882 1.00 73.62 381 MET A N 1
ATOM 2956 C CA . MET A 1 381 ? -18.095 16.687 15.438 1.00 73.62 381 MET A CA 1
ATOM 2957 C C . MET A 1 381 ? -17.729 16.362 13.989 1.00 73.62 381 MET A C 1
ATOM 2959 O O . MET A 1 381 ? -17.413 17.284 13.243 1.00 73.62 381 MET A O 1
ATOM 2963 N N . ALA A 1 382 ? -17.824 15.095 13.578 1.00 70.62 382 ALA A N 1
ATOM 2964 C CA . ALA A 1 382 ? -17.644 14.685 12.187 1.00 70.62 382 ALA A CA 1
ATOM 2965 C C . ALA A 1 382 ? -18.668 15.384 11.278 1.00 70.62 382 ALA A C 1
ATOM 2967 O O . ALA A 1 382 ? -18.290 15.995 10.284 1.00 70.62 382 ALA A O 1
ATOM 2968 N N . ASN A 1 383 ? -19.940 15.429 11.691 1.00 67.50 383 ASN A N 1
ATOM 2969 C CA . ASN A 1 383 ? -20.986 16.153 10.963 1.00 67.50 383 ASN A CA 1
ATOM 2970 C C . ASN A 1 383 ? -20.798 17.681 10.972 1.00 67.50 383 ASN A C 1
ATOM 2972 O O . ASN A 1 383 ? -21.233 18.356 10.046 1.00 67.50 383 ASN A O 1
ATOM 2976 N N . PHE A 1 384 ? -20.175 18.252 12.006 1.00 57.28 384 PHE A N 1
ATOM 2977 C CA . PHE A 1 384 ? -19.892 19.691 12.067 1.00 57.28 384 PHE A CA 1
ATOM 2978 C C . PHE A 1 384 ? -18.684 20.077 11.202 1.00 57.28 384 PHE A C 1
ATOM 2980 O O . PHE A 1 384 ? -18.681 21.149 10.603 1.00 57.28 384 PHE A O 1
ATOM 2987 N N . GLY A 1 385 ? -17.681 19.196 11.104 1.00 46.69 385 GLY A N 1
ATOM 2988 C CA . GLY A 1 385 ? -16.575 19.312 10.149 1.00 46.69 385 GLY A CA 1
ATOM 2989 C C . GLY A 1 385 ? -17.011 19.103 8.696 1.00 46.69 385 GLY A C 1
ATOM 2990 O O . GLY A 1 385 ? -16.389 19.661 7.800 1.00 46.69 385 GLY A O 1
ATOM 2991 N N . ALA A 1 386 ? -18.113 18.378 8.481 1.00 43.84 386 ALA A N 1
ATOM 2992 C CA . ALA A 1 386 ? -18.740 18.186 7.176 1.00 43.84 386 ALA A CA 1
ATOM 2993 C C . ALA A 1 386 ? -19.662 19.344 6.736 1.00 43.84 386 ALA A C 1
ATOM 2995 O O . ALA A 1 386 ? -20.162 19.316 5.621 1.00 43.84 386 ALA A O 1
ATOM 2996 N N . GLY A 1 387 ? -19.866 20.372 7.574 1.00 33.78 387 GLY A N 1
ATOM 2997 C CA . GLY A 1 387 ? -20.718 21.518 7.253 1.00 33.78 387 GLY A CA 1
ATOM 2998 C C . GLY A 1 387 ? -22.215 21.198 7.336 1.00 33.78 387 GLY A C 1
ATOM 2999 O O . GLY A 1 387 ? -22.757 20.364 6.625 1.00 33.78 387 GLY A O 1
ATOM 3000 N N . SER A 1 388 ? -22.925 21.906 8.214 1.00 34.62 388 SER A N 1
ATOM 3001 C CA . SER A 1 388 ? -24.386 21.920 8.235 1.00 34.62 388 SER A CA 1
ATOM 3002 C C . SER A 1 388 ? -24.921 22.855 7.147 1.00 34.62 388 SER A C 1
ATOM 3004 O O . SER A 1 388 ? -25.392 23.948 7.453 1.00 34.62 388 SER A O 1
ATOM 3006 N N . ASP A 1 389 ? -24.851 22.423 5.900 1.00 31.02 389 ASP A N 1
ATOM 3007 C CA . ASP A 1 389 ? -25.834 22.756 4.878 1.00 31.02 389 ASP A CA 1
ATOM 3008 C C . ASP A 1 389 ? -26.252 21.421 4.268 1.00 31.02 389 ASP A C 1
ATOM 3010 O O . ASP A 1 389 ? -25.471 20.478 4.205 1.00 31.02 389 ASP A O 1
ATOM 3014 N N . THR A 1 390 ? -27.531 21.269 3.949 1.00 37.72 390 THR A N 1
ATOM 3015 C CA . THR A 1 390 ? -28.055 20.061 3.308 1.00 37.72 390 THR A CA 1
ATOM 3016 C C . THR A 1 390 ? -27.488 19.969 1.901 1.00 37.72 390 THR A C 1
ATOM 3018 O O . THR A 1 390 ? -28.137 20.409 0.959 1.00 37.72 390 THR A O 1
ATOM 3021 N N . ASP A 1 391 ? -26.269 19.453 1.818 1.00 30.64 391 ASP A N 1
ATOM 3022 C CA . ASP A 1 391 ? -25.554 19.091 0.619 1.00 30.64 391 ASP A CA 1
ATOM 3023 C C . ASP A 1 391 ? -24.297 18.305 0.959 1.00 30.64 391 ASP A C 1
ATOM 3025 O O . ASP A 1 391 ? -23.541 18.703 1.838 1.00 30.64 391 ASP A O 1
ATOM 3029 N N . SER A 1 392 ? -24.099 17.156 0.328 1.00 33.53 392 SER A N 1
ATOM 3030 C CA . SER A 1 392 ? -23.043 16.193 0.655 1.00 33.53 392 SER A CA 1
ATOM 3031 C C . SER A 1 392 ? -21.676 16.643 0.143 1.00 33.53 392 SER A C 1
ATOM 3033 O O . SER A 1 392 ? -21.103 16.030 -0.749 1.00 33.53 392 SER A O 1
ATOM 3035 N N . SER A 1 393 ? -21.165 17.733 0.707 1.00 28.72 393 SER A N 1
ATOM 3036 C CA . SER A 1 393 ? -19.996 18.441 0.205 1.00 28.72 393 SER A CA 1
ATOM 3037 C C . SER A 1 393 ? -19.078 18.998 1.291 1.00 28.72 393 SER A C 1
ATOM 3039 O O . SER A 1 393 ? -18.550 20.112 1.231 1.00 28.72 393 SER A O 1
ATOM 3041 N N . GLY A 1 394 ? -18.879 18.185 2.322 1.00 26.59 394 GLY A N 1
ATOM 3042 C CA . GLY A 1 394 ? -17.730 18.308 3.205 1.00 26.59 394 GLY A CA 1
ATOM 3043 C C . GLY A 1 394 ? -16.599 17.412 2.701 1.00 26.59 394 GLY A C 1
ATOM 3044 O O . GLY A 1 394 ? -16.889 16.388 2.084 1.00 26.59 394 GLY A O 1
ATOM 3045 N N . PRO A 1 395 ? -15.326 17.751 2.963 1.00 27.67 395 PRO A N 1
ATOM 3046 C CA . PRO A 1 395 ? -14.215 16.930 2.519 1.00 27.67 395 PRO A CA 1
ATOM 3047 C C . PRO A 1 395 ? -14.268 15.538 3.157 1.00 27.67 395 PRO A C 1
ATOM 3049 O O . PRO A 1 395 ? -14.115 15.395 4.374 1.00 27.67 395 PRO A O 1
ATOM 3052 N N . GLU A 1 396 ? -14.484 14.503 2.344 1.00 25.86 396 GLU A N 1
ATOM 3053 C CA . GLU A 1 396 ? -14.340 13.117 2.779 1.00 25.86 396 GLU A CA 1
ATOM 3054 C C . GLU A 1 396 ? -12.848 12.795 2.933 1.00 25.86 396 GLU A C 1
ATOM 3056 O O . GLU A 1 396 ? -12.073 12.806 1.973 1.00 25.86 396 GLU A O 1
ATOM 3061 N N . MET A 1 397 ? -12.428 12.480 4.162 1.00 26.86 397 MET A N 1
ATOM 3062 C CA . MET A 1 397 ? -11.147 11.816 4.403 1.00 26.86 397 MET A CA 1
ATOM 3063 C C . MET A 1 397 ? -11.297 10.332 4.070 1.00 26.86 397 MET A C 1
ATOM 3065 O O . MET A 1 397 ? -11.723 9.534 4.907 1.00 26.86 397 MET A O 1
ATOM 3069 N N . LYS A 1 398 ? -10.929 9.961 2.844 1.00 25.67 398 LYS A N 1
ATOM 3070 C CA . LYS A 1 398 ? -10.822 8.566 2.421 1.00 25.67 398 LYS A CA 1
ATOM 3071 C C . LYS A 1 398 ? -9.408 8.068 2.738 1.00 25.67 398 LYS A C 1
ATOM 3073 O O . LYS A 1 398 ? -8.429 8.532 2.164 1.00 25.67 398 LYS A O 1
ATOM 3078 N N . LEU A 1 399 ? -9.283 7.146 3.693 1.00 25.58 399 LEU A N 1
ATOM 3079 C CA . LEU A 1 399 ? -8.038 6.403 3.920 1.00 25.58 399 LEU A CA 1
ATOM 3080 C C . LEU A 1 399 ? -7.963 5.275 2.884 1.00 25.58 399 LEU A C 1
ATOM 3082 O O . LEU A 1 399 ? -8.388 4.154 3.154 1.00 25.58 399 LEU A O 1
ATOM 3086 N N . GLU A 1 400 ? -7.459 5.574 1.689 1.00 25.72 400 GLU A N 1
ATOM 3087 C CA . GLU A 1 400 ? -7.155 4.550 0.690 1.00 25.72 400 GLU A CA 1
ATOM 3088 C C . GLU A 1 400 ? -5.710 4.070 0.844 1.00 25.72 400 GLU A C 1
ATOM 3090 O O . GLU A 1 400 ? -4.753 4.817 0.649 1.00 25.72 400 GLU A O 1
ATOM 3095 N N . PHE A 1 401 ? -5.539 2.785 1.157 1.00 24.22 401 PHE A N 1
ATOM 3096 C CA . PHE A 1 401 ? -4.275 2.095 0.921 1.00 24.22 401 PHE A CA 1
ATOM 3097 C C . PHE A 1 401 ? -4.230 1.704 -0.558 1.00 24.22 401 PHE A C 1
ATOM 3099 O O . PHE A 1 401 ? -4.489 0.555 -0.915 1.00 24.22 401 PHE A O 1
ATOM 3106 N N . SER A 1 402 ? -3.965 2.677 -1.432 1.00 25.83 402 SER A N 1
ATOM 3107 C CA . SER A 1 402 ? -3.667 2.379 -2.831 1.00 25.83 402 SER A CA 1
ATOM 3108 C C . SER A 1 402 ? -2.320 1.653 -2.877 1.00 25.83 402 SER A C 1
ATOM 3110 O O . SER A 1 402 ? -1.351 2.089 -2.257 1.00 25.83 402 SER A O 1
ATOM 3112 N N . GLY A 1 403 ? -2.250 0.530 -3.590 1.00 25.70 403 GLY A N 1
ATOM 3113 C CA . GLY A 1 403 ? -1.025 -0.256 -3.766 1.00 25.70 403 GLY A CA 1
ATOM 3114 C C . GLY A 1 403 ? 0.063 0.423 -4.608 1.00 25.70 403 GLY A C 1
ATOM 3115 O O . GLY A 1 403 ? 0.973 -0.271 -5.048 1.00 25.70 403 GLY A O 1
ATOM 3116 N N . ASN A 1 404 ? -0.022 1.738 -4.825 1.00 27.62 404 ASN A N 1
ATOM 3117 C CA . ASN A 1 404 ? 0.930 2.523 -5.600 1.00 27.62 404 ASN A CA 1
ATOM 3118 C C . ASN A 1 404 ? 1.668 3.500 -4.676 1.00 27.62 404 ASN A C 1
ATOM 3120 O O . ASN A 1 404 ? 1.062 4.077 -3.777 1.00 27.62 404 ASN A O 1
ATOM 3124 N N . ASP A 1 405 ? 2.973 3.660 -4.916 1.00 36.88 405 ASP A N 1
ATOM 3125 C CA . ASP A 1 405 ? 4.003 4.350 -4.116 1.00 36.88 405 ASP A CA 1
ATOM 3126 C C . ASP A 1 405 ? 3.756 5.847 -3.816 1.00 36.88 405 ASP A C 1
ATOM 3128 O O . ASP A 1 405 ? 4.567 6.723 -4.110 1.00 36.88 405 ASP A O 1
ATOM 3132 N N . ASN A 1 406 ? 2.651 6.162 -3.153 1.00 27.64 406 ASN A N 1
ATOM 3133 C CA . ASN A 1 406 ? 2.407 7.448 -2.526 1.00 27.64 406 ASN A CA 1
ATOM 3134 C C . ASN A 1 406 ? 1.434 7.237 -1.361 1.00 27.64 406 ASN A C 1
ATOM 3136 O O . ASN A 1 406 ? 0.264 6.922 -1.566 1.00 27.64 406 ASN A O 1
ATOM 3140 N N . ILE A 1 407 ? 1.883 7.472 -0.123 1.00 31.52 407 ILE A N 1
ATOM 3141 C CA . ILE A 1 407 ? 0.944 7.843 0.942 1.00 31.52 407 ILE A CA 1
ATOM 3142 C C . ILE A 1 407 ? 0.489 9.263 0.597 1.00 31.52 407 ILE A C 1
ATOM 3144 O O . ILE A 1 407 ? 1.079 10.245 1.046 1.00 31.52 407 ILE A O 1
ATOM 3148 N N . GLN A 1 408 ? -0.511 9.382 -0.270 1.00 26.62 408 GLN A N 1
ATOM 3149 C CA . GLN A 1 408 ? -1.196 10.645 -0.493 1.00 26.62 408 GLN A CA 1
ATOM 3150 C C . GLN A 1 408 ? -2.287 10.795 0.567 1.00 26.62 408 GLN A C 1
ATOM 3152 O O . GLN A 1 408 ? -3.234 10.019 0.632 1.00 26.62 408 GLN A O 1
ATOM 3157 N N . PHE A 1 409 ? -2.139 11.812 1.417 1.00 26.08 409 PHE A N 1
ATOM 3158 C CA . PHE A 1 409 ? -3.265 12.385 2.144 1.00 26.08 409 PHE A CA 1
ATOM 3159 C C . PHE A 1 409 ? -3.992 13.319 1.172 1.00 26.08 409 PHE A C 1
ATOM 3161 O O . PHE A 1 409 ? -3.662 14.502 1.100 1.00 26.08 409 PHE A O 1
ATOM 3168 N N . GLU A 1 410 ? -4.939 12.802 0.392 1.00 23.09 410 GLU A N 1
ATOM 3169 C CA . GLU A 1 410 ? -5.862 13.675 -0.333 1.00 23.09 410 GLU A CA 1
ATOM 3170 C C . GLU A 1 410 ? -6.962 14.150 0.620 1.00 23.09 410 GLU A C 1
ATOM 3172 O O . GLU A 1 410 ? -7.784 13.378 1.111 1.00 23.09 410 GLU A O 1
ATOM 3177 N N . ILE A 1 411 ? -6.964 15.454 0.899 1.00 24.27 411 ILE A N 1
ATOM 3178 C CA . ILE A 1 411 ? -8.152 16.152 1.385 1.00 24.27 411 ILE A CA 1
ATOM 3179 C C . ILE A 1 411 ? -8.935 16.502 0.125 1.00 24.27 411 ILE A C 1
ATOM 3181 O O . ILE A 1 411 ? -8.591 17.455 -0.573 1.00 24.27 411 ILE A O 1
ATOM 3185 N N . SER A 1 412 ? -9.941 15.699 -0.205 1.00 25.75 412 SER A N 1
ATOM 3186 C CA . SER A 1 412 ? -10.844 16.018 -1.306 1.00 25.75 412 SER A CA 1
ATOM 3187 C C . SER A 1 412 ? -11.739 17.185 -0.877 1.00 25.75 412 SER A C 1
ATOM 3189 O O . SER A 1 412 ? -12.594 17.023 -0.023 1.00 25.75 412 SER A O 1
ATOM 3191 N N . GLU A 1 413 ? -11.548 18.397 -1.403 1.00 24.73 413 GLU A N 1
ATOM 3192 C CA . GLU A 1 413 ? -12.556 19.460 -1.267 1.00 24.73 413 GLU A CA 1
ATOM 3193 C C . GLU A 1 413 ? -13.699 19.172 -2.250 1.00 24.73 413 GLU A C 1
ATOM 3195 O O . GLU A 1 413 ? -13.759 19.718 -3.349 1.00 24.73 413 GLU A O 1
ATOM 3200 N N . SER A 1 414 ? -14.620 18.287 -1.876 1.00 24.53 414 SER A N 1
ATOM 3201 C CA . SER A 1 414 ? -15.894 18.164 -2.579 1.00 24.53 414 SER A CA 1
ATOM 3202 C C . SER A 1 414 ? -16.804 19.298 -2.123 1.00 24.53 414 SER A C 1
ATOM 3204 O O . SER A 1 414 ? -17.451 19.157 -1.101 1.00 24.53 414 SER A O 1
ATOM 3206 N N . MET A 1 415 ? -16.863 20.417 -2.851 1.00 23.98 415 MET A N 1
ATOM 3207 C CA . MET A 1 415 ? -17.947 21.407 -2.742 1.00 23.98 415 MET A CA 1
ATOM 3208 C C . MET A 1 415 ? -19.042 21.094 -3.791 1.00 23.98 415 MET A C 1
ATOM 3210 O O . MET A 1 415 ? -19.085 21.698 -4.856 1.00 23.98 415 MET A O 1
ATOM 3214 N N . GLU A 1 416 ? -19.924 20.127 -3.526 1.00 27.92 416 GLU A N 1
ATOM 3215 C CA . GLU A 1 416 ? -21.212 19.953 -4.218 1.00 27.92 416 GLU A CA 1
ATOM 3216 C C . GLU A 1 416 ? -22.348 20.785 -3.590 1.00 27.92 416 GLU A C 1
ATOM 3218 O O . GLU A 1 416 ? -22.631 20.715 -2.398 1.00 27.92 416 GLU A O 1
ATOM 3223 N N . SER A 1 417 ? -23.051 21.551 -4.422 1.00 26.67 417 SER A N 1
ATOM 3224 C CA . SER A 1 417 ? -24.384 22.071 -4.113 1.00 26.67 417 SER A CA 1
ATOM 3225 C C . SER A 1 417 ? -25.457 21.333 -4.945 1.00 26.67 417 SER A C 1
ATOM 3227 O O . SER A 1 417 ? -25.668 21.659 -6.114 1.00 26.67 417 SER A O 1
ATOM 3229 N N . SER A 1 418 ? -26.142 20.344 -4.378 1.00 24.72 418 SER A N 1
ATOM 3230 C CA . SER A 1 418 ? -27.578 20.048 -4.512 1.00 24.72 418 SER A CA 1
ATOM 3231 C C . SER A 1 418 ? -28.437 21.332 -4.429 1.00 24.72 418 SER A C 1
ATOM 3233 O O . SER A 1 418 ? -28.065 22.388 -3.933 1.00 24.72 418 SER A O 1
ATOM 3235 N N . ALA A 1 419 ? -29.639 21.385 -4.982 1.00 23.31 419 ALA A N 1
ATOM 3236 C CA . ALA A 1 419 ? -30.608 20.325 -5.148 1.00 23.31 419 ALA A CA 1
ATOM 3237 C C . ALA A 1 419 ? -31.149 20.259 -6.574 1.00 23.31 419 ALA A C 1
ATOM 3239 O O . ALA A 1 419 ? -31.436 21.279 -7.204 1.00 23.31 419 ALA A O 1
ATOM 3240 N N . GLY A 1 420 ? -31.386 19.032 -7.034 1.00 22.41 420 GLY A N 1
ATOM 3241 C CA . GLY A 1 420 ? -32.103 18.783 -8.275 1.00 22.41 420 GLY A CA 1
ATOM 3242 C C . GLY A 1 420 ? -32.059 17.335 -8.735 1.00 22.41 420 GLY A C 1
ATOM 3243 O O . GLY A 1 420 ? -31.556 17.069 -9.815 1.00 22.41 420 GLY A O 1
ATOM 3244 N N . ASP A 1 421 ? -32.583 16.434 -7.906 1.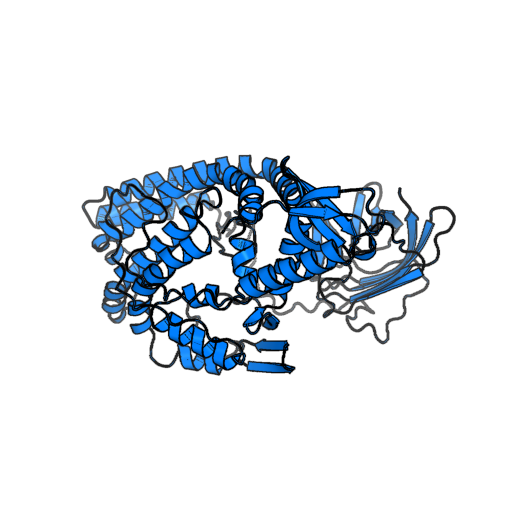00 26.50 421 ASP A N 1
ATOM 3245 C CA . ASP A 1 421 ? -32.871 15.022 -8.181 1.00 26.50 421 ASP A CA 1
ATOM 3246 C C . ASP A 1 421 ? -33.367 14.761 -9.623 1.00 26.50 421 ASP A C 1
ATOM 3248 O O . ASP A 1 421 ? -34.473 15.162 -9.997 1.00 26.50 421 ASP A O 1
ATOM 3252 N N . SER A 1 422 ? -32.544 14.078 -10.426 1.00 23.50 422 SER A N 1
ATOM 3253 C CA . SER A 1 422 ? -33.000 13.134 -11.448 1.00 23.50 422 SER A CA 1
ATOM 3254 C C . SER A 1 422 ? -31.845 12.256 -11.930 1.00 23.50 422 SER A C 1
ATOM 3256 O O . SER A 1 422 ? -30.907 12.754 -12.545 1.00 23.50 422 SER A O 1
ATOM 3258 N N . ASP A 1 423 ? -32.015 10.955 -11.711 1.00 24.28 423 ASP A N 1
ATOM 3259 C CA . ASP A 1 423 ? -31.414 9.830 -12.423 1.00 24.28 423 ASP A CA 1
ATOM 3260 C C . ASP A 1 423 ? -29.886 9.714 -12.449 1.00 24.28 423 ASP A C 1
ATOM 3262 O O . ASP A 1 423 ? -29.151 10.471 -13.082 1.00 24.28 423 ASP A O 1
ATOM 3266 N N . SER A 1 424 ? -29.452 8.593 -11.868 1.00 25.62 424 SER A N 1
ATOM 3267 C CA . SER A 1 424 ? -28.296 7.824 -12.305 1.00 25.62 424 SER A CA 1
ATOM 3268 C C . SER A 1 424 ? -28.033 8.032 -13.795 1.00 25.62 424 SER A C 1
ATOM 3270 O O . SER A 1 424 ? -28.845 7.630 -14.636 1.00 25.62 424 SER A O 1
ATOM 3272 N N . ALA A 1 425 ? -26.885 8.615 -14.127 1.00 27.05 425 ALA A N 1
ATOM 3273 C CA . ALA A 1 425 ? -26.367 8.581 -15.479 1.00 27.05 425 ALA A CA 1
ATOM 3274 C C . ALA A 1 425 ? -25.986 7.129 -15.819 1.00 27.05 425 ALA A C 1
ATOM 3276 O O . ALA A 1 425 ? -24.827 6.732 -15.827 1.00 27.05 425 ALA A O 1
ATOM 3277 N N . SER A 1 426 ? -26.995 6.340 -16.194 1.00 27.80 426 SER A N 1
ATOM 3278 C CA . SER A 1 426 ? -26.932 5.607 -17.450 1.00 27.80 426 SER A CA 1
ATOM 3279 C C . SER A 1 426 ? -26.155 6.440 -18.465 1.00 27.80 426 SER A C 1
ATOM 3281 O O . SER A 1 426 ? -26.449 7.629 -18.586 1.00 27.80 426 SER A O 1
ATOM 3283 N N . VAL A 1 427 ? -25.216 5.828 -19.189 1.00 37.44 427 VAL A N 1
ATOM 3284 C CA . VAL A 1 427 ? -24.549 6.387 -20.377 1.00 37.44 427 VAL A CA 1
ATOM 3285 C C . VAL A 1 427 ? -25.408 7.481 -21.041 1.00 37.44 427 VAL A C 1
ATOM 3287 O O . VAL A 1 427 ? -26.382 7.143 -21.723 1.00 37.44 427 VAL A O 1
ATOM 3290 N N . PRO A 1 428 ? -25.101 8.785 -20.875 1.00 31.34 428 PRO A N 1
ATOM 3291 C CA . PRO A 1 428 ? -25.841 9.819 -21.572 1.00 31.34 428 PRO A CA 1
ATOM 3292 C C . PRO A 1 428 ? -25.261 9.913 -22.976 1.00 31.34 428 PRO A C 1
ATOM 3294 O O . PRO A 1 428 ? -24.221 10.517 -23.235 1.00 31.34 428 PRO A O 1
ATOM 3297 N N . SER A 1 429 ? -25.953 9.266 -23.903 1.00 37.50 429 SER A N 1
ATOM 3298 C CA . SER A 1 429 ? -25.729 9.345 -25.336 1.00 37.50 429 SER A CA 1
ATOM 3299 C C . SER A 1 429 ? -26.025 10.760 -25.854 1.00 37.50 429 SER A C 1
ATOM 3301 O O . SER A 1 429 ? -27.082 11.018 -26.432 1.00 37.50 429 SER A O 1
ATOM 3303 N N . GLY A 1 430 ? -25.090 11.694 -25.686 1.00 49.19 430 GLY A N 1
ATOM 3304 C CA . GLY A 1 430 ? -24.965 12.784 -26.650 1.00 49.19 430 GLY A CA 1
ATOM 3305 C C . GLY A 1 430 ? -24.559 12.175 -27.999 1.00 49.19 430 GLY A C 1
ATOM 3306 O O . GLY A 1 430 ? -23.677 11.307 -28.013 1.00 49.19 430 GLY A O 1
ATOM 3307 N N . PRO A 1 431 ? -25.190 12.534 -29.135 1.00 62.16 431 PRO A N 1
ATOM 3308 C CA . PRO A 1 431 ? -24.714 12.058 -30.427 1.00 62.16 431 PRO A CA 1
ATOM 3309 C C . PRO A 1 431 ? -23.258 12.500 -30.583 1.00 62.16 431 PRO A C 1
ATOM 3311 O O . PRO A 1 431 ? -22.950 13.683 -30.440 1.00 62.16 431 PRO A O 1
ATOM 3314 N N . ALA A 1 432 ? -22.364 11.538 -30.829 1.00 76.75 432 ALA A N 1
ATOM 3315 C CA . ALA A 1 432 ? -20.964 11.840 -31.083 1.00 76.75 432 ALA A CA 1
ATOM 3316 C C . ALA A 1 432 ? -20.879 12.830 -32.259 1.00 76.75 432 ALA A C 1
ATOM 3318 O O . ALA A 1 432 ? -21.645 12.680 -33.222 1.00 76.75 432 ALA A O 1
ATOM 3319 N N . PRO A 1 433 ? -19.998 13.842 -32.203 1.00 84.94 433 PRO A N 1
ATOM 3320 C CA . PRO A 1 433 ? -19.847 14.767 -33.313 1.00 84.94 433 PRO A CA 1
ATOM 3321 C C . PRO A 1 433 ? -19.490 14.005 -34.594 1.00 84.94 433 PRO A C 1
ATOM 3323 O O . PRO A 1 433 ? -18.816 12.975 -34.567 1.00 84.94 433 PRO A O 1
ATOM 3326 N N . GLU A 1 434 ? -19.969 14.501 -35.735 1.00 85.75 434 GLU A N 1
ATOM 3327 C CA . GLU A 1 434 ? -19.807 13.827 -37.024 1.00 85.75 434 GLU A CA 1
ATOM 3328 C C . GLU A 1 434 ? -18.326 13.529 -37.318 1.00 85.75 434 GLU A C 1
ATOM 3330 O O . GLU A 1 434 ? -17.508 14.440 -37.488 1.00 85.75 434 GLU A O 1
ATOM 3335 N N . GLY A 1 435 ? -17.988 12.242 -37.422 1.00 86.50 435 GLY A N 1
ATOM 3336 C CA . GLY A 1 435 ? -16.628 11.765 -37.666 1.00 86.50 435 GLY A CA 1
ATOM 3337 C C . GLY A 1 435 ? -15.787 11.505 -36.415 1.00 86.50 435 GLY A C 1
ATOM 3338 O O . GLY A 1 435 ? -14.585 11.308 -36.567 1.00 86.50 435 GLY A O 1
ATOM 3339 N N . TRP A 1 436 ? -16.379 11.500 -35.217 1.00 93.00 436 TRP A N 1
ATOM 3340 C CA . TRP A 1 436 ? -15.767 10.939 -34.009 1.00 93.00 436 TRP A CA 1
ATOM 3341 C C . TRP A 1 436 ? -15.837 9.406 -34.058 1.00 93.00 436 TRP A C 1
ATOM 3343 O O . TRP A 1 436 ? -16.918 8.835 -34.212 1.00 93.00 436 TRP A O 1
ATOM 3353 N N . THR A 1 437 ? -14.688 8.744 -33.962 1.00 92.19 437 THR A N 1
ATOM 3354 C CA . THR A 1 437 ? -14.547 7.286 -33.887 1.00 92.19 437 THR A CA 1
ATOM 3355 C C . THR A 1 437 ? -13.246 6.943 -33.169 1.00 92.19 437 THR A C 1
ATOM 3357 O O . THR A 1 437 ? -12.247 7.647 -33.310 1.00 92.19 437 THR A O 1
ATOM 3360 N N . LEU A 1 438 ? -13.264 5.855 -32.400 1.00 90.00 438 LEU A N 1
ATOM 3361 C CA . LEU A 1 438 ? -12.064 5.300 -31.776 1.00 90.00 438 LEU A CA 1
ATOM 3362 C C . LEU A 1 438 ? -11.330 4.297 -32.684 1.00 90.00 438 LEU A C 1
ATOM 3364 O O . LEU A 1 438 ? -10.206 3.914 -32.387 1.00 90.00 438 LEU A O 1
ATOM 3368 N N . ASP A 1 439 ? -11.960 3.879 -33.785 1.00 90.06 439 ASP A N 1
ATOM 3369 C CA . ASP A 1 439 ? -11.350 3.035 -34.813 1.00 90.06 439 ASP A CA 1
ATOM 3370 C C . ASP A 1 439 ? -10.672 3.912 -35.876 1.00 90.06 439 ASP A C 1
ATOM 3372 O O . ASP A 1 439 ? -11.345 4.656 -36.598 1.00 90.06 439 ASP A O 1
ATOM 3376 N N . LEU A 1 440 ? -9.340 3.827 -35.960 1.00 88.44 440 LEU A N 1
ATOM 3377 C CA . LEU A 1 440 ? -8.511 4.630 -36.862 1.00 88.44 440 LEU A CA 1
ATOM 3378 C C . LEU A 1 440 ? -8.357 4.046 -38.278 1.00 88.44 440 LEU A C 1
ATOM 3380 O O . LEU A 1 440 ? -7.764 4.703 -39.139 1.00 88.44 440 LEU A O 1
ATOM 3384 N N . THR A 1 441 ? -8.892 2.851 -38.558 1.00 86.06 441 THR A N 1
ATOM 3385 C CA . THR A 1 441 ? -8.644 2.117 -39.817 1.00 86.06 441 THR A CA 1
ATOM 3386 C C . THR A 1 441 ? -9.080 2.866 -41.081 1.00 86.06 441 THR A C 1
ATOM 3388 O O . THR A 1 441 ? -8.390 2.797 -42.100 1.00 86.06 441 THR A O 1
ATOM 3391 N N . GLU A 1 442 ? -10.176 3.627 -41.017 1.00 85.38 442 GLU A N 1
ATOM 3392 C CA . GLU A 1 442 ? -10.727 4.401 -42.144 1.00 85.38 442 GLU A CA 1
ATOM 3393 C C . GLU A 1 442 ? -10.619 5.926 -41.946 1.00 85.38 442 GLU A C 1
ATOM 3395 O O . GLU A 1 442 ? -11.232 6.711 -42.675 1.00 85.38 442 GLU A O 1
ATOM 3400 N N . VAL A 1 443 ? -9.843 6.383 -40.957 1.00 90.44 443 VAL A N 1
ATOM 3401 C CA . VAL A 1 443 ? -9.764 7.808 -40.616 1.00 90.44 443 VAL A CA 1
ATOM 3402 C C . VAL A 1 443 ? -8.807 8.560 -41.546 1.00 90.44 443 VAL A C 1
ATOM 3404 O O . VAL A 1 443 ? -7.581 8.405 -41.500 1.00 90.44 443 VAL A O 1
ATOM 3407 N N . GLU A 1 444 ? -9.375 9.467 -42.344 1.00 91.75 444 GLU A N 1
ATOM 3408 C CA . GLU A 1 444 ? -8.635 10.458 -43.129 1.00 91.75 444 GLU A CA 1
ATOM 3409 C C . GLU A 1 444 ? -8.596 11.826 -42.427 1.00 91.75 444 GLU A C 1
ATOM 3411 O O . GLU A 1 444 ? -9.632 12.413 -42.092 1.00 91.75 444 GLU A O 1
ATOM 3416 N N . ILE A 1 445 ? -7.391 12.383 -42.244 1.00 94.69 445 ILE A N 1
ATOM 3417 C CA . ILE A 1 445 ? -7.231 13.721 -41.662 1.00 94.69 445 ILE A CA 1
ATOM 3418 C C . ILE A 1 445 ? -7.494 14.784 -42.743 1.00 94.69 445 ILE A C 1
ATOM 3420 O O . ILE A 1 445 ? -6.766 14.839 -43.742 1.00 94.69 445 ILE A O 1
ATOM 3424 N N . PRO A 1 446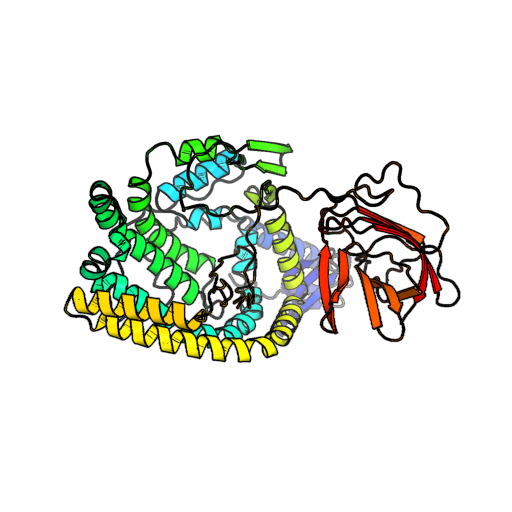 ? -8.490 15.673 -42.572 1.00 93.75 446 PRO A N 1
ATOM 3425 C CA . PRO A 1 446 ? -8.830 16.650 -43.596 1.00 93.75 446 PRO A CA 1
ATOM 3426 C C . PRO A 1 446 ? -7.725 17.705 -43.754 1.00 93.75 446 PRO A C 1
ATOM 3428 O O . PRO A 1 446 ? -7.126 18.156 -42.785 1.00 93.75 446 PRO A O 1
ATOM 3431 N N . SER A 1 447 ? -7.502 18.187 -44.980 1.00 94.00 447 SER A N 1
ATOM 3432 C CA . SER A 1 447 ? -6.468 19.199 -45.286 1.00 94.00 447 SER A CA 1
ATOM 3433 C C . SER A 1 447 ? -6.858 20.645 -44.916 1.00 94.00 447 SER A C 1
ATOM 3435 O O . SER A 1 447 ? -6.321 21.599 -45.473 1.00 94.00 447 SER A O 1
ATOM 3437 N N . ARG A 1 448 ? -7.832 20.818 -44.017 1.00 94.38 448 ARG A N 1
ATOM 3438 C CA . ARG A 1 448 ? -8.308 22.122 -43.522 1.00 94.38 448 ARG A CA 1
ATOM 3439 C C . ARG A 1 448 ? -7.714 22.411 -42.140 1.00 94.38 448 ARG A C 1
ATOM 3441 O O . ARG A 1 448 ? -7.341 21.450 -41.469 1.00 94.38 448 ARG A O 1
ATOM 3448 N N . PRO A 1 449 ? -7.670 23.677 -41.682 1.00 96.69 449 PRO A N 1
ATOM 3449 C CA . PRO A 1 449 ? -7.200 24.006 -40.338 1.00 96.69 449 PRO A CA 1
ATOM 3450 C C . PRO A 1 449 ? -7.851 23.140 -39.253 1.00 96.69 449 PRO A C 1
ATOM 3452 O O . PRO A 1 449 ? -9.056 22.860 -39.319 1.00 96.69 449 PRO A O 1
ATOM 3455 N N . ALA A 1 450 ? -7.042 22.709 -38.283 1.00 96.94 450 ALA A N 1
ATOM 3456 C CA . ALA A 1 450 ? -7.477 21.847 -37.193 1.00 96.94 450 ALA A CA 1
ATOM 3457 C C . ALA A 1 450 ? -8.652 22.488 -36.441 1.00 96.94 450 ALA A C 1
ATOM 3459 O O . ALA A 1 450 ? -8.560 23.604 -35.929 1.00 96.94 450 ALA A O 1
ATOM 3460 N N . SER A 1 451 ? -9.788 21.798 -36.455 1.00 95.25 451 SER A N 1
ATOM 3461 C CA . SER A 1 451 ? -11.058 22.268 -35.899 1.00 95.25 451 SER A CA 1
ATOM 3462 C C . SER A 1 451 ? -11.937 21.084 -35.508 1.00 95.25 451 SER A C 1
ATOM 3464 O O . SER A 1 451 ? -11.721 19.954 -35.961 1.00 95.25 451 SER A O 1
ATOM 3466 N N . GLY A 1 452 ? -12.945 21.338 -34.681 1.00 93.44 452 GLY A N 1
ATOM 3467 C CA . GLY A 1 452 ? -13.895 20.314 -34.269 1.00 93.44 452 GLY A CA 1
ATOM 3468 C C . GLY A 1 452 ? -14.767 20.762 -33.106 1.00 93.44 452 GLY A C 1
ATOM 3469 O O . GLY A 1 452 ? -15.283 21.879 -33.134 1.00 93.44 452 GLY A O 1
ATOM 3470 N N . VAL A 1 453 ? -14.946 19.891 -32.119 1.00 91.62 453 VAL A N 1
ATOM 3471 C CA . VAL A 1 453 ? -15.781 20.125 -30.936 1.00 91.62 453 VAL A CA 1
ATOM 3472 C C . VAL A 1 453 ? -14.960 19.802 -29.691 1.00 91.62 453 VAL A C 1
ATOM 3474 O O . VAL A 1 453 ? -14.368 18.731 -29.627 1.00 91.62 453 VAL A O 1
ATOM 3477 N N . ALA A 1 454 ? -14.919 20.713 -28.724 1.00 89.31 454 ALA A N 1
ATOM 3478 C CA . ALA A 1 454 ? -14.198 20.583 -27.461 1.00 89.31 454 ALA A CA 1
ATOM 3479 C C . ALA A 1 454 ? -15.174 20.829 -26.309 1.00 89.31 454 ALA A C 1
ATOM 3481 O O . ALA A 1 454 ? -15.830 21.870 -26.290 1.00 89.31 454 ALA A O 1
ATOM 3482 N N . ALA A 1 455 ? -15.340 19.857 -25.412 1.00 85.06 455 ALA A N 1
ATOM 3483 C CA . ALA A 1 455 ? -16.311 19.901 -24.315 1.00 85.06 455 ALA A CA 1
ATOM 3484 C C . ALA A 1 455 ? -17.734 20.328 -24.762 1.00 85.06 455 ALA A C 1
ATOM 3486 O O . ALA A 1 455 ? -18.473 20.996 -24.042 1.00 85.06 455 ALA A O 1
ATOM 3487 N N . GLY A 1 456 ? -18.134 19.951 -25.983 1.00 84.12 456 GLY A N 1
ATOM 3488 C CA . GLY A 1 456 ? -19.438 20.291 -26.569 1.00 84.12 456 GLY A CA 1
ATOM 3489 C C . GLY A 1 456 ? -19.512 21.634 -27.312 1.00 84.12 456 GLY A C 1
ATOM 3490 O O . GLY A 1 456 ? -20.537 21.911 -27.936 1.00 84.12 456 GLY A O 1
ATOM 3491 N N . SER A 1 457 ? -18.440 22.430 -27.323 1.00 84.69 457 SER A N 1
ATOM 3492 C CA . SER A 1 457 ? -18.364 23.725 -28.013 1.00 84.69 457 SER A CA 1
ATOM 3493 C C . SER A 1 457 ? -17.557 23.644 -29.317 1.00 84.69 457 SER A C 1
ATOM 3495 O O . SER A 1 457 ? -16.539 22.950 -29.367 1.00 84.69 457 SER A O 1
ATOM 3497 N N . PRO A 1 458 ? -17.961 24.335 -30.404 1.00 88.88 458 PRO A N 1
ATOM 3498 C CA . PRO A 1 458 ? -17.156 24.411 -31.621 1.00 88.88 458 PRO A CA 1
ATOM 3499 C C . PRO A 1 458 ? -15.783 25.029 -31.350 1.00 88.88 458 PRO A C 1
ATOM 3501 O O . PRO A 1 458 ? -15.685 26.095 -30.749 1.00 88.88 458 PRO A O 1
ATOM 3504 N N . THR A 1 459 ? -14.723 24.399 -31.853 1.00 91.31 459 THR A N 1
ATOM 3505 C CA . THR A 1 459 ? -13.350 24.857 -31.632 1.00 91.31 459 THR A CA 1
ATOM 3506 C C . THR A 1 459 ? -12.543 24.946 -32.926 1.00 91.31 459 THR A C 1
ATOM 3508 O O . THR A 1 459 ? -12.748 24.168 -33.863 1.00 91.31 459 THR A O 1
ATOM 3511 N N . THR A 1 460 ? -11.613 25.902 -32.996 1.00 93.75 460 THR A N 1
ATOM 3512 C CA . THR A 1 460 ? -10.623 26.027 -34.073 1.00 93.75 460 THR A CA 1
ATOM 3513 C C . THR A 1 460 ? -9.268 26.363 -33.473 1.00 93.75 460 THR A C 1
ATOM 3515 O O . THR A 1 460 ? -9.137 27.326 -32.723 1.00 93.75 460 THR A O 1
ATOM 3518 N N . ILE A 1 461 ? -8.244 25.599 -33.843 1.00 95.69 461 ILE A N 1
ATOM 3519 C CA . ILE A 1 461 ? -6.882 25.833 -33.369 1.00 95.69 461 ILE A CA 1
ATOM 3520 C C . ILE A 1 461 ? -6.306 27.046 -34.087 1.00 95.69 461 ILE A C 1
ATOM 3522 O O . ILE A 1 461 ? -6.183 27.064 -35.314 1.00 95.69 461 ILE A O 1
ATOM 3526 N N . ASN A 1 462 ? -5.923 28.055 -33.313 1.00 92.31 462 ASN A N 1
ATOM 3527 C CA . ASN A 1 462 ? -5.305 29.280 -33.817 1.00 92.31 462 ASN A CA 1
ATOM 3528 C C . ASN A 1 462 ? -3.934 29.566 -33.182 1.00 92.31 462 ASN A C 1
ATOM 3530 O O . ASN A 1 462 ? -3.231 30.472 -33.636 1.00 92.31 462 ASN A O 1
ATOM 3534 N N . LYS A 1 463 ? -3.510 28.746 -32.213 1.00 93.69 463 LYS A N 1
ATOM 3535 C CA . LYS A 1 463 ? -2.160 28.728 -31.651 1.00 93.69 463 LYS A CA 1
ATOM 3536 C C . LYS A 1 463 ? -1.636 27.293 -31.610 1.00 93.69 463 LYS A C 1
ATOM 3538 O O . LYS A 1 463 ? -2.337 26.383 -31.185 1.00 93.69 463 LYS A O 1
ATOM 3543 N N . ALA A 1 464 ? -0.399 27.107 -32.061 1.00 96.75 464 ALA A N 1
ATOM 3544 C CA . ALA A 1 464 ? 0.306 25.836 -31.971 1.00 96.75 464 ALA A CA 1
ATOM 3545 C C . ALA A 1 464 ? 1.796 26.082 -31.694 1.00 96.75 464 ALA A C 1
ATOM 3547 O O . ALA A 1 464 ? 2.439 26.860 -32.411 1.00 96.75 464 ALA A O 1
ATOM 3548 N N . THR A 1 465 ? 2.350 25.423 -30.681 1.00 96.25 465 THR A N 1
ATOM 3549 C CA . THR A 1 465 ? 3.774 25.487 -30.321 1.00 96.25 465 THR A CA 1
ATOM 3550 C C . THR A 1 465 ? 4.299 24.095 -29.997 1.00 96.25 465 THR A C 1
ATOM 3552 O O . THR A 1 465 ? 3.531 23.206 -29.642 1.00 96.25 465 THR A O 1
ATOM 3555 N N . ILE A 1 466 ? 5.598 23.876 -30.184 1.00 93.81 466 ILE A N 1
ATOM 3556 C CA . ILE A 1 466 ? 6.249 22.619 -29.813 1.00 93.81 466 ILE A CA 1
ATOM 3557 C C . ILE A 1 466 ? 7.606 22.895 -29.174 1.00 93.81 466 ILE A C 1
ATOM 3559 O O . ILE A 1 466 ? 8.389 23.683 -29.711 1.00 93.81 466 ILE A O 1
ATOM 3563 N N . ARG A 1 467 ? 7.862 22.248 -28.037 1.00 89.44 467 ARG A N 1
ATOM 3564 C CA . ARG A 1 467 ? 9.109 22.331 -27.268 1.00 89.44 467 ARG A CA 1
ATOM 3565 C C . ARG A 1 467 ? 9.392 20.966 -26.655 1.00 89.44 467 ARG A C 1
ATOM 3567 O O . ARG A 1 467 ? 8.479 20.389 -26.080 1.00 89.44 467 ARG A O 1
ATOM 3574 N N . ASP A 1 468 ? 10.606 20.446 -26.816 1.00 83.06 468 ASP A N 1
ATOM 3575 C CA . ASP A 1 468 ? 11.056 19.192 -26.183 1.00 83.06 468 ASP A CA 1
ATOM 3576 C C . ASP A 1 468 ? 10.077 18.008 -26.348 1.00 83.06 468 ASP A C 1
ATOM 3578 O O . ASP A 1 468 ? 9.805 17.256 -25.421 1.00 83.06 468 ASP A O 1
ATOM 3582 N N . GLY A 1 469 ? 9.480 17.865 -27.539 1.00 83.44 469 GLY A N 1
ATOM 3583 C CA . GLY A 1 469 ? 8.507 16.798 -27.813 1.00 83.44 469 GLY A CA 1
ATOM 3584 C C . GLY A 1 469 ? 7.112 17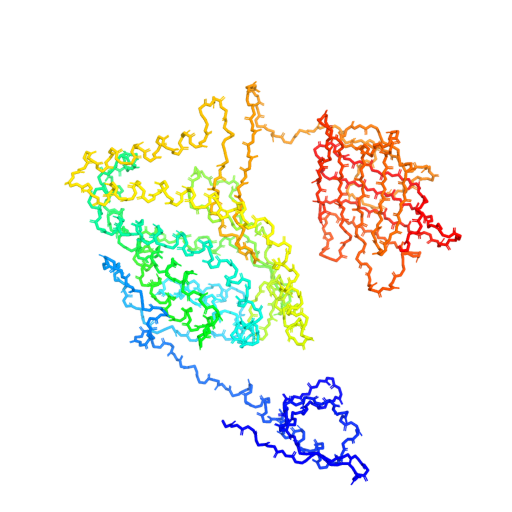.015 -27.204 1.00 83.44 469 GLY A C 1
ATOM 3585 O O . GLY A 1 469 ? 6.260 16.133 -27.307 1.00 83.44 469 GLY A O 1
ATOM 3586 N N . ILE A 1 470 ? 6.835 18.181 -26.624 1.00 92.00 470 ILE A N 1
ATOM 3587 C CA . ILE A 1 470 ? 5.519 18.564 -26.103 1.00 92.00 470 ILE A CA 1
ATOM 3588 C C . ILE A 1 470 ? 4.844 19.491 -27.113 1.00 92.00 470 ILE A C 1
ATOM 3590 O O . ILE A 1 470 ? 5.279 20.624 -27.330 1.00 92.00 470 ILE A O 1
ATOM 3594 N N . LEU A 1 471 ? 3.783 19.001 -27.755 1.00 95.19 471 LEU A N 1
ATOM 3595 C CA . LEU A 1 471 ? 2.969 19.764 -28.697 1.00 95.19 471 LEU A CA 1
ATOM 3596 C C . LEU A 1 471 ? 1.812 20.430 -27.951 1.00 95.19 471 LEU A C 1
ATOM 3598 O O . LEU A 1 471 ? 0.949 19.748 -27.412 1.00 95.19 471 LEU A O 1
ATOM 3602 N N . HIS A 1 472 ? 1.750 21.755 -27.985 1.00 95.81 472 HIS A N 1
ATOM 3603 C CA . HIS A 1 472 ? 0.636 22.526 -27.448 1.00 95.81 472 HIS A CA 1
ATOM 3604 C C . HIS A 1 472 ? -0.216 23.079 -28.594 1.00 95.81 472 HIS A C 1
ATOM 3606 O O . HIS A 1 472 ? 0.284 23.809 -29.452 1.00 95.81 472 HIS A O 1
ATOM 3612 N N . LEU A 1 473 ? -1.506 22.746 -28.609 1.00 96.06 473 LEU A N 1
ATOM 3613 C CA . LEU A 1 473 ? -2.517 23.299 -29.509 1.00 96.06 473 LEU A CA 1
ATOM 3614 C C . LEU A 1 473 ? -3.550 24.056 -28.678 1.00 96.06 473 LEU A C 1
ATOM 3616 O O . LEU A 1 473 ? -4.031 23.519 -27.690 1.00 96.06 473 LEU A O 1
ATOM 3620 N N . ALA A 1 474 ? -3.929 25.263 -29.087 1.00 92.44 474 ALA A N 1
ATOM 3621 C CA . ALA A 1 474 ? -4.938 26.034 -28.370 1.00 92.44 474 ALA A CA 1
ATOM 3622 C C . ALA A 1 474 ? -5.906 26.766 -29.304 1.00 92.44 474 ALA A C 1
ATOM 3624 O O . ALA A 1 474 ? -5.546 27.221 -30.402 1.00 92.44 474 ALA A O 1
ATOM 3625 N N . HIS A 1 475 ? -7.144 26.891 -28.830 1.00 91.69 475 HIS A N 1
ATOM 3626 C CA . HIS A 1 475 ? -8.109 27.873 -29.300 1.00 91.69 475 HIS A CA 1
ATOM 3627 C C . HIS A 1 475 ? -8.061 29.074 -28.360 1.00 91.69 475 HIS A C 1
ATOM 3629 O O . HIS A 1 475 ? -8.528 29.005 -27.228 1.00 91.69 475 HIS A O 1
ATOM 3635 N N . ARG A 1 476 ? -7.541 30.191 -28.861 1.00 82.50 476 ARG A N 1
ATOM 3636 C CA . ARG A 1 476 ? -7.487 31.465 -28.146 1.00 82.50 476 ARG A CA 1
ATOM 3637 C C . ARG A 1 476 ? -8.570 32.437 -28.599 1.00 82.50 476 ARG A C 1
ATOM 3639 O O . ARG A 1 476 ? -8.686 32.687 -29.799 1.00 82.50 476 ARG A O 1
ATOM 3646 N N . GLU A 1 477 ? -9.269 33.075 -27.670 1.00 77.25 477 GLU A N 1
ATOM 3647 C CA . GLU A 1 477 ? -10.066 34.275 -27.946 1.00 77.25 477 GLU A CA 1
ATOM 3648 C C . GLU A 1 477 ? -9.520 35.451 -27.125 1.00 77.25 477 GLU A C 1
ATOM 3650 O O . GLU A 1 477 ? -9.486 35.433 -25.900 1.00 77.25 477 GLU A O 1
ATOM 3655 N N . GLY A 1 478 ? -9.031 36.496 -27.801 1.00 75.12 478 GLY A N 1
ATOM 3656 C CA . GLY A 1 478 ? -8.348 37.598 -27.118 1.00 75.12 478 GLY A CA 1
ATOM 3657 C C . GLY A 1 478 ? -7.021 37.154 -26.490 1.00 75.12 478 GLY A C 1
ATOM 3658 O O . GLY A 1 478 ? -6.119 36.719 -27.210 1.00 75.12 478 GLY A O 1
ATOM 3659 N N . ASN A 1 479 ? -6.890 37.311 -25.169 1.00 65.94 479 ASN A N 1
ATOM 3660 C CA . ASN A 1 479 ? -5.713 36.871 -24.408 1.00 65.94 479 ASN A CA 1
ATOM 3661 C C . ASN A 1 479 ? -5.901 35.504 -23.737 1.00 65.94 479 ASN A C 1
ATOM 3663 O O . ASN A 1 479 ? -4.918 34.974 -23.219 1.00 65.94 479 ASN A O 1
ATOM 3667 N N . ASP A 1 480 ? -7.106 34.939 -23.788 1.00 67.50 480 ASP A N 1
ATOM 3668 C CA . ASP A 1 480 ? -7.473 33.763 -23.009 1.00 67.50 480 ASP A CA 1
ATOM 3669 C C . ASP A 1 480 ? -7.522 32.528 -23.913 1.00 67.50 480 ASP A C 1
ATOM 3671 O O . ASP A 1 480 ? -8.087 32.550 -25.013 1.00 67.50 480 ASP A O 1
ATOM 3675 N N . ASP A 1 481 ? -6.876 31.454 -23.467 1.00 71.50 481 ASP A N 1
ATOM 3676 C CA . ASP A 1 481 ? -6.935 30.148 -24.116 1.00 71.50 481 ASP A CA 1
ATOM 3677 C C . ASP A 1 481 ? -8.207 29.436 -23.615 1.00 71.50 481 ASP A C 1
ATOM 3679 O O . ASP A 1 481 ? -8.324 29.105 -22.440 1.00 71.50 481 ASP A O 1
ATOM 3683 N N . LEU A 1 482 ? -9.202 29.266 -24.495 1.00 78.81 482 LEU A N 1
ATOM 3684 C CA . LEU A 1 482 ? -10.504 28.670 -24.158 1.00 78.81 482 LEU A CA 1
ATOM 3685 C C . LEU A 1 482 ? -10.434 27.143 -24.086 1.00 78.81 482 LEU A C 1
ATOM 3687 O O . LEU A 1 482 ? -11.103 26.521 -23.266 1.00 78.81 482 LEU A O 1
ATOM 3691 N N . HIS A 1 483 ? -9.631 26.549 -24.968 1.00 87.50 483 HIS A N 1
ATOM 3692 C CA . HIS A 1 483 ? -9.377 25.114 -25.010 1.00 87.50 483 HIS A CA 1
ATOM 3693 C C . HIS A 1 483 ? -7.909 24.868 -25.349 1.00 87.50 483 HIS A C 1
ATOM 3695 O O . HIS A 1 483 ? -7.420 25.415 -26.344 1.00 87.50 483 HIS A O 1
ATOM 3701 N N . GLU A 1 484 ? -7.237 24.014 -24.581 1.00 90.06 484 GLU A N 1
ATOM 3702 C CA . GLU A 1 484 ? -5.847 23.616 -24.808 1.00 90.06 484 GLU A CA 1
ATOM 3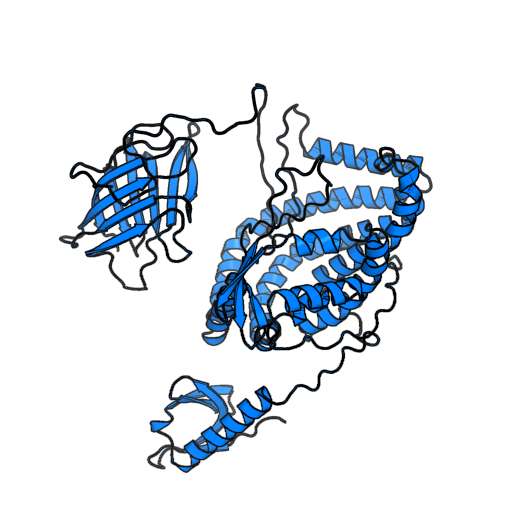703 C C . GLU A 1 484 ? -5.726 22.095 -24.919 1.00 90.06 484 GLU A C 1
ATOM 3705 O O . GLU A 1 484 ? -6.351 21.347 -24.176 1.00 90.06 484 GLU A O 1
ATOM 3710 N N . TRP A 1 485 ? -4.874 21.637 -25.829 1.00 94.44 485 TRP A N 1
ATOM 3711 C CA . TRP A 1 485 ? -4.421 20.256 -25.920 1.00 94.44 485 TRP A CA 1
ATOM 3712 C C . TRP A 1 485 ? -2.907 20.255 -25.799 1.00 94.44 485 TRP A C 1
ATOM 3714 O O . TRP A 1 485 ? -2.213 20.811 -26.655 1.00 94.44 485 TRP A O 1
ATOM 3724 N N . ILE A 1 486 ? -2.398 19.626 -24.749 1.00 94.50 486 ILE A N 1
ATOM 3725 C CA . ILE A 1 486 ? -0.971 19.446 -24.510 1.00 94.50 486 ILE A CA 1
ATOM 3726 C C . ILE A 1 486 ? -0.674 17.965 -24.721 1.00 94.50 486 ILE A C 1
ATOM 3728 O O . ILE A 1 486 ? -1.150 17.111 -23.978 1.00 94.50 486 ILE A O 1
ATOM 3732 N N . ILE A 1 487 ? 0.071 17.668 -25.781 1.00 94.81 487 ILE A N 1
ATOM 3733 C CA . ILE A 1 487 ? 0.356 16.312 -26.234 1.00 94.81 487 ILE A CA 1
ATOM 3734 C C . ILE A 1 487 ? 1.828 16.015 -25.970 1.00 94.81 487 ILE A C 1
ATOM 3736 O O . ILE A 1 487 ? 2.712 16.584 -26.616 1.00 94.81 487 ILE A O 1
ATOM 3740 N N . PHE A 1 488 ? 2.085 15.113 -25.031 1.00 88.81 488 PHE A N 1
ATOM 3741 C CA . PHE A 1 488 ? 3.420 14.630 -24.692 1.00 88.81 488 PHE A CA 1
ATOM 3742 C C . PHE A 1 488 ? 3.758 13.473 -25.617 1.00 88.81 488 PHE A C 1
ATOM 3744 O O . PHE A 1 488 ? 3.079 12.459 -25.567 1.00 88.81 488 PHE A O 1
ATOM 3751 N N . THR A 1 489 ? 4.763 13.611 -26.483 1.00 85.75 489 THR A N 1
ATOM 3752 C CA . THR A 1 489 ? 5.067 12.582 -27.500 1.00 85.75 489 THR A CA 1
ATOM 3753 C C . THR A 1 489 ? 6.115 11.551 -27.076 1.00 85.75 489 THR A C 1
ATOM 3755 O O . THR A 1 489 ? 6.365 10.625 -27.843 1.00 85.75 489 THR A O 1
ATOM 3758 N N . PHE A 1 490 ? 6.706 11.707 -25.884 1.00 82.38 490 PHE A N 1
ATOM 3759 C CA . PHE A 1 490 ? 7.730 10.817 -25.309 1.00 82.38 490 PHE A CA 1
ATOM 3760 C C . PHE A 1 490 ? 8.870 10.469 -26.273 1.00 82.38 490 PHE A C 1
ATOM 3762 O O . PHE A 1 490 ? 9.263 9.316 -26.421 1.00 82.38 490 PHE A O 1
ATOM 3769 N N . LEU A 1 491 ? 9.389 11.484 -26.961 1.00 78.12 491 LEU A N 1
ATOM 3770 C CA . LEU A 1 491 ? 10.599 11.337 -27.763 1.00 78.12 491 LEU A CA 1
ATOM 3771 C C . LEU A 1 491 ? 11.815 11.166 -26.853 1.00 78.12 491 LEU A C 1
ATOM 3773 O O . LEU A 1 491 ? 11.881 11.788 -25.792 1.00 78.12 491 LEU A O 1
ATOM 3777 N N . ASP A 1 492 ? 12.788 10.375 -27.304 1.00 76.00 492 ASP A N 1
ATOM 3778 C CA . ASP A 1 492 ? 14.070 10.248 -26.611 1.00 76.00 492 ASP A CA 1
ATOM 3779 C C . ASP A 1 492 ? 14.767 11.615 -26.502 1.00 76.00 492 ASP A C 1
ATOM 3781 O O . ASP A 1 492 ? 14.579 12.510 -27.335 1.00 76.00 492 ASP A O 1
ATOM 3785 N N . GLU A 1 493 ? 15.625 11.784 -25.494 1.00 69.19 493 GLU A N 1
ATOM 3786 C CA . GLU A 1 493 ? 16.358 13.035 -25.293 1.00 69.19 493 GLU A CA 1
ATOM 3787 C C . GLU A 1 493 ? 17.152 13.430 -26.557 1.00 69.19 493 GLU A C 1
ATOM 3789 O O . GLU A 1 493 ? 18.002 12.692 -27.062 1.00 69.19 493 GLU A O 1
ATOM 3794 N N . GLY A 1 494 ? 16.863 14.621 -27.092 1.00 73.31 494 GLY A N 1
ATOM 3795 C CA . GLY A 1 494 ? 17.484 15.146 -28.313 1.00 73.31 494 GLY A CA 1
ATOM 3796 C C . GLY A 1 494 ? 16.887 14.626 -29.628 1.00 73.31 494 GLY A C 1
ATOM 3797 O O . GLY A 1 494 ? 17.309 15.067 -30.706 1.00 73.31 494 GLY A O 1
ATOM 3798 N N . GLU A 1 495 ? 15.899 13.733 -29.574 1.00 82.44 495 GLU A N 1
ATOM 3799 C CA . GLU A 1 495 ? 15.155 13.279 -30.740 1.00 82.44 495 GLU A CA 1
ATOM 3800 C C . GLU A 1 495 ? 14.155 14.347 -31.219 1.00 82.44 495 GLU A C 1
ATOM 3802 O O . GLU A 1 495 ? 13.518 15.055 -30.440 1.00 82.44 495 GLU A O 1
ATOM 3807 N N . LYS A 1 496 ? 14.031 14.501 -32.544 1.00 87.50 496 LYS A N 1
ATOM 3808 C CA . LYS A 1 496 ? 13.186 15.533 -33.159 1.00 87.50 496 LYS A CA 1
ATOM 3809 C C . LYS A 1 496 ? 11.841 14.969 -33.630 1.00 87.50 496 LYS A C 1
ATOM 3811 O O . LYS A 1 496 ? 11.804 13.847 -34.136 1.00 87.50 496 LYS A O 1
ATOM 3816 N N . PRO A 1 497 ? 10.753 15.759 -33.563 1.00 90.81 497 PRO A N 1
ATOM 3817 C CA . PRO A 1 497 ? 9.430 15.349 -34.043 1.00 90.81 497 PRO A CA 1
ATOM 3818 C C . PRO A 1 497 ? 9.324 15.274 -35.578 1.00 90.81 497 PRO A C 1
ATOM 3820 O O . PRO A 1 497 ? 8.333 14.767 -36.097 1.00 90.81 497 PRO A O 1
ATOM 3823 N N . ASP A 1 498 ? 10.315 15.772 -36.323 1.00 93.19 498 ASP A N 1
ATOM 3824 C CA . ASP A 1 498 ? 10.328 15.823 -37.787 1.00 93.19 498 ASP A CA 1
ATOM 3825 C C . ASP A 1 498 ? 9.966 14.488 -38.458 1.00 93.19 498 ASP A C 1
ATOM 3827 O O . ASP A 1 498 ? 10.654 13.479 -38.311 1.00 93.19 498 ASP A O 1
ATOM 3831 N N . GLY A 1 499 ? 8.908 14.498 -39.272 1.00 92.50 499 GLY A N 1
ATOM 3832 C CA . GLY A 1 499 ? 8.477 13.334 -40.050 1.00 92.50 499 GLY A CA 1
ATOM 3833 C C . GLY A 1 499 ? 7.857 12.194 -39.236 1.00 92.50 499 GLY A C 1
ATOM 3834 O O . GLY A 1 499 ? 7.523 11.165 -39.826 1.00 92.50 499 GLY A O 1
ATOM 3835 N N . LYS A 1 500 ? 7.712 12.337 -37.913 1.00 93.44 500 LYS A N 1
ATOM 3836 C CA . LYS A 1 500 ? 7.155 11.282 -37.062 1.00 93.44 500 LYS A CA 1
ATOM 3837 C C . LYS A 1 500 ? 5.649 11.158 -37.222 1.00 93.44 500 LYS A C 1
ATOM 3839 O O . LYS A 1 500 ? 4.945 12.128 -37.493 1.00 93.44 500 LYS A O 1
ATOM 3844 N N . THR A 1 501 ? 5.169 9.934 -37.047 1.00 94.38 501 THR A N 1
ATOM 3845 C CA . THR A 1 501 ? 3.745 9.603 -37.059 1.00 94.38 501 THR A CA 1
ATOM 3846 C C . THR A 1 501 ? 3.415 8.794 -35.815 1.00 94.38 501 THR A C 1
ATOM 3848 O O . THR A 1 501 ? 4.151 7.868 -35.482 1.00 94.38 501 THR A O 1
ATOM 3851 N N . PHE A 1 502 ? 2.312 9.141 -35.161 1.00 92.44 502 PHE A N 1
ATOM 3852 C CA . PHE A 1 502 ? 1.761 8.443 -34.005 1.00 92.44 502 PHE A CA 1
ATOM 3853 C C . PHE A 1 502 ? 0.350 7.976 -34.356 1.00 92.44 502 PHE A C 1
ATOM 3855 O O . PHE A 1 502 ? -0.460 8.776 -34.828 1.00 92.44 502 PHE A O 1
ATOM 3862 N N . ASP A 1 503 ? 0.086 6.690 -34.147 1.00 92.62 503 ASP A N 1
ATOM 3863 C CA . ASP A 1 503 ? -1.203 6.036 -34.383 1.00 92.62 503 ASP A CA 1
ATOM 3864 C C . ASP A 1 503 ? -1.587 5.302 -33.094 1.00 92.62 503 ASP A C 1
ATOM 3866 O O . ASP A 1 503 ? -1.001 4.274 -32.746 1.00 92.62 503 ASP A O 1
ATOM 3870 N N . ILE A 1 504 ? -2.465 5.932 -32.317 1.00 91.94 504 ILE A N 1
ATOM 3871 C CA . ILE A 1 504 ? -2.806 5.558 -30.948 1.00 91.94 504 ILE A CA 1
ATOM 3872 C C . ILE A 1 504 ? -4.257 5.112 -30.926 1.00 91.94 504 ILE A C 1
ATOM 3874 O O . ILE A 1 504 ? -5.152 5.885 -31.261 1.00 91.94 504 ILE A O 1
ATOM 3878 N N . ASN A 1 505 ? -4.475 3.869 -30.515 1.00 88.81 505 ASN A N 1
ATOM 3879 C CA . ASN A 1 505 ? -5.795 3.290 -30.330 1.00 88.81 505 ASN A CA 1
ATOM 3880 C C . ASN A 1 505 ? -6.111 3.211 -28.826 1.00 88.81 505 ASN A C 1
ATOM 3882 O O . ASN A 1 505 ? -5.187 3.257 -28.013 1.00 88.81 505 ASN A O 1
ATOM 3886 N N . PRO A 1 506 ? -7.381 2.995 -28.437 1.00 82.81 506 PRO A N 1
ATOM 3887 C CA . PRO A 1 506 ? -7.794 2.935 -27.028 1.00 82.81 506 PRO A CA 1
ATOM 3888 C C . PRO A 1 506 ? -7.008 1.950 -26.148 1.00 82.81 506 PRO A C 1
ATOM 3890 O O . PRO A 1 506 ? -6.941 2.131 -24.937 1.00 82.81 506 PRO A O 1
ATOM 3893 N N . ASN A 1 507 ? -6.411 0.925 -26.766 1.00 74.25 507 ASN A N 1
ATOM 3894 C CA . ASN A 1 507 ? -5.658 -0.144 -26.104 1.00 74.25 507 ASN A CA 1
ATOM 3895 C C . ASN A 1 507 ? -4.130 0.040 -26.180 1.00 74.25 507 ASN A C 1
ATOM 3897 O O . ASN A 1 507 ? -3.388 -0.900 -25.890 1.00 74.25 507 ASN A O 1
ATOM 3901 N N . SER A 1 508 ? -3.638 1.186 -26.656 1.00 69.06 508 SER A N 1
ATOM 3902 C CA . SER A 1 508 ? -2.199 1.441 -26.742 1.00 69.06 508 SER A CA 1
ATOM 3903 C C . SER A 1 508 ? -1.589 1.610 -25.336 1.00 69.06 508 SER A C 1
ATOM 3905 O O . SER A 1 508 ? -2.197 2.218 -24.463 1.00 69.06 508 SER A O 1
ATOM 3907 N N . GLY A 1 509 ? -0.408 1.022 -25.100 1.00 50.25 509 GLY A N 1
ATOM 3908 C CA . GLY A 1 509 ? 0.228 0.939 -23.773 1.00 50.25 509 GLY A CA 1
ATOM 3909 C C . GLY A 1 509 ? 1.054 2.168 -23.357 1.00 50.25 509 GLY A C 1
ATOM 3910 O O . GLY A 1 509 ? 1.111 3.162 -24.079 1.00 50.25 509 GLY A O 1
ATOM 3911 N N . PHE A 1 510 ? 1.752 2.044 -22.221 1.00 42.56 510 PHE A N 1
ATOM 3912 C CA . PHE A 1 510 ? 2.446 3.089 -21.435 1.00 42.56 510 PHE A CA 1
ATOM 3913 C C . PHE A 1 510 ? 3.537 3.916 -22.163 1.00 42.56 510 PHE A C 1
ATOM 3915 O O . PHE A 1 510 ? 4.025 4.903 -21.631 1.00 42.56 510 PHE A O 1
ATOM 3922 N N . SER A 1 511 ? 3.909 3.561 -23.397 1.00 57.66 511 SER A N 1
ATOM 3923 C CA . SER A 1 511 ? 4.846 4.328 -24.248 1.00 57.66 511 SER A CA 1
ATOM 3924 C C . SER A 1 511 ? 4.153 5.201 -25.303 1.00 57.66 511 SER A C 1
ATOM 3926 O O . SER A 1 511 ? 4.795 5.754 -26.199 1.00 57.66 511 SER A O 1
ATOM 3928 N N . SER A 1 512 ? 2.827 5.306 -25.232 1.00 76.25 512 SER A N 1
ATOM 3929 C CA . SER A 1 512 ? 2.029 6.127 -26.139 1.00 76.25 512 SER A CA 1
ATOM 3930 C C . SER A 1 512 ? 2.035 7.586 -25.691 1.00 76.25 512 SER A C 1
ATOM 3932 O O . SER A 1 512 ? 2.163 7.857 -24.501 1.00 76.25 512 SER A O 1
ATOM 3934 N N . PRO A 1 513 ? 1.853 8.550 -26.607 1.00 85.12 513 PRO A N 1
ATOM 3935 C CA . PRO A 1 513 ? 1.667 9.938 -26.231 1.00 85.12 513 PRO A CA 1
ATOM 3936 C C . PRO A 1 513 ? 0.595 10.131 -25.146 1.00 85.12 513 PRO A C 1
ATOM 3938 O O . PRO A 1 513 ? -0.377 9.382 -25.102 1.00 85.12 513 PRO A O 1
ATOM 3941 N N . HIS A 1 514 ? 0.728 11.147 -24.296 1.00 86.00 514 HIS A N 1
ATOM 3942 C CA . HIS A 1 514 ? -0.332 11.539 -23.354 1.00 86.00 514 HIS A CA 1
ATOM 3943 C C . HIS A 1 514 ? -1.007 12.815 -23.825 1.00 86.00 514 HIS A C 1
ATOM 3945 O O . HIS A 1 514 ? -0.344 13.695 -24.380 1.00 86.00 514 HIS A O 1
ATOM 3951 N N . VAL A 1 515 ? -2.309 12.938 -23.571 1.00 90.81 515 VAL A N 1
ATOM 3952 C CA . VAL A 1 515 ? -3.077 14.132 -23.924 1.00 90.81 515 VAL A CA 1
ATOM 3953 C C . VAL A 1 515 ? -3.637 14.766 -22.664 1.00 90.81 515 VAL A C 1
ATOM 3955 O O . VAL A 1 515 ? -4.486 14.186 -21.998 1.00 90.81 515 VAL A O 1
ATOM 3958 N N . HIS A 1 516 ? -3.190 15.978 -22.357 1.00 88.75 516 HIS A N 1
ATOM 3959 C CA . HIS A 1 516 ? -3.815 16.814 -21.342 1.00 88.75 516 HIS A CA 1
ATOM 3960 C C . HIS A 1 516 ? -4.732 17.789 -22.069 1.00 88.75 516 HIS A C 1
ATOM 3962 O O . HIS A 1 516 ? -4.280 18.562 -22.920 1.00 88.75 516 HIS A O 1
ATOM 3968 N N . PHE A 1 517 ? -6.019 17.727 -21.767 1.00 91.75 517 PHE A N 1
ATOM 3969 C CA . PHE A 1 517 ? -7.022 18.608 -22.331 1.00 91.75 517 PHE A CA 1
ATOM 3970 C C . PHE A 1 517 ? -7.445 19.609 -21.270 1.00 91.75 517 PHE A C 1
ATOM 3972 O O . PHE A 1 517 ? -7.865 19.214 -20.189 1.00 91.75 517 PHE A O 1
ATOM 3979 N N . ARG A 1 518 ? -7.328 20.900 -21.574 1.00 87.69 518 ARG A N 1
ATOM 3980 C CA . ARG A 1 518 ? -7.765 21.961 -20.672 1.00 87.69 518 ARG A CA 1
ATOM 3981 C C . ARG A 1 518 ? -8.913 22.744 -21.259 1.00 87.69 518 ARG A C 1
ATOM 3983 O O . ARG A 1 518 ? -8.892 23.082 -22.444 1.00 87.69 518 ARG A O 1
ATOM 3990 N N . ASN A 1 519 ? -9.886 23.067 -20.423 1.00 83.12 519 ASN A N 1
ATOM 3991 C CA . ASN A 1 519 ? -11.083 23.787 -20.812 1.00 83.12 519 ASN A CA 1
ATOM 3992 C C . ASN A 1 519 ? -11.328 24.979 -19.887 1.00 83.12 519 ASN A C 1
ATOM 3994 O O . ASN A 1 519 ? -11.299 24.839 -18.667 1.00 83.12 519 ASN A O 1
ATOM 3998 N N . ALA A 1 520 ? -11.604 26.148 -20.459 1.00 76.75 520 ALA A N 1
ATOM 3999 C CA . ALA A 1 520 ? -11.950 27.325 -19.680 1.00 76.75 520 ALA A CA 1
ATOM 4000 C C . ALA A 1 520 ? -13.276 27.123 -18.936 1.00 76.75 520 ALA A C 1
ATOM 4002 O O . ALA A 1 520 ? -14.297 26.754 -19.523 1.00 76.75 520 ALA A O 1
ATOM 4003 N N . THR A 1 521 ? -13.262 27.395 -17.635 1.00 71.44 521 THR A N 1
ATOM 4004 C CA . THR A 1 521 ? -14.449 27.341 -16.784 1.00 71.44 521 THR A CA 1
ATOM 4005 C C . THR A 1 521 ? -15.189 28.674 -16.815 1.00 71.44 521 THR A C 1
ATOM 4007 O O . THR A 1 521 ? -14.611 29.735 -17.064 1.00 71.44 521 THR A O 1
ATOM 4010 N N . ALA A 1 522 ? -16.491 28.645 -16.518 1.00 60.81 522 ALA A N 1
ATOM 4011 C CA . ALA A 1 522 ? -17.316 29.855 -16.444 1.00 60.81 522 ALA A CA 1
ATOM 4012 C C . ALA A 1 522 ? -16.840 30.858 -15.367 1.00 60.81 522 ALA A C 1
ATOM 4014 O O . ALA A 1 522 ? -17.214 32.029 -15.411 1.00 60.81 522 ALA A O 1
ATOM 4015 N N . GLU A 1 523 ? -16.006 30.405 -14.427 1.00 59.47 523 GLU A N 1
ATOM 4016 C CA . GLU A 1 523 ? -15.495 31.163 -13.280 1.00 59.47 523 GLU A CA 1
ATOM 4017 C C . GLU A 1 523 ? -14.089 31.751 -13.513 1.00 59.47 523 GLU A C 1
ATOM 4019 O O . GLU A 1 523 ? -13.577 32.474 -12.660 1.00 59.47 523 GLU A O 1
ATOM 4024 N N . GLY A 1 524 ? -13.485 31.517 -14.688 1.00 55.72 524 GLY A N 1
ATOM 4025 C CA . GLY A 1 524 ? -12.209 32.127 -15.084 1.00 55.72 524 GLY A CA 1
ATOM 4026 C C . GLY A 1 524 ? -10.954 31.304 -14.768 1.00 55.72 524 GLY A C 1
ATOM 4027 O O . GLY A 1 524 ? -9.879 31.886 -14.621 1.00 55.72 524 GLY A O 1
ATOM 4028 N N . GLY A 1 525 ? -11.070 29.975 -14.682 1.00 64.38 525 GLY A N 1
ATOM 4029 C CA . GLY A 1 525 ? -9.952 29.028 -14.567 1.00 64.38 525 GLY A CA 1
ATOM 4030 C C . GLY A 1 525 ? -9.878 28.054 -15.749 1.00 64.38 525 GLY A C 1
ATOM 4031 O O . GLY A 1 525 ? -10.687 28.133 -16.671 1.00 64.38 525 GLY A O 1
ATOM 4032 N N . LEU A 1 526 ? -8.914 27.130 -15.718 1.00 68.00 526 LEU A N 1
ATOM 4033 C CA . LEU A 1 526 ? -8.834 25.996 -16.643 1.00 68.00 526 LEU A CA 1
ATOM 4034 C C . LEU A 1 526 ? -9.085 24.706 -15.861 1.00 68.00 526 LEU A C 1
ATOM 4036 O O . LEU A 1 526 ? -8.334 24.404 -14.937 1.00 68.00 526 LEU A O 1
ATOM 4040 N N . ASP A 1 527 ? -10.115 23.964 -16.247 1.00 76.62 527 ASP A N 1
ATOM 4041 C CA . ASP A 1 527 ? -10.296 22.568 -15.855 1.00 76.62 527 ASP A CA 1
ATOM 4042 C C . ASP A 1 527 ? -9.384 21.686 -16.717 1.00 76.62 527 ASP A C 1
ATOM 4044 O O . ASP A 1 527 ? -9.138 22.041 -17.873 1.00 76.62 527 ASP A O 1
ATOM 4048 N N . SER A 1 528 ? -8.834 20.597 -16.178 1.00 81.25 528 SER A N 1
ATOM 4049 C CA . SER A 1 528 ? -7.813 19.789 -16.857 1.00 81.25 528 SER A CA 1
ATOM 4050 C C . SER A 1 528 ? -8.095 18.296 -16.746 1.00 81.25 528 SER A C 1
ATOM 4052 O O . SER A 1 528 ? -7.895 17.703 -15.693 1.00 81.25 528 SER A O 1
ATOM 4054 N N . ASP A 1 529 ? -8.395 17.673 -17.880 1.00 81.94 529 ASP A N 1
ATOM 4055 C CA . ASP A 1 529 ? -8.498 16.224 -18.027 1.00 81.94 529 ASP A CA 1
ATOM 4056 C C . ASP A 1 529 ? -7.183 15.639 -18.562 1.00 81.94 529 ASP A C 1
ATOM 4058 O O . ASP A 1 529 ? -6.531 16.227 -19.433 1.00 81.94 529 ASP A O 1
ATOM 4062 N N . VAL A 1 530 ? -6.799 14.453 -18.084 1.00 83.69 530 VAL A N 1
ATOM 4063 C CA . VAL A 1 530 ? -5.607 13.730 -18.557 1.00 83.69 530 VAL A CA 1
ATOM 4064 C C . VAL A 1 530 ? -6.014 12.384 -19.146 1.00 83.69 530 VAL A C 1
ATOM 4066 O O . VAL A 1 530 ? -6.592 11.542 -18.467 1.00 83.69 530 VAL A O 1
ATOM 4069 N N . PHE A 1 531 ? -5.671 12.165 -20.415 1.00 84.00 531 PHE A N 1
ATOM 4070 C CA . PHE A 1 531 ? -5.963 10.938 -21.151 1.00 84.00 531 PHE A CA 1
ATOM 4071 C C . PHE A 1 531 ? -4.662 10.190 -21.460 1.00 84.00 531 PHE A C 1
ATOM 4073 O O . PHE A 1 531 ? -3.883 10.593 -22.332 1.00 84.00 531 PHE A O 1
ATOM 4080 N N . MET A 1 532 ? -4.438 9.098 -20.725 1.00 78.88 532 MET A N 1
ATOM 4081 C CA . MET A 1 532 ? -3.301 8.179 -20.904 1.00 78.88 532 MET A CA 1
ATOM 4082 C C . MET A 1 532 ? -3.681 6.930 -21.717 1.00 78.88 532 MET A C 1
ATOM 4084 O O . MET A 1 532 ? -2.823 6.306 -22.332 1.00 78.88 532 MET A O 1
ATOM 4088 N N . SER A 1 533 ? -4.970 6.591 -21.761 1.00 80.44 533 SER A N 1
ATOM 4089 C CA . SER A 1 533 ? -5.545 5.455 -22.489 1.00 80.44 533 SER A CA 1
ATOM 4090 C C . SER A 1 533 ? -6.970 5.791 -22.957 1.00 80.44 533 SER A C 1
ATOM 4092 O O . SER A 1 533 ? -7.443 6.912 -22.764 1.00 80.44 533 SER A O 1
ATOM 4094 N N . GLU A 1 534 ? -7.641 4.851 -23.630 1.00 84.94 534 GLU A N 1
ATOM 4095 C CA . GLU A 1 534 ? -9.057 4.939 -24.044 1.00 84.94 534 GLU A CA 1
ATOM 4096 C C . GLU A 1 534 ? -9.411 6.027 -25.080 1.00 84.94 534 GLU A C 1
ATOM 4098 O O . GLU A 1 534 ? -10.550 6.112 -25.546 1.00 84.94 534 GLU A O 1
ATOM 4103 N N . TYR A 1 535 ? -8.431 6.817 -25.511 1.00 93.25 535 TYR A N 1
ATOM 4104 C CA . TYR A 1 535 ? -8.560 7.811 -26.568 1.00 93.25 535 TYR A CA 1
ATOM 4105 C C . TYR A 1 535 ? -8.013 7.274 -27.900 1.00 93.25 535 TYR A C 1
ATOM 4107 O O . TYR A 1 535 ? -7.288 6.278 -27.947 1.00 93.25 535 TYR A O 1
ATOM 4115 N N . ALA A 1 536 ? -8.362 7.937 -29.004 1.00 95.38 536 ALA A N 1
ATOM 4116 C CA . ALA A 1 536 ? -7.806 7.615 -30.316 1.00 95.38 536 ALA A CA 1
ATOM 4117 C C . ALA A 1 536 ? -7.128 8.836 -30.928 1.00 95.38 536 ALA A C 1
ATOM 4119 O O . ALA A 1 536 ? -7.709 9.925 -30.963 1.00 95.38 536 ALA A O 1
ATOM 4120 N N . MET A 1 537 ? -5.906 8.663 -31.434 1.00 96.88 537 MET A N 1
ATOM 4121 C CA . MET A 1 537 ? -5.150 9.744 -32.055 1.00 96.88 537 MET A CA 1
ATOM 4122 C C . MET A 1 537 ? -4.340 9.288 -33.258 1.00 96.88 537 MET A C 1
ATOM 4124 O O . MET A 1 537 ? -3.563 8.345 -33.189 1.00 96.88 537 MET A O 1
ATOM 4128 N N . LYS A 1 538 ? -4.434 10.067 -34.333 1.00 96.94 538 LYS A N 1
ATOM 4129 C CA . LYS A 1 538 ? -3.498 10.039 -35.451 1.00 96.94 538 LYS A CA 1
ATOM 4130 C C . LYS A 1 538 ? -2.809 11.390 -35.557 1.00 96.94 538 LYS A C 1
ATOM 4132 O O . LYS A 1 538 ? -3.460 12.395 -35.844 1.00 96.94 538 LYS A O 1
ATOM 4137 N N . LEU A 1 539 ? -1.504 11.423 -35.324 1.00 97.06 539 LEU A N 1
ATOM 4138 C CA . LEU A 1 539 ? -0.685 12.634 -35.360 1.00 97.06 539 LEU A CA 1
ATOM 4139 C C . LEU A 1 539 ? 0.454 12.444 -36.360 1.00 97.06 539 LEU A C 1
ATOM 4141 O O . LEU A 1 539 ? 1.271 11.545 -36.204 1.00 97.06 539 LEU A O 1
ATOM 4145 N N . GLU A 1 540 ? 0.518 13.296 -37.380 1.00 97.62 540 GLU A N 1
ATOM 4146 C CA . GLU A 1 540 ? 1.559 13.273 -38.413 1.00 97.62 540 GLU A CA 1
ATOM 4147 C C . GLU A 1 540 ? 2.326 14.597 -38.392 1.00 97.62 540 GLU A C 1
ATOM 4149 O O . GLU A 1 540 ? 1.747 15.655 -38.655 1.00 97.62 540 GLU A O 1
ATOM 4154 N N . PHE A 1 541 ? 3.632 14.553 -38.147 1.00 97.75 541 PHE A N 1
ATOM 4155 C CA . PHE A 1 541 ? 4.516 15.702 -38.307 1.00 97.75 541 PHE A CA 1
ATOM 4156 C C . PHE A 1 541 ? 5.155 15.710 -39.697 1.00 97.75 541 PHE A C 1
ATOM 4158 O O . PHE A 1 541 ? 5.599 14.692 -40.224 1.00 97.75 541 PHE A O 1
ATOM 4165 N N . GLY A 1 542 ? 5.228 16.892 -40.303 1.00 95.94 542 GLY A N 1
ATOM 4166 C CA . GLY A 1 542 ? 6.014 17.128 -41.507 1.00 95.94 542 GLY A CA 1
ATOM 4167 C C . GLY A 1 542 ? 7.474 17.443 -41.184 1.00 95.94 542 GLY A C 1
ATOM 4168 O O . GLY A 1 542 ? 7.982 17.128 -40.112 1.00 95.94 542 GLY A O 1
ATOM 4169 N N . GLN A 1 543 ? 8.163 18.073 -42.132 1.00 96.94 543 GLN A N 1
ATOM 4170 C CA . GLN A 1 543 ? 9.550 18.511 -41.958 1.00 96.94 543 GLN A CA 1
ATOM 4171 C C . GLN A 1 543 ? 9.584 19.951 -41.446 1.00 96.94 543 GLN A C 1
ATOM 4173 O O . GLN A 1 543 ? 8.930 20.826 -42.025 1.00 96.94 543 GLN A O 1
ATOM 4178 N N . ALA A 1 544 ? 10.355 20.211 -40.391 1.00 93.50 544 ALA A N 1
ATOM 4179 C CA . ALA A 1 544 ? 10.537 21.554 -39.872 1.00 93.50 544 ALA A CA 1
ATOM 4180 C C . ALA A 1 544 ? 11.236 22.441 -40.908 1.00 93.50 544 ALA A C 1
ATOM 4182 O O . ALA A 1 544 ? 12.233 22.070 -41.529 1.00 93.50 544 ALA A O 1
ATOM 4183 N N . THR A 1 545 ? 10.732 23.655 -41.112 1.00 93.69 545 THR A N 1
ATOM 4184 C CA . THR A 1 545 ? 11.376 24.655 -41.973 1.00 93.69 545 THR A CA 1
ATOM 4185 C C . THR A 1 545 ? 11.128 26.049 -41.413 1.00 93.69 545 THR A C 1
ATOM 4187 O O . THR A 1 545 ? 9.993 26.431 -41.145 1.00 93.69 545 THR A O 1
ATOM 4190 N N . GLY A 1 546 ? 12.198 26.829 -41.229 1.00 89.50 546 GLY A N 1
ATOM 4191 C CA . GLY A 1 546 ? 12.094 28.220 -40.771 1.00 89.50 546 GLY A CA 1
ATOM 4192 C C . GLY A 1 546 ? 11.488 28.379 -39.370 1.00 89.50 546 GLY A C 1
ATOM 4193 O O . GLY A 1 546 ? 10.693 29.291 -39.164 1.00 89.50 546 GLY A O 1
ATOM 4194 N N . GLY A 1 547 ? 11.825 27.480 -38.433 1.00 92.94 547 GLY A N 1
ATOM 4195 C CA . GLY A 1 547 ? 11.318 27.510 -37.051 1.00 92.94 547 GLY A CA 1
ATOM 4196 C C . GLY A 1 547 ? 9.852 27.093 -36.908 1.00 92.94 547 GLY A C 1
ATOM 4197 O O . GLY A 1 547 ? 9.232 27.358 -35.882 1.00 92.94 547 GLY A O 1
ATOM 4198 N N . LYS A 1 548 ? 9.280 26.473 -37.944 1.00 96.31 548 LYS A N 1
ATOM 4199 C CA . LYS A 1 548 ? 7.897 26.000 -37.962 1.00 96.31 548 LYS A CA 1
ATOM 4200 C C . LYS A 1 548 ? 7.840 24.526 -38.322 1.00 96.31 548 LYS A C 1
ATOM 4202 O O . LYS A 1 548 ? 8.539 24.096 -39.238 1.00 96.31 548 LYS A O 1
ATOM 4207 N N . LEU A 1 549 ? 6.968 23.793 -37.643 1.00 97.31 549 LEU A N 1
ATOM 4208 C CA . LEU A 1 549 ? 6.702 22.380 -37.869 1.00 97.31 549 LEU A CA 1
ATOM 4209 C C . LEU A 1 549 ? 5.251 22.209 -38.350 1.00 97.31 549 LEU A C 1
ATOM 4211 O O . LEU A 1 549 ? 4.320 22.417 -37.566 1.00 97.31 549 LEU A O 1
ATOM 4215 N N . PRO A 1 550 ? 5.017 21.887 -39.634 1.00 97.81 550 PRO A N 1
ATOM 4216 C CA . PRO A 1 550 ? 3.678 21.550 -40.103 1.00 97.81 550 PRO A CA 1
ATOM 4217 C C . PRO A 1 550 ? 3.251 20.192 -39.537 1.00 97.81 550 PRO A C 1
ATOM 4219 O O . PRO A 1 550 ? 4.075 19.285 -39.429 1.00 97.81 550 PRO A O 1
ATOM 4222 N N . GLY A 1 551 ? 1.968 20.032 -39.223 1.00 97.75 551 GLY A N 1
ATOM 4223 C CA . GLY A 1 551 ? 1.432 18.765 -38.740 1.00 97.75 551 GLY A CA 1
ATOM 4224 C C . GLY A 1 551 ? -0.038 18.559 -39.081 1.00 97.75 551 GLY A C 1
ATOM 4225 O O . GLY A 1 551 ? -0.740 19.484 -39.503 1.00 97.75 551 GLY A O 1
ATOM 4226 N N . LYS A 1 552 ? -0.497 17.322 -38.917 1.00 98.19 552 LYS A N 1
ATOM 4227 C CA . LYS A 1 552 ? -1.895 16.912 -39.036 1.00 98.19 552 LYS A CA 1
ATOM 4228 C C . LYS A 1 552 ? -2.293 16.144 -37.792 1.00 98.19 552 LYS A C 1
ATOM 4230 O O . LYS A 1 552 ? -1.504 15.349 -37.299 1.00 98.19 552 LYS A O 1
ATOM 4235 N N . ILE A 1 553 ? -3.512 16.357 -37.326 1.00 98.00 553 ILE A N 1
ATOM 4236 C CA . ILE A 1 553 ? -4.047 15.667 -36.160 1.00 98.00 553 ILE A CA 1
ATOM 4237 C C . ILE A 1 553 ? -5.461 15.174 -36.438 1.00 98.00 553 ILE A C 1
ATOM 4239 O O . ILE A 1 553 ? -6.249 15.862 -37.086 1.00 98.00 553 ILE A O 1
ATOM 4243 N N . TYR A 1 554 ? -5.765 13.989 -35.938 1.00 97.75 554 TYR A N 1
ATOM 4244 C CA . TYR A 1 554 ? -7.094 13.509 -35.603 1.00 97.75 554 TYR A CA 1
ATOM 4245 C C . TYR A 1 554 ? -7.021 13.027 -34.160 1.00 97.75 554 TYR A C 1
ATOM 4247 O O . TYR A 1 554 ? -6.151 12.224 -33.849 1.00 97.75 554 TYR A O 1
ATOM 4255 N N . LEU A 1 555 ? -7.882 13.533 -33.289 1.00 97.19 555 LEU A N 1
ATOM 4256 C CA . LEU A 1 555 ? -7.889 13.221 -31.868 1.00 97.19 555 LEU A CA 1
ATOM 4257 C C . LEU A 1 555 ? -9.336 13.120 -31.393 1.00 97.19 555 LEU A C 1
ATOM 4259 O O . LEU A 1 555 ? -10.108 14.065 -31.573 1.00 97.19 555 LEU A O 1
ATOM 4263 N N . CYS A 1 556 ? -9.678 11.986 -30.794 1.00 95.56 556 CYS A N 1
ATOM 4264 C CA . CYS A 1 556 ? -10.958 11.724 -30.151 1.00 95.56 556 CYS A CA 1
ATOM 4265 C C . CYS A 1 556 ? -10.724 11.451 -28.674 1.00 95.56 556 CYS A C 1
ATOM 4267 O O . CYS A 1 556 ? -10.009 10.507 -28.341 1.00 95.56 556 CYS A O 1
ATOM 4269 N N . LEU A 1 557 ? -11.349 12.252 -27.815 1.00 94.44 557 LEU A N 1
ATOM 4270 C CA . LEU A 1 557 ? -11.318 12.050 -26.372 1.00 94.44 557 LEU A CA 1
ATOM 4271 C C . LEU A 1 557 ? -12.611 11.349 -25.919 1.00 94.44 557 LEU A C 1
ATOM 4273 O O . LEU A 1 557 ? -13.674 11.599 -26.506 1.00 94.44 557 LEU A O 1
ATOM 4277 N N . PRO A 1 558 ? -12.533 10.456 -24.918 1.00 89.56 558 PRO A N 1
ATOM 4278 C CA . PRO A 1 558 ? -13.689 9.786 -24.329 1.00 89.56 558 PRO A CA 1
ATOM 4279 C C . PRO A 1 558 ? -14.397 10.636 -23.252 1.00 89.56 558 PRO A C 1
ATOM 4281 O O . PRO A 1 558 ? -15.117 10.089 -22.423 1.00 89.56 558 PRO A O 1
ATOM 4284 N N . ASP A 1 559 ? -14.230 11.964 -23.257 1.00 86.94 559 ASP A N 1
ATOM 4285 C CA . ASP A 1 559 ? -14.936 12.875 -22.350 1.00 86.94 559 ASP A CA 1
ATOM 4286 C C . ASP A 1 559 ? -16.458 12.827 -22.567 1.00 86.94 559 ASP A C 1
ATOM 4288 O O . ASP A 1 559 ? -16.959 12.415 -23.620 1.00 86.94 559 ASP A O 1
ATOM 4292 N N . ALA A 1 560 ? -17.223 13.323 -21.591 1.00 83.44 560 ALA A N 1
ATOM 4293 C CA . ALA A 1 560 ? -18.688 13.277 -21.606 1.00 83.44 560 ALA A CA 1
ATOM 4294 C C . ALA A 1 560 ? -19.326 13.890 -22.873 1.00 83.44 560 ALA A C 1
ATOM 4296 O O . ALA A 1 560 ? -20.476 13.587 -23.206 1.00 83.44 560 ALA A O 1
ATOM 4297 N N . LYS A 1 561 ? -18.604 14.767 -23.587 1.00 88.00 561 LYS A N 1
ATOM 4298 C CA . LYS A 1 561 ? -19.061 15.421 -24.821 1.00 88.00 561 LYS A CA 1
ATOM 4299 C C . LYS A 1 561 ? -18.402 14.890 -26.095 1.00 88.00 561 LYS A C 1
ATOM 4301 O O . LYS A 1 561 ? -18.732 15.397 -27.169 1.00 88.00 561 LYS A O 1
ATOM 4306 N N . LYS A 1 562 ? -17.559 13.854 -26.004 1.00 90.62 562 LYS A N 1
ATOM 4307 C CA . LYS A 1 562 ? -16.872 13.212 -27.135 1.00 90.62 562 LYS A CA 1
ATOM 4308 C C . LYS A 1 562 ? -16.131 14.225 -27.999 1.00 90.62 562 LYS A C 1
ATOM 4310 O O . LYS A 1 562 ? -16.425 14.407 -29.183 1.00 90.62 562 LYS A O 1
ATOM 4315 N N . SER A 1 563 ? -15.192 14.921 -27.380 1.00 93.62 563 SER A N 1
ATOM 4316 C CA . SER A 1 563 ? -14.371 15.937 -28.009 1.00 93.62 563 SER A CA 1
ATOM 4317 C C . SER A 1 563 ? -13.619 15.355 -29.206 1.00 93.62 563 SER A C 1
ATOM 4319 O O . SER A 1 563 ? -13.056 14.259 -29.161 1.00 93.62 563 SER A O 1
ATOM 4321 N N . LEU A 1 564 ? -13.647 16.103 -30.306 1.00 95.88 564 LEU A N 1
ATOM 4322 C CA . LEU A 1 564 ? -13.051 15.763 -31.591 1.00 95.88 564 LEU A CA 1
ATOM 4323 C C . LEU A 1 564 ? -12.220 16.945 -32.067 1.00 95.88 564 LEU A C 1
ATOM 4325 O O . LEU A 1 564 ? -12.756 18.033 -32.278 1.00 95.88 564 LEU A O 1
ATOM 4329 N N . LEU A 1 565 ? -10.948 16.707 -32.360 1.00 96.75 565 LEU A N 1
ATOM 4330 C CA . LEU A 1 565 ? -10.085 17.660 -33.042 1.00 96.75 565 LEU A CA 1
ATOM 4331 C C . LEU A 1 565 ? -9.520 17.019 -34.306 1.00 96.75 565 LEU A C 1
ATOM 4333 O O . LEU A 1 565 ? -8.883 15.973 -34.238 1.00 96.75 565 LEU A O 1
ATOM 4337 N N . ARG A 1 566 ? -9.730 17.636 -35.478 1.00 97.25 566 ARG A N 1
ATOM 4338 C CA . ARG A 1 566 ? -9.155 17.122 -36.729 1.00 97.25 566 ARG A CA 1
ATOM 4339 C C . ARG A 1 566 ? -8.757 18.201 -37.726 1.00 97.25 566 ARG A C 1
ATOM 4341 O O . ARG A 1 566 ? -9.489 19.166 -37.938 1.00 97.25 566 ARG A O 1
ATOM 4348 N N . GLY A 1 567 ? -7.625 18.006 -38.392 1.00 97.50 567 GLY A N 1
ATOM 4349 C CA . GLY A 1 567 ? -7.154 18.849 -39.488 1.00 97.50 567 GLY A CA 1
ATOM 4350 C C . GLY A 1 567 ? -5.656 19.128 -39.438 1.00 97.50 567 GLY A C 1
ATOM 4351 O O . GLY A 1 567 ? -4.887 18.388 -38.832 1.00 97.50 567 GLY A O 1
ATOM 4352 N N . THR A 1 568 ? -5.233 20.201 -40.096 1.00 98.00 568 THR A N 1
ATOM 4353 C CA . THR A 1 568 ? -3.830 20.616 -40.224 1.00 98.00 568 THR A CA 1
ATOM 4354 C C . THR A 1 568 ? -3.491 21.760 -39.273 1.00 98.00 568 THR A C 1
ATOM 4356 O O . THR A 1 568 ? -4.291 22.685 -39.116 1.00 98.00 568 THR A O 1
ATOM 4359 N N . PHE A 1 569 ? -2.276 21.776 -38.734 1.00 97.44 569 PHE A N 1
ATOM 4360 C CA . PHE A 1 569 ? -1.732 22.885 -37.950 1.00 97.44 569 PHE A CA 1
ATOM 4361 C C . PHE A 1 569 ? -0.290 23.209 -38.372 1.00 97.44 569 PHE A C 1
ATOM 4363 O O . PHE A 1 569 ? 0.343 22.500 -39.156 1.00 97.44 569 PHE A O 1
ATOM 4370 N N . THR A 1 570 ? 0.242 24.326 -37.882 1.00 97.50 570 THR A N 1
ATOM 4371 C CA . THR A 1 570 ? 1.663 24.668 -38.017 1.00 97.50 570 THR A CA 1
ATOM 4372 C C . THR A 1 570 ? 2.159 25.169 -36.674 1.00 97.50 570 THR A C 1
ATOM 4374 O O . THR A 1 570 ? 1.803 26.273 -36.267 1.00 97.50 570 THR A O 1
ATOM 4377 N N . ALA A 1 571 ? 2.955 24.350 -35.993 1.00 97.12 571 ALA A N 1
ATOM 4378 C CA . ALA A 1 571 ? 3.507 24.672 -34.689 1.00 97.12 571 ALA A CA 1
ATOM 4379 C C . ALA A 1 571 ? 4.759 25.543 -34.828 1.00 97.12 571 ALA A C 1
ATOM 4381 O O . ALA A 1 571 ? 5.598 25.307 -35.700 1.00 97.12 571 ALA A O 1
ATOM 4382 N N . THR A 1 572 ? 4.893 26.551 -33.971 1.00 97.25 572 THR A N 1
ATOM 4383 C CA . THR A 1 572 ? 6.162 27.273 -33.808 1.00 97.25 572 THR A CA 1
ATOM 4384 C C . THR A 1 572 ? 7.082 26.441 -32.925 1.00 97.25 572 THR A C 1
ATOM 4386 O O . THR A 1 572 ? 6.657 25.987 -31.867 1.00 97.25 572 THR A O 1
ATOM 4389 N N . ILE A 1 573 ? 8.318 26.225 -33.369 1.00 92.88 573 ILE A N 1
ATOM 4390 C CA . ILE A 1 573 ? 9.325 25.505 -32.588 1.00 92.88 573 ILE A CA 1
ATOM 4391 C C . ILE A 1 573 ? 9.915 26.491 -31.586 1.00 92.88 573 ILE A C 1
ATOM 4393 O O . ILE A 1 573 ? 10.489 27.509 -31.982 1.00 92.88 573 ILE A O 1
ATOM 4397 N N . GLU A 1 574 ? 9.741 26.198 -30.306 1.00 88.38 574 GLU A N 1
ATOM 4398 C CA . GLU A 1 574 ? 10.333 26.960 -29.217 1.00 88.38 574 GLU A CA 1
ATOM 4399 C C . GLU A 1 574 ? 11.592 26.244 -28.724 1.00 88.38 574 GLU A C 1
ATOM 4401 O O . GLU A 1 574 ? 11.624 25.016 -28.665 1.00 88.38 574 GLU A O 1
ATOM 4406 N N . ASN A 1 575 ? 12.629 27.027 -28.421 1.00 69.25 575 ASN A N 1
ATOM 4407 C CA . ASN A 1 575 ? 13.880 26.526 -27.852 1.00 69.25 575 ASN A CA 1
ATOM 4408 C C . ASN A 1 575 ? 13.823 26.464 -26.327 1.00 69.25 575 ASN A C 1
ATOM 4410 O O . ASN A 1 575 ? 13.074 27.274 -25.715 1.00 69.25 575 ASN A O 1
#

Radius of gyration: 29.8 Å; chains: 1; bounding box: 86×61×79 Å